Protein 6GFV (pdb70)

CATH classification: 3.20.20.300

Solvent-accessible surface area: 25430 Å² total; per-residue (Å²): 146,23,108,92,25,92,42,124,49,68,28,4,16,97,88,20,56,64,74,28,19,0,0,13,2,0,2,0,1,7,158,54,34,71,17,0,66,46,6,9,79,95,68,36,4,2,0,0,8,1,12,102,133,4,68,35,89,1,26,116,50,35,8,72,120,3,37,67,63,9,12,4,13,29,8,4,1,0,0,52,1,14,7,16,107,37,6,48,0,121,85,77,3,74,26,53,32,29,11,8,38,87,3,20,140,93,92,78,60,134,85,0,91,62,37,0,71,58,10,0,92,55,0,112,146,51,27,2,56,4,0,1,0,3,3,2,2,0,6,122,31,96,76,119,49,51,6,0,17,40,0,10,13,60,66,28,71,49,0,34,47,30,0,10,10,5,2,52,0,0,34,55,6,58,3,15,0,0,0,7,13,0,0,2,7,10,93,23,40,32,54,3,107,115,18,32,0,3,0,14,47,38,126,83,0,37,56,33,5,0,39,0,1,77,69,6,9,76,81,81,83,5,0,0,6,2,1,2,0,9,0,24,72,35,14,55,71,58,3,0,1,6,9,128,49,0,1,70,22,0,38,77,0,116,50,1,54,10,59,100,11,107,19,12,0,0,1,16,18,1,21,35,21,19,8,0,57,113,118,39,50,27,28,74,0,0,6,63,0,11,65,3,28,3,0,3,0,6,0,58,46,15,149,30,0,48,58,0,1,72,46,0,37,87,0,32,178,77,60,70,3,77,70,66,27,3,40,131,7,1,41,36,3,2,91,39,37,21,117,11,119,92,88,149,25,109,96,20,89,24,65,52,43,0,4,12,21,38,18,57,64,76,28,17,0,0,12,2,0,3,0,3,6,162,54,34,72,18,0,67,48,8,8,79,96,70,40,5,1,0,0,7,0,12,89,130,13,66,49,86,0,27,119,50,34,6,76,123,4,39,66,58,9,11,4,11,31,7,4,1,0,0,32,0,16,4,30,107,21,5,60,0,169,85,70,12,40,40,13,54,26,14,8,38,82,1,20,138,84,85,76,61,107,86,0,88,75,32,0,114,61,0,0,82,52,0,101,141,50,28,2,58,4,0,0,2,2,4,1,2,8,10,121,33,93,77,120,50,56,6,0,17,41,0,10,13,69,62,30,70,43,0,35,43,31,0,11,10,4,3,46,0,0,37,58,2,55,3,15,0,0,0,8,13,0,0,2,7,11,107,23,87,31,52,3,104,112,18,49,1,53,6,24,68,41,125,67,0,38,56,41,3,0,38,0,1,80,77,8,9,75,82,83,80,5,0,0,7,2,0,2,0,35,0,50,72,35,15,55,76,58,5,0,2,6,10,124,49,0,2,71,21,0,38,77,0,115,51,1,53,8,64,100,10,104,21,11,0,1,0,16,19,1,23,30,21,20,8,0,56,112,123,36,49,29,29,72,0,0,5,64,0,8,63,2,11,2,0,2,0,6,0,59,44,15,152,31,0,46,57,0,1,82,59,0,38,81,0,35,171,62,59,66,2,78,72,80,23,3,41,71,0,2,41,34,2,4,90,37,34,24,102,8,123,88,71

Structure (mmCIF, N/CA/C/O backbone):
data_6GFV
#
_entry.id   6GFV
#
_cell.length_a   121.821
_cell.length_b   89.579
_cell.length_c   87.107
_cell.angle_alpha   90.000
_cell.angle_beta   125.540
_cell.angle_gamma   90.000
#
_symmetry.space_group_name_H-M   'C 1 2 1'
#
loop_
_entity.id
_entity.type
_entity.pdbx_description
1 polymer 'Probable conserved lipoprotein LpqI'
2 water water
#
loop_
_atom_site.group_PDB
_atom_site.id
_atom_site.type_symbol
_atom_site.label_atom_id
_atom_site.label_alt_id
_atom_site.label_comp_id
_atom_site.label_asym_id
_atom_site.label_entity_id
_atom_site.label_seq_id
_atom_site.pdbx_PDB_ins_code
_atom_site.Cartn_x
_atom_site.Cartn_y
_atom_site.Cartn_z
_atom_site.occupancy
_atom_site.B_iso_or_equiv
_atom_site.auth_seq_id
_atom_site.auth_comp_id
_atom_site.auth_asym_id
_atom_site.auth_atom_id
_atom_site.pdbx_PDB_model_num
ATOM 1 N N . PRO A 1 1 ? -68.215 -108.244 -15.352 1.00 63.17 46 PRO A N 1
ATOM 2 C CA . PRO A 1 1 ? -69.473 -108.542 -14.661 1.00 59.65 46 PRO A CA 1
ATOM 3 C C . PRO A 1 1 ? -70.350 -107.303 -14.454 1.00 52.60 46 PRO A C 1
ATOM 4 O O . PRO A 1 1 ? -70.586 -106.902 -13.317 1.00 52.58 46 PRO A O 1
ATOM 8 N N . VAL A 1 2 ? -70.834 -106.712 -15.540 1.00 46.31 47 VAL A N 1
ATOM 9 C CA . VAL A 1 2 ? -71.670 -105.521 -15.459 1.00 44.90 47 VAL A CA 1
ATOM 10 C C . VAL A 1 2 ? -73.156 -105.850 -15.622 1.00 42.11 47 VAL A C 1
ATOM 11 O O . VAL A 1 2 ? -73.610 -106.139 -16.728 1.00 36.83 47 VAL A O 1
ATOM 15 N N . PRO A 1 3 ? -73.923 -105.783 -14.521 1.00 40.46 48 PRO A N 1
ATOM 16 C CA . PRO A 1 3 ? -75.334 -106.189 -14.484 1.00 39.64 48 PRO A CA 1
ATOM 17 C C . PRO A 1 3 ? -76.278 -105.289 -15.291 1.00 36.05 48 PRO A C 1
ATOM 18 O O . PRO A 1 3 ? -76.084 -104.076 -15.354 1.00 36.67 48 PRO A O 1
ATOM 22 N N . ARG A 1 4 ? -77.297 -105.888 -15.899 1.00 32.30 49 ARG A N 1
ATOM 23 C CA . ARG A 1 4 ? -78.287 -105.131 -16.654 1.00 33.16 49 ARG A CA 1
ATOM 24 C C . ARG A 1 4 ? -79.097 -104.219 -15.745 1.00 31.57 49 ARG A C 1
ATOM 25 O O . ARG A 1 4 ? -79.273 -104.506 -14.558 1.00 29.54 49 ARG A O 1
ATOM 33 N N . SER A 1 5 ? -79.598 -103.130 -16.324 1.00 32.70 50 SER A N 1
ATOM 34 C CA . SER A 1 5 ? -80.351 -102.121 -15.589 1.00 31.43 50 SER A CA 1
ATOM 35 C C . SER A 1 5 ? -81.539 -101.578 -16.368 1.00 25.75 50 SER A C 1
ATOM 36 O O . SER A 1 5 ? -81.548 -101.586 -17.591 1.00 26.76 50 SER A O 1
ATOM 39 N N . CYS A 1 6 ? -82.522 -101.068 -15.636 1.00 25.95 51 CYS A N 1
ATOM 40 C CA . CYS A 1 6 ? -83.720 -100.485 -16.216 1.00 25.00 51 CYS A CA 1
ATOM 41 C C . CYS A 1 6 ? -83.724 -98.947 -16.161 1.00 24.44 51 CYS A C 1
ATOM 42 O O . CYS A 1 6 ? -84.693 -98.321 -16.578 1.00 23.79 51 CYS A O 1
ATOM 45 N N . ALA A 1 7 ? -82.652 -98.351 -15.638 1.00 24.81 52 ALA A N 1
ATOM 46 C CA . ALA A 1 7 ? -82.497 -96.897 -15.597 1.00 23.35 52 ALA A CA 1
ATOM 47 C C . ALA A 1 7 ? -82.660 -96.279 -16.979 1.00 24.31 52 ALA A C 1
ATOM 48 O O . ALA A 1 7 ? -82.291 -96.890 -17.969 1.00 23.26 52 ALA A O 1
ATOM 50 N N . GLU A 1 8 ? -83.205 -95.068 -17.041 1.00 26.51 53 GLU A N 1
ATOM 51 C CA . GLU A 1 8 ? -83.335 -94.356 -18.314 1.00 27.53 53 GLU A CA 1
ATOM 52 C C . GLU A 1 8 ? -81.945 -93.919 -18.820 1.00 24.33 53 GLU A C 1
ATOM 53 O O . GLU A 1 8 ? -81.018 -93.787 -18.033 1.00 20.01 53 GLU A O 1
ATOM 59 N N . PRO A 1 9 ? -81.797 -93.715 -20.142 1.00 18.78 54 PRO A N 1
ATOM 60 C CA . PRO A 1 9 ? -80.503 -93.357 -20.734 1.00 18.04 54 PRO A CA 1
ATOM 61 C C . PRO A 1 9 ? -79.768 -92.216 -20.035 1.00 17.78 54 PRO A C 1
ATOM 62 O O . PRO A 1 9 ? -78.589 -92.346 -19.775 1.00 17.85 54 PRO A O 1
ATOM 66 N N . ALA A 1 10 ? -80.454 -91.125 -19.732 1.00 17.53 55 ALA A N 1
ATOM 67 C CA . ALA A 1 10 ? -79.818 -89.990 -19.081 1.00 17.28 55 ALA A CA 1
ATOM 68 C C . ALA A 1 10 ? -79.199 -90.362 -17.731 1.00 20.10 55 ALA A C 1
ATOM 69 O O . ALA A 1 10 ? -78.303 -89.681 -17.245 1.00 18.09 55 ALA A O 1
ATOM 71 N N . GLY A 1 11 ? -79.673 -91.445 -17.133 1.00 19.22 56 GLY A N 1
ATOM 72 C CA . GLY A 1 11 ? -79.206 -91.842 -15.825 1.00 20.20 56 GLY A CA 1
ATOM 73 C C . GLY A 1 11 ? -78.169 -92.933 -15.856 1.00 20.59 56 GLY A C 1
ATOM 74 O O . GLY A 1 11 ? -77.518 -93.206 -14.863 1.00 21.30 56 GLY A O 1
ATOM 75 N N . ILE A 1 12 ? -78.007 -93.554 -17.015 1.00 23.68 57 ILE A N 1
ATOM 76 C CA . ILE A 1 12 ? -77.070 -94.658 -17.157 1.00 20.49 57 ILE A CA 1
ATOM 77 C C . ILE A 1 12 ? -75.648 -94.354 -16.648 1.00 20.50 57 ILE A C 1
ATOM 78 O O . ILE A 1 12 ? -75.040 -95.225 -16.035 1.00 21.28 57 ILE A O 1
ATOM 83 N N . PRO A 1 13 ? -75.120 -93.127 -16.875 1.00 19.67 58 PRO A N 1
ATOM 84 C CA . PRO A 1 13 ? -73.789 -92.830 -16.326 1.00 19.73 58 PRO A CA 1
ATOM 85 C C . PRO A 1 13 ? -73.627 -93.026 -14.821 1.00 20.82 58 PRO A C 1
ATOM 86 O O . PRO A 1 13 ? -72.540 -93.424 -14.411 1.00 21.19 58 PRO A O 1
ATOM 90 N N . ALA A 1 14 ? -74.663 -92.758 -14.027 1.00 21.43 59 ALA A N 1
ATOM 91 C CA . ALA A 1 14 ? -74.572 -92.915 -12.575 1.00 23.57 59 ALA A CA 1
ATOM 92 C C . ALA A 1 14 ? -74.270 -94.354 -12.169 1.00 24.88 59 ALA A C 1
ATOM 93 O O . ALA A 1 14 ? -73.754 -94.592 -11.087 1.00 24.92 59 ALA A O 1
ATOM 95 N N . LEU A 1 15 ? -74.590 -95.305 -13.044 1.00 25.28 60 LEU A N 1
ATOM 96 C CA . LEU A 1 15 ? -74.391 -96.721 -12.764 1.00 25.75 60 LEU A CA 1
ATOM 97 C C . LEU A 1 15 ? -72.973 -97.221 -12.983 1.00 24.16 60 LEU A C 1
ATOM 98 O O . LEU A 1 15 ? -72.626 -98.291 -12.509 1.00 25.29 60 LEU A O 1
ATOM 103 N N . LEU A 1 16 ? -72.158 -96.475 -13.718 1.00 23.60 61 LEU A N 1
ATOM 104 C CA . LEU A 1 16 ? -70.901 -97.036 -14.197 1.00 26.04 61 LEU A CA 1
ATOM 105 C C . LEU A 1 16 ? -69.637 -96.396 -13.622 1.00 28.68 61 LEU A C 1
ATOM 106 O O . LEU A 1 16 ? -69.615 -95.206 -13.307 1.00 28.41 61 LEU A O 1
ATOM 111 N N . SER A 1 17 ? -68.586 -97.205 -13.498 1.00 23.47 62 SER A N 1
ATOM 112 C CA . SER A 1 17 ? -67.253 -96.723 -13.167 1.00 23.37 62 SER A CA 1
ATOM 113 C C . SER A 1 17 ? -66.722 -95.883 -14.323 1.00 22.10 62 SER A C 1
ATOM 114 O O . SER A 1 17 ? -67.261 -95.955 -15.420 1.00 21.42 62 SER A O 1
ATOM 117 N N . PRO A 1 18 ? -65.653 -95.099 -14.102 1.00 21.78 63 PRO A N 1
ATOM 118 C CA . PRO A 1 18 ? -65.162 -94.339 -15.256 1.00 23.71 63 PRO A CA 1
ATOM 119 C C . PRO A 1 18 ? -64.629 -95.228 -16.382 1.00 20.23 63 PRO A C 1
ATOM 120 O O . PRO A 1 18 ? -64.878 -94.943 -17.548 1.00 19.31 63 PRO A O 1
ATOM 124 N N . ARG A 1 19 ? -63.930 -96.300 -16.033 1.00 21.01 64 ARG A N 1
ATOM 125 C CA . ARG A 1 19 ? -63.391 -97.209 -17.033 1.00 20.81 64 ARG A CA 1
ATOM 126 C C . ARG A 1 19 ? -64.497 -97.845 -17.884 1.00 20.64 64 ARG A C 1
ATOM 127 O O . ARG A 1 19 ? -64.380 -97.919 -19.102 1.00 19.87 64 ARG A O 1
ATOM 135 N N . ASP A 1 20 ? -65.570 -98.289 -17.242 1.00 21.36 65 ASP A N 1
ATOM 136 C CA . ASP A 1 20 ? -66.679 -98.902 -17.969 1.00 21.28 65 ASP A CA 1
ATOM 137 C C . ASP A 1 20 ? -67.460 -97.880 -18.817 1.00 20.22 65 ASP A C 1
ATOM 138 O O . ASP A 1 20 ? -68.006 -98.237 -19.844 1.00 19.79 65 ASP A O 1
ATOM 143 N N . LYS A 1 21 ? -67.519 -96.622 -18.388 1.00 19.82 66 LYS A N 1
ATOM 144 C CA . LYS A 1 21 ? -68.122 -95.578 -19.225 1.00 18.76 66 LYS A CA 1
ATOM 145 C C . LYS A 1 21 ? -67.339 -95.429 -20.524 1.00 17.78 66 LYS A C 1
ATOM 146 O O . LYS A 1 21 ? -67.924 -95.438 -21.607 1.00 17.14 66 LYS A O 1
ATOM 152 N N . LEU A 1 22 ? -66.018 -95.290 -20.396 1.00 17.70 67 LEU A N 1
ATOM 153 C CA . LEU A 1 22 ? -65.114 -95.227 -21.543 1.00 16.86 67 LEU A CA 1
ATOM 154 C C . LEU A 1 22 ? -65.300 -96.457 -22.443 1.00 16.97 67 LEU A C 1
ATOM 155 O O . LEU A 1 22 ? -65.394 -96.335 -23.656 1.00 16.15 67 LEU A O 1
ATOM 160 N N . ALA A 1 23 ? -65.397 -97.638 -21.841 1.00 17.57 68 ALA A N 1
ATOM 161 C CA . ALA A 1 23 ? -65.504 -98.866 -22.624 1.00 16.98 68 ALA A CA 1
ATOM 162 C C . ALA A 1 23 ? -66.777 -98.891 -23.476 1.00 16.09 68 ALA A C 1
ATOM 163 O O . ALA A 1 23 ? -66.771 -99.435 -24.581 1.00 15.34 68 ALA A O 1
ATOM 165 N N . GLN A 1 24 ? -67.846 -98.278 -22.979 1.00 16.27 69 GLN A N 1
ATOM 166 C CA . GLN A 1 24 ? -69.089 -98.168 -23.748 1.00 15.56 69 GLN A CA 1
ATOM 167 C C . GLN A 1 24 ? -68.923 -97.454 -25.082 1.00 14.58 69 GLN A C 1
ATOM 168 O O . GLN A 1 24 ? -69.768 -97.595 -25.953 1.00 13.94 69 GLN A O 1
ATOM 174 N N . LEU A 1 25 ? -67.853 -96.683 -25.234 1.00 14.54 70 LEU A N 1
ATOM 175 C CA . LEU A 1 25 ? -67.688 -95.841 -26.413 1.00 13.74 70 LEU A CA 1
ATOM 176 C C . LEU A 1 25 ? -66.822 -96.501 -27.485 1.00 13.86 70 LEU A C 1
ATOM 177 O O . LEU A 1 25 ? -66.508 -95.882 -28.507 1.00 12.80 70 LEU A O 1
ATOM 182 N N . LEU A 1 26 ? -66.465 -97.767 -27.264 1.00 13.57 71 LEU A N 1
ATOM 183 C CA . LEU A 1 26 ? -65.583 -98.484 -28.168 1.00 13.33 71 LEU A CA 1
ATOM 184 C C . LEU A 1 26 ? -66.303 -99.608 -28.912 1.00 12.90 71 LEU A C 1
ATOM 185 O O . LEU A 1 26 ? -67.045 -100.379 -28.309 1.00 13.14 71 LEU A O 1
ATOM 190 N N . VAL A 1 27 ? -66.076 -99.695 -30.219 1.00 13.83 72 VAL A N 1
ATOM 191 C CA . VAL A 1 27 ? -66.603 -100.784 -31.048 1.00 12.05 72 VAL A CA 1
ATOM 192 C C . VAL A 1 27 ? -65.464 -101.439 -31.840 1.00 18.16 72 VAL A C 1
ATOM 193 O O . VAL A 1 27 ? -64.804 -100.777 -32.632 1.00 11.94 72 VAL A O 1
ATOM 197 N N . VAL A 1 28 ? -65.215 -102.728 -31.607 1.00 12.43 73 VAL A N 1
ATOM 198 C CA . VAL A 1 28 ? -64.047 -103.379 -32.188 1.00 12.68 73 VAL A CA 1
ATOM 199 C C . VAL A 1 28 ? -64.322 -104.624 -33.036 1.00 12.55 73 VAL A C 1
ATOM 200 O O . VAL A 1 28 ? -65.177 -105.458 -32.718 1.00 12.53 73 VAL A O 1
ATOM 204 N N . GLY A 1 29 ? -63.574 -104.735 -34.126 1.00 12.56 74 GLY A N 1
ATOM 205 C CA . GLY A 1 29 ? -63.633 -105.909 -34.986 1.00 12.60 74 GLY A CA 1
ATOM 206 C C . GLY A 1 29 ? -63.105 -107.135 -34.264 1.00 13.13 74 GLY A C 1
ATOM 207 O O . GLY A 1 29 ? -62.191 -107.025 -33.443 1.00 13.62 74 GLY A O 1
ATOM 208 N N . VAL A 1 30 ? -63.679 -108.298 -34.567 1.00 13.11 75 VAL A N 1
ATOM 209 C CA . VAL A 1 30 ? -63.320 -109.554 -33.888 1.00 13.60 75 VAL A CA 1
ATOM 210 C C . VAL A 1 30 ? -62.979 -110.689 -34.853 1.00 14.32 75 VAL A C 1
ATOM 211 O O . VAL A 1 30 ? -63.509 -110.757 -35.956 1.00 15.16 75 VAL A O 1
ATOM 215 N N . ARG A 1 31 ? -62.095 -111.582 -34.417 1.00 14.40 76 ARG A N 1
ATOM 216 C CA . ARG A 1 31 ? -61.637 -112.692 -35.253 1.00 14.86 76 ARG A CA 1
ATOM 217 C C . ARG A 1 31 ? -62.660 -113.817 -35.349 1.00 14.95 76 ARG A C 1
ATOM 218 O O . ARG A 1 31 ? -62.943 -114.317 -36.428 1.00 14.55 76 ARG A O 1
ATOM 226 N N . ASP A 1 32 ? -63.217 -114.195 -34.206 1.00 14.60 77 ASP A N 1
ATOM 227 C CA . ASP A 1 32 ? -64.127 -115.324 -34.123 1.00 14.58 77 ASP A CA 1
ATOM 228 C C . ASP A 1 32 ? -64.888 -115.285 -32.801 1.00 14.56 77 ASP A C 1
ATOM 229 O O . ASP A 1 32 ? -64.821 -114.306 -32.063 1.00 14.52 77 ASP A O 1
ATOM 234 N N . ALA A 1 33 ? -65.591 -116.366 -32.504 1.00 14.69 78 ALA A N 1
ATOM 235 C CA . ALA A 1 33 ? -66.388 -116.467 -31.294 1.00 14.81 78 ALA A CA 1
ATOM 236 C C . ALA A 1 33 ? -65.561 -116.249 -30.025 1.00 15.32 78 ALA A C 1
ATOM 237 O O . ALA A 1 33 ? -65.964 -115.497 -29.151 1.00 15.36 78 ALA A O 1
ATOM 239 N N . ALA A 1 34 ? -64.407 -116.903 -29.935 1.00 15.80 79 ALA A N 1
ATOM 240 C CA . ALA A 1 34 ? -63.556 -116.802 -28.752 1.00 16.43 79 ALA A CA 1
ATOM 241 C C . ALA A 1 34 ? -63.038 -115.376 -28.524 1.00 16.39 79 ALA A C 1
ATOM 242 O O . ALA A 1 34 ? -63.052 -114.877 -27.403 1.00 16.75 79 ALA A O 1
ATOM 244 N N . ASP A 1 35 ? -62.570 -114.746 -29.593 1.00 16.04 80 ASP A N 1
ATOM 245 C CA . ASP A 1 35 ? -62.042 -113.385 -29.531 1.00 15.98 80 ASP A CA 1
ATOM 246 C C . ASP A 1 35 ? -63.128 -112.417 -29.038 1.00 15.58 80 ASP A C 1
ATOM 247 O O . ASP A 1 35 ? -62.898 -111.591 -28.167 1.00 15.86 80 ASP A O 1
ATOM 252 N N . ALA A 1 36 ? -64.319 -112.540 -29.605 1.00 15.02 81 ALA A N 1
ATOM 253 C CA . ALA A 1 36 ? -65.428 -111.695 -29.208 1.00 14.72 81 ALA A CA 1
ATOM 254 C C . ALA A 1 36 ? -65.832 -111.936 -27.742 1.00 15.28 81 ALA A C 1
ATOM 255 O O . ALA A 1 36 ? -65.999 -110.989 -26.980 1.00 15.45 81 ALA A O 1
ATOM 257 N N . GLN A 1 37 ? -65.967 -113.199 -27.346 1.00 15.66 82 GLN A N 1
ATOM 258 C CA . GLN A 1 37 ? -66.342 -113.534 -25.974 1.00 16.32 82 GLN A CA 1
ATOM 259 C C . GLN A 1 37 ? -65.325 -113.001 -24.965 1.00 17.00 82 GLN A C 1
ATOM 260 O O . GLN A 1 37 ? -65.701 -112.516 -23.903 1.00 17.47 82 GLN A O 1
ATOM 266 N N . ALA A 1 38 ? -64.043 -113.065 -25.298 1.00 17.15 83 ALA A N 1
ATOM 267 C CA . ALA A 1 38 ? -63.020 -112.604 -24.370 1.00 17.92 83 ALA A CA 1
ATOM 268 C C . ALA A 1 38 ? -63.023 -111.077 -24.215 1.00 17.78 83 ALA A C 1
ATOM 269 O O . ALA A 1 38 ? -62.917 -110.574 -23.106 1.00 18.45 83 ALA A O 1
ATOM 271 N N . VAL A 1 39 ? -63.148 -110.345 -25.316 1.00 16.99 84 VAL A N 1
ATOM 272 C CA . VAL A 1 39 ? -63.072 -108.889 -25.218 1.00 16.86 84 VAL A CA 1
ATOM 273 C C . VAL A 1 39 ? -64.282 -108.335 -24.446 1.00 16.89 84 VAL A C 1
ATOM 274 O O . VAL A 1 39 ? -64.119 -107.433 -23.628 1.00 17.35 84 VAL A O 1
ATOM 278 N N . VAL A 1 40 ? -65.468 -108.913 -24.644 1.00 16.55 85 VAL A N 1
ATOM 279 C CA . VAL A 1 40 ? -66.661 -108.516 -23.891 1.00 16.73 85 VAL A CA 1
ATOM 280 C C . VAL A 1 40 ? -66.560 -108.859 -22.394 1.00 27.16 85 VAL A C 1
ATOM 281 O O . VAL A 1 40 ? -66.860 -108.025 -21.542 1.00 18.31 85 VAL A O 1
ATOM 285 N N . THR A 1 41 ? -66.132 -110.077 -22.073 1.00 18.28 86 THR A N 1
ATOM 286 C CA . THR A 1 41 ? -66.048 -110.509 -20.683 1.00 19.40 86 THR A CA 1
ATOM 287 C C . THR A 1 41 ? -64.994 -109.724 -19.893 1.00 20.16 86 THR A C 1
ATOM 288 O O . THR A 1 41 ? -65.224 -109.343 -18.745 1.00 21.05 86 THR A O 1
ATOM 292 N N . ASN A 1 42 ? -63.851 -109.464 -20.519 1.00 19.92 87 ASN A N 1
ATOM 293 C CA . ASN A 1 42 ? -62.726 -108.869 -19.814 1.00 20.76 87 ASN A CA 1
ATOM 294 C C . ASN A 1 42 ? -62.665 -107.331 -19.814 1.00 20.63 87 ASN A C 1
ATOM 295 O O . ASN A 1 42 ? -62.087 -106.736 -18.909 1.00 21.55 87 ASN A O 1
ATOM 300 N N . TYR A 1 43 ? -63.264 -106.700 -20.818 1.00 19.57 88 TYR A N 1
ATOM 301 C CA . TYR A 1 43 ? -63.122 -105.251 -20.978 1.00 19.35 88 TYR A CA 1
ATOM 302 C C . TYR A 1 43 ? -64.445 -104.515 -21.155 1.00 18.78 88 TYR A C 1
ATOM 303 O O . TYR A 1 43 ? -64.470 -103.283 -21.148 1.00 21.91 88 TYR A O 1
ATOM 312 N N . HIS A 1 44 ? -65.530 -105.264 -21.334 1.00 18.45 89 HIS A N 1
ATOM 313 C CA . HIS A 1 44 ? -66.889 -104.715 -21.348 1.00 18.14 89 HIS A CA 1
ATOM 314 C C . HIS A 1 44 ? -67.140 -103.676 -22.445 1.00 17.16 89 HIS A C 1
ATOM 315 O O . HIS A 1 44 ? -67.815 -102.677 -22.211 1.00 17.16 89 HIS A O 1
ATOM 322 N N . VAL A 1 45 ? -66.608 -103.920 -23.633 1.00 16.40 90 VAL A N 1
ATOM 323 C CA . VAL A 1 45 ? -66.740 -102.985 -24.744 1.00 15.54 90 VAL A CA 1
ATOM 324 C C . VAL A 1 45 ? -68.198 -102.796 -25.133 1.00 15.05 90 VAL A C 1
ATOM 325 O O . VAL A 1 45 ? -69.018 -103.703 -24.994 1.00 15.15 90 VAL A O 1
ATOM 329 N N . GLY A 1 46 ? -68.513 -101.597 -25.601 1.00 14.60 91 GLY A N 1
ATOM 330 C CA . GLY A 1 46 ? -69.864 -101.250 -25.988 1.00 14.22 91 GLY A CA 1
ATOM 331 C C . GLY A 1 46 ? -70.391 -102.020 -27.176 1.00 13.57 91 GLY A C 1
ATOM 332 O O . GLY A 1 46 ? -71.593 -102.182 -27.324 1.00 14.76 91 GLY A O 1
ATOM 333 N N . GLY A 1 47 ? -69.497 -102.495 -28.032 1.00 13.21 92 GLY A N 1
ATOM 334 C CA . GLY A 1 47 ? -69.919 -103.223 -29.211 1.00 12.70 92 GLY A CA 1
ATOM 335 C C . GLY A 1 47 ? -68.810 -103.962 -29.951 1.00 12.57 92 GLY A C 1
ATOM 336 O O . GLY A 1 47 ? -67.624 -103.795 -29.665 1.00 13.61 92 GLY A O 1
ATOM 337 N N . ILE A 1 48 ? -69.209 -104.798 -30.900 1.00 12.27 93 ILE A N 1
ATOM 338 C CA . ILE A 1 48 ? -68.255 -105.448 -31.783 1.00 12.18 93 ILE A CA 1
ATOM 339 C C . ILE A 1 48 ? -68.577 -105.194 -33.243 1.00 11.67 93 ILE A C 1
ATOM 340 O O . ILE A 1 48 ? -69.698 -104.812 -33.580 1.00 11.40 93 ILE A O 1
ATOM 345 N N . LEU A 1 49 ? -67.575 -105.395 -34.094 1.00 11.66 94 LEU A N 1
ATOM 346 C CA . LEU A 1 49 ? -67.718 -105.303 -35.525 1.00 11.35 94 LEU A CA 1
ATOM 347 C C . LEU A 1 49 ? -67.547 -106.688 -36.169 1.00 11.57 94 LEU A C 1
ATOM 348 O O . LEU A 1 49 ? -66.579 -107.379 -35.910 1.00 11.93 94 LEU A O 1
ATOM 353 N N . ILE A 1 50 ? -68.512 -107.079 -36.987 1.00 11.41 95 ILE A N 1
ATOM 354 C CA . ILE A 1 50 ? -68.359 -108.227 -37.873 1.00 11.64 95 ILE A CA 1
ATOM 355 C C . ILE A 1 50 ? -67.585 -107.738 -39.098 1.00 11.66 95 ILE A C 1
ATOM 356 O O . ILE A 1 50 ? -68.168 -107.246 -40.052 1.00 14.22 95 ILE A O 1
ATOM 361 N N . GLY A 1 51 ? -66.260 -107.837 -39.033 1.00 11.98 96 GLY A N 1
ATOM 362 C CA . GLY A 1 51 ? -65.394 -107.258 -40.045 1.00 14.79 96 GLY A CA 1
ATOM 363 C C . GLY A 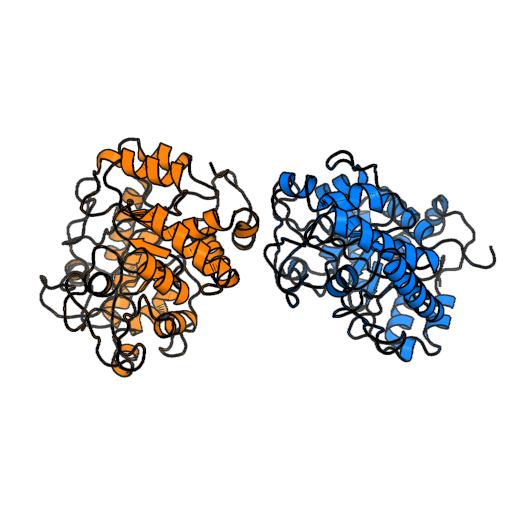1 51 ? -64.999 -108.250 -41.122 1.00 16.00 96 GLY A C 1
ATOM 364 O O . GLY A 1 51 ? -65.461 -109.380 -41.118 1.00 12.93 96 GLY A O 1
ATOM 365 N N . SER A 1 52 ? -64.126 -107.820 -42.033 1.00 18.91 97 SER A N 1
ATOM 366 C CA . SER A 1 52 ? -63.743 -108.626 -43.191 1.00 18.62 97 SER A CA 1
ATOM 367 C C . SER A 1 52 ? -63.111 -109.967 -42.842 1.00 20.11 97 SER A C 1
ATOM 368 O O . SER A 1 52 ? -63.221 -110.912 -43.608 1.00 18.40 97 SER A O 1
ATOM 371 N N . ASP A 1 53 ? -62.426 -110.045 -41.709 1.00 19.35 98 ASP A N 1
ATOM 372 C CA . ASP A 1 53 ? -61.774 -111.296 -41.327 1.00 24.60 98 ASP A CA 1
ATOM 373 C C . ASP A 1 53 ? -62.523 -112.056 -40.234 1.00 20.90 98 ASP A C 1
ATOM 374 O O . ASP A 1 53 ? -61.989 -113.008 -39.681 1.00 19.57 98 ASP A O 1
ATOM 379 N N . THR A 1 54 ? -63.752 -111.646 -39.933 1.00 13.71 99 THR A N 1
ATOM 380 C CA . THR A 1 54 ? -64.540 -112.318 -38.900 1.00 13.54 99 THR A CA 1
ATOM 381 C C . THR A 1 54 ? -65.045 -113.692 -39.389 1.00 13.78 99 THR A C 1
ATOM 382 O O . THR A 1 54 ? -65.547 -113.815 -40.500 1.00 14.00 99 THR A O 1
ATOM 386 N N . ASP A 1 55 ? -64.876 -114.711 -38.554 1.00 14.04 100 ASP A N 1
ATOM 387 C CA . ASP A 1 55 ? -65.425 -116.043 -38.809 1.00 16.47 100 ASP A CA 1
ATOM 388 C C . ASP A 1 55 ? -66.934 -116.009 -38.586 1.00 13.86 100 ASP A C 1
ATOM 389 O O . ASP A 1 55 ? -67.393 -115.854 -37.469 1.00 13.68 100 ASP A O 1
ATOM 394 N N . LEU A 1 56 ? -67.689 -116.170 -39.659 1.00 13.85 101 LEU A N 1
ATOM 395 C CA . LEU A 1 56 ? -69.132 -116.080 -39.613 1.00 13.59 101 LEU A CA 1
ATOM 396 C C . LEU A 1 56 ? -69.851 -117.207 -38.829 1.00 13.76 101 LEU A C 1
ATOM 397 O O . LEU A 1 56 ? -71.062 -117.126 -38.621 1.00 14.85 101 LEU A O 1
ATOM 402 N N . THR A 1 57 ? -69.142 -118.246 -38.398 1.00 14.11 102 THR A N 1
ATOM 403 C CA . THR A 1 57 ? -69.780 -119.263 -37.553 1.00 14.30 102 THR A CA 1
ATOM 404 C C . THR A 1 57 ? -70.105 -118.694 -36.186 1.00 14.11 102 THR A C 1
ATOM 405 O O . THR A 1 57 ? -70.774 -119.345 -35.405 1.00 14.29 102 THR A O 1
ATOM 409 N N . ILE A 1 58 ? -69.643 -117.479 -35.907 1.00 13.83 103 ILE A N 1
ATOM 410 C CA . ILE A 1 58 ? -70.030 -116.774 -34.687 1.00 13.72 103 ILE A CA 1
ATOM 411 C C . ILE A 1 58 ? -71.552 -116.657 -34.587 1.00 13.64 103 ILE A C 1
ATOM 412 O O . ILE A 1 58 ? -72.084 -116.594 -33.485 1.00 13.79 103 ILE A O 1
ATOM 417 N N . PHE A 1 59 ? -72.254 -116.668 -35.724 1.00 13.52 104 PHE A N 1
ATOM 418 C CA . PHE A 1 59 ? -73.710 -116.530 -35.710 1.00 13.54 104 PHE A CA 1
ATOM 419 C C . PHE A 1 59 ? -74.437 -117.828 -35.323 1.00 13.99 104 PHE A C 1
ATOM 420 O O . PHE A 1 59 ? -75.638 -117.820 -35.086 1.00 14.17 104 PHE A O 1
ATOM 428 N N . ASP A 1 60 ? -73.701 -118.933 -35.232 1.00 14.75 105 ASP A N 1
ATOM 429 C CA . ASP A 1 60 ? -74.329 -120.242 -35.053 1.00 14.67 105 ASP A CA 1
ATOM 430 C C . ASP A 1 60 ? -74.643 -120.632 -33.592 1.00 15.06 105 ASP A C 1
ATOM 431 O O . ASP A 1 60 ? -74.823 -121.810 -33.271 1.00 15.62 105 ASP A O 1
ATOM 436 N N . GLY A 1 61 ? -74.743 -119.653 -32.708 1.00 15.37 106 GLY A N 1
ATOM 437 C CA . GLY A 1 61 ? -75.085 -119.941 -31.332 1.00 15.36 106 GLY A CA 1
ATOM 438 C C . GLY A 1 61 ? -74.204 -119.201 -30.363 1.00 15.34 106 GLY A C 1
ATOM 439 O O . GLY A 1 61 ? -74.638 -118.875 -29.264 1.00 15.69 106 GLY A O 1
ATOM 440 N N . ALA A 1 62 ? -72.970 -118.925 -30.770 1.00 15.04 107 ALA A N 1
ATOM 441 C CA . ALA A 1 62 ? -72.033 -118.198 -29.923 1.00 16.58 107 ALA A CA 1
ATOM 442 C C . ALA A 1 62 ? -72.525 -116.794 -29.577 1.00 14.92 107 ALA A C 1
ATOM 443 O O . ALA A 1 62 ? -72.399 -116.348 -28.444 1.00 15.25 107 ALA A O 1
ATOM 445 N N . LEU A 1 63 ? -73.066 -116.105 -30.571 1.00 14.45 108 LEU A N 1
ATOM 446 C CA . LEU A 1 63 ? -73.365 -114.681 -30.429 1.00 14.21 108 LEU A CA 1
ATOM 447 C C . LEU A 1 63 ? -74.400 -114.414 -29.344 1.00 14.66 108 LEU A C 1
ATOM 448 O O . LEU A 1 63 ? -74.225 -113.519 -28.540 1.00 14.79 108 LEU A O 1
ATOM 453 N N . ALA A 1 64 ? -75.476 -115.194 -29.320 1.00 14.98 109 ALA A N 1
ATOM 454 C CA . ALA A 1 64 ? -76.559 -114.963 -28.360 1.00 15.55 109 ALA A CA 1
ATOM 455 C C . ALA A 1 64 ? -76.090 -115.044 -26.907 1.00 16.16 109 ALA A C 1
ATOM 456 O O . ALA A 1 64 ? -76.530 -114.268 -26.075 1.00 16.55 109 ALA A O 1
ATOM 458 N N . GLU A 1 65 ? -75.176 -115.952 -26.597 1.00 16.32 110 GLU A N 1
ATOM 459 C CA . GLU A 1 65 ? -74.621 -115.999 -25.245 1.00 16.98 110 GLU A CA 1
ATOM 460 C C . GLU A 1 65 ? -73.763 -114.780 -24.942 1.00 16.82 110 GLU A C 1
ATOM 461 O O . GLU A 1 65 ? -73.789 -114.243 -23.839 1.00 17.41 110 GLU A O 1
ATOM 467 N N . ILE A 1 66 ? -72.979 -114.367 -25.926 1.00 16.11 111 ILE A N 1
ATOM 468 C CA . ILE A 1 66 ? -72.060 -113.247 -25.764 1.00 16.97 111 ILE A CA 1
ATOM 469 C C . ILE A 1 66 ? -72.851 -111.978 -25.512 1.00 15.92 111 ILE A C 1
ATOM 470 O O . ILE A 1 66 ? -72.522 -111.194 -24.625 1.00 17.44 111 ILE A O 1
ATOM 475 N N . VAL A 1 67 ? -73.912 -111.800 -26.285 1.00 15.56 112 VAL A N 1
ATOM 476 C CA . VAL A 1 67 ? -74.811 -110.686 -26.070 1.00 15.62 112 VAL A CA 1
ATOM 477 C C . VAL A 1 67 ? -75.524 -110.809 -24.723 1.00 18.39 112 VAL A C 1
ATOM 478 O O . VAL A 1 67 ? -75.651 -109.832 -23.995 1.00 18.38 112 VAL A O 1
ATOM 482 N N . ALA A 1 68 ? -75.977 -112.007 -24.382 1.00 17.27 113 ALA A N 1
ATOM 483 C CA . ALA A 1 68 ? -76.716 -112.205 -23.130 1.00 18.69 113 ALA A CA 1
ATOM 484 C C . ALA A 1 68 ? -75.895 -111.826 -21.897 1.00 24.76 113 ALA A C 1
ATOM 485 O O . ALA A 1 68 ? -76.441 -111.345 -20.907 1.00 23.93 113 ALA A O 1
ATOM 487 N N . GLY A 1 69 ? -74.583 -112.017 -21.966 1.00 27.72 114 GLY A N 1
ATOM 488 C CA . GLY A 1 69 ? -73.719 -111.771 -20.829 1.00 31.26 114 GLY A CA 1
ATOM 489 C C . GLY A 1 69 ? -73.254 -110.343 -20.612 1.00 33.60 114 GLY A C 1
ATOM 490 O O . GLY A 1 69 ? -72.695 -110.045 -19.569 1.00 38.90 114 GLY A O 1
ATOM 491 N N . GLY A 1 70 ? -73.478 -109.459 -21.579 1.00 31.61 115 GLY A N 1
ATOM 492 C CA . GLY A 1 70 ? -73.004 -108.087 -21.469 1.00 33.80 115 GLY A CA 1
ATOM 493 C C . GLY A 1 70 ? -73.964 -107.134 -20.778 1.00 34.84 115 GLY A C 1
ATOM 494 O O . GLY A 1 70 ? -75.155 -107.407 -20.687 1.00 33.38 115 GLY A O 1
ATOM 495 N N . GLY A 1 71 ? -73.447 -106.007 -20.293 1.00 37.80 116 GLY A N 1
ATOM 496 C CA . GLY A 1 71 ? -74.275 -105.020 -19.617 1.00 34.81 116 GLY A CA 1
ATOM 497 C C . GLY A 1 71 ? -73.741 -103.597 -19.696 1.00 30.32 116 GLY A C 1
ATOM 498 O O . GLY A 1 71 ? -72.638 -103.376 -20.191 1.00 26.55 116 GLY A O 1
ATOM 499 N N . PRO A 1 72 ? -74.523 -102.620 -19.201 1.00 25.88 117 PRO A N 1
ATOM 500 C CA . PRO A 1 72 ? -75.832 -102.787 -18.567 1.00 26.29 117 PRO A CA 1
ATOM 501 C C . PRO A 1 72 ? -76.959 -102.699 -19.573 1.00 20.06 117 PRO A C 1
ATOM 502 O O . PRO A 1 72 ? -78.126 -102.698 -19.192 1.00 20.76 117 PRO A O 1
ATOM 506 N N . LEU A 1 73 ? -76.593 -102.583 -20.844 1.00 20.87 118 LEU A N 1
ATOM 507 C CA . LEU A 1 73 ? -77.550 -102.540 -21.936 1.00 20.22 118 LEU A CA 1
ATOM 508 C C . LEU A 1 73 ? -77.087 -103.532 -22.991 1.00 17.25 118 LEU A C 1
ATOM 509 O O . LEU A 1 73 ? -75.987 -104.062 -22.891 1.00 17.12 118 LEU A O 1
ATOM 514 N N . PRO A 1 74 ? -77.941 -103.821 -23.981 1.00 18.66 119 PRO A N 1
ATOM 515 C CA . PRO A 1 74 ? -77.556 -104.828 -24.965 1.00 17.47 119 PRO A CA 1
ATOM 516 C C . PRO A 1 74 ? -76.311 -104.458 -25.770 1.00 15.59 119 PRO A C 1
ATOM 517 O O . PRO A 1 74 ? -76.145 -103.325 -26.198 1.00 19.71 119 PRO A O 1
ATOM 521 N N . LEU A 1 75 ? -75.423 -105.422 -25.937 1.00 15.06 120 LEU A N 1
ATOM 522 C CA . LEU A 1 75 ? -74.243 -105.265 -26.777 1.00 14.36 120 LEU A CA 1
ATOM 523 C C . LEU A 1 75 ? -74.609 -104.789 -28.185 1.00 13.67 120 LEU A C 1
ATOM 524 O O . LEU A 1 75 ? -75.548 -105.313 -28.779 1.00 13.50 120 LEU A O 1
ATOM 529 N N . ALA A 1 76 ? -73.882 -103.808 -28.726 1.00 13.09 121 ALA A N 1
ATOM 530 C CA . ALA A 1 76 ? -74.078 -103.414 -30.129 1.00 12.40 121 ALA A CA 1
ATOM 531 C C . ALA A 1 76 ? -73.349 -104.380 -31.079 1.00 12.09 121 ALA A C 1
ATOM 532 O O . ALA A 1 76 ? -72.216 -104.755 -30.820 1.00 12.19 121 ALA A O 1
ATOM 534 N N . VAL A 1 77 ? -73.994 -104.764 -32.178 1.00 11.81 122 VAL A N 1
ATOM 535 C CA . VAL A 1 77 ? -73.354 -105.619 -33.183 1.00 11.60 122 VAL A CA 1
ATOM 536 C C . VAL A 1 77 ? -73.431 -104.999 -34.579 1.00 11.15 122 VAL A C 1
ATOM 537 O O . VAL A 1 77 ? -74.513 -104.882 -35.146 1.00 11.10 122 VAL A O 1
ATOM 541 N N . SER A 1 78 ? -72.280 -104.624 -35.132 1.00 10.93 123 SER A N 1
ATOM 542 C CA . SER A 1 78 ? -72.252 -103.858 -36.378 1.00 10.58 123 SER A CA 1
ATOM 543 C C . SER A 1 78 ? -71.553 -104.584 -37.534 1.00 10.60 123 SER A C 1
ATOM 544 O O . SER A 1 78 ? -70.777 -105.506 -37.311 1.00 14.99 123 SER A O 1
ATOM 547 N N . VAL A 1 79 ? -71.809 -104.129 -38.759 1.00 11.43 124 VAL A N 1
ATOM 548 C CA . VAL A 1 79 ? -71.319 -104.779 -39.979 1.00 10.60 124 VAL A CA 1
ATOM 549 C C . VAL A 1 79 ? -71.361 -103.798 -41.155 1.00 10.45 124 VAL A C 1
ATOM 550 O O . VAL A 1 79 ? -72.179 -102.879 -41.167 1.00 10.23 124 VAL A O 1
ATOM 554 N N . ASP A 1 80 ? -70.494 -104.011 -42.143 1.00 14.08 125 ASP A N 1
ATOM 555 C CA . ASP A 1 80 ? -70.544 -103.300 -43.421 1.00 14.26 125 ASP A CA 1
ATOM 556 C C . ASP A 1 80 ? -71.429 -103.994 -44.442 1.00 14.33 125 ASP A C 1
ATOM 557 O O . ASP A 1 80 ? -70.967 -104.882 -45.148 1.00 14.72 125 ASP A O 1
ATOM 562 N N . GLU A 1 81 ? -72.682 -103.585 -44.557 1.00 14.01 126 GLU A N 1
ATOM 563 C CA . GLU A 1 81 ? -73.567 -104.228 -45.522 1.00 14.10 126 GLU A CA 1
ATOM 564 C C . GLU A 1 81 ? -74.259 -103.233 -46.443 1.00 14.09 126 GLU A C 1
ATOM 565 O O . GLU A 1 81 ? -75.387 -102.810 -46.188 1.00 13.75 126 GLU A O 1
ATOM 571 N N . GLU A 1 82 ? -73.566 -102.869 -47.517 1.00 14.50 127 GLU A N 1
ATOM 572 C CA . GLU A 1 82 ? -74.074 -101.914 -48.489 1.00 14.60 127 GLU A CA 1
ATOM 573 C C . GLU A 1 82 ? -74.716 -102.632 -49.670 1.00 16.69 127 GLU A C 1
ATOM 574 O O . GLU A 1 82 ? -75.589 -102.078 -50.339 1.00 14.86 127 GLU A O 1
ATOM 580 N N . GLY A 1 83 ? -74.269 -103.858 -49.920 1.00 15.14 128 GLY A N 1
ATOM 581 C CA . GLY A 1 83 ? -74.582 -104.545 -51.161 1.00 15.52 128 GLY A CA 1
ATOM 582 C C . GLY A 1 83 ? -73.506 -104.352 -52.229 1.00 17.50 128 GLY A C 1
ATOM 583 O O . GLY A 1 83 ? -72.620 -103.500 -52.089 1.00 16.21 128 GLY A O 1
ATOM 584 N N . GLY A 1 84 ? -73.578 -105.157 -53.290 1.00 16.53 129 GLY A N 1
ATOM 585 C CA . GLY A 1 84 ? -72.608 -105.104 -54.376 1.00 17.17 129 GLY A CA 1
ATOM 586 C C . GLY A 1 84 ? -71.204 -105.455 -53.931 1.00 17.84 129 GLY A C 1
ATOM 587 O O . GLY A 1 84 ? -70.951 -106.568 -53.492 1.00 17.42 129 GLY A O 1
ATOM 588 N N . ARG A 1 85 ? -70.285 -104.498 -54.018 1.00 19.88 130 ARG A N 1
ATOM 589 C CA . ARG A 1 85 ? -68.883 -104.779 -53.700 1.00 22.76 130 ARG A CA 1
ATOM 590 C C . ARG A 1 85 ? -68.593 -104.820 -52.199 1.00 17.49 130 ARG A C 1
ATOM 591 O O . ARG A 1 85 ? -67.584 -105.360 -51.780 1.00 17.72 130 ARG A O 1
ATOM 599 N N . VAL A 1 86 ? -69.476 -104.249 -51.390 1.00 16.89 131 VAL A N 1
ATOM 600 C CA . VAL A 1 86 ? -69.283 -104.269 -49.940 1.00 16.47 131 VAL A CA 1
ATOM 601 C C . VAL A 1 86 ? -70.443 -104.989 -49.245 1.00 15.99 131 VAL A C 1
ATOM 602 O O . VAL A 1 86 ? -71.390 -104.371 -48.766 1.00 15.53 131 VAL A O 1
ATOM 606 N N . SER A 1 87 ? -70.363 -106.312 -49.191 1.00 16.14 132 SER A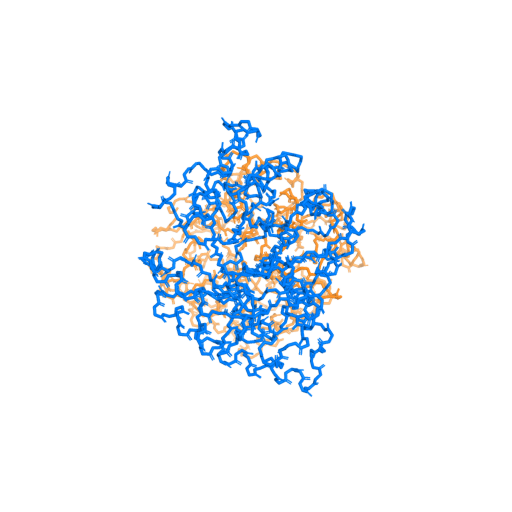 N 1
ATOM 607 C CA . SER A 1 87 ? -71.464 -107.074 -48.621 1.00 15.76 132 SER A CA 1
ATOM 608 C C . SER A 1 87 ? -70.950 -108.246 -47.796 1.00 15.82 132 SER A C 1
ATOM 609 O O . SER A 1 87 ? -70.910 -109.366 -48.268 1.00 16.11 132 SER A O 1
ATOM 612 N N . ARG A 1 88 ? -70.548 -107.965 -46.559 1.00 15.57 133 ARG A N 1
ATOM 613 C CA . ARG A 1 88 ? -69.959 -108.976 -45.671 1.00 18.29 133 ARG A CA 1
ATOM 614 C C . ARG A 1 88 ? -70.808 -110.243 -45.493 1.00 15.57 133 ARG A C 1
ATOM 615 O O . ARG A 1 88 ? -70.276 -111.348 -45.406 1.00 15.88 133 ARG A O 1
ATOM 623 N N . LEU A 1 89 ? -72.125 -110.083 -45.462 1.00 16.72 134 LEU A N 1
ATOM 624 C CA . LEU A 1 89 ? -73.024 -111.186 -45.138 1.00 15.06 134 LEU A CA 1
ATOM 625 C C . LEU A 1 89 ? -73.684 -111.795 -46.371 1.00 15.27 134 LEU A C 1
ATOM 626 O O . LEU A 1 89 ? -74.734 -112.429 -46.274 1.00 15.10 134 LEU A O 1
ATOM 631 N N . ARG A 1 90 ? -73.075 -111.590 -47.533 1.00 15.67 135 ARG A N 1
ATOM 632 C CA . ARG A 1 90 ? -73.628 -112.111 -48.785 1.00 15.93 135 ARG A CA 1
ATOM 633 C C . ARG A 1 90 ? -73.943 -113.616 -48.717 1.00 16.08 135 ARG A C 1
ATOM 634 O O . ARG A 1 90 ? -74.916 -114.080 -49.303 1.00 16.07 135 ARG A O 1
ATOM 642 N N . SER A 1 91 ? -73.132 -114.366 -47.986 1.00 16.23 136 SER A N 1
ATOM 643 C CA . SER A 1 91 ? -73.306 -115.816 -47.922 1.00 16.43 136 SER A CA 1
ATOM 644 C C . SER A 1 91 ? -74.558 -116.203 -47.140 1.00 17.52 136 SER A C 1
ATOM 645 O O . SER A 1 91 ? -75.035 -117.330 -47.243 1.00 18.34 136 SER A O 1
ATOM 648 N N . LEU A 1 92 ? -75.090 -115.262 -46.366 1.00 15.53 137 LEU A N 1
ATOM 649 C CA . LEU A 1 92 ? -76.158 -115.560 -45.419 1.00 15.15 137 LEU A CA 1
ATOM 650 C C . LEU A 1 92 ? -77.492 -114.890 -45.693 1.00 17.51 137 LEU A C 1
ATOM 651 O O . LEU A 1 92 ? -78.518 -115.400 -45.267 1.00 18.73 137 LEU A O 1
ATOM 656 N N . ILE A 1 93 ? -77.488 -113.738 -46.360 1.00 20.19 138 ILE A N 1
ATOM 657 C CA . ILE A 1 93 ? -78.736 -112.998 -46.533 1.00 17.88 138 ILE A CA 1
ATOM 658 C C . ILE A 1 93 ? -79.135 -112.825 -47.998 1.00 14.68 138 ILE A C 1
ATOM 659 O O . ILE A 1 93 ? -79.800 -111.865 -48.360 1.00 14.52 138 ILE A O 1
ATOM 664 N N . GLY A 1 94 ? -78.728 -113.775 -48.831 1.00 15.10 139 GLY A N 1
ATOM 665 C CA . GLY A 1 94 ? -79.205 -113.849 -50.197 1.00 15.39 139 GLY A CA 1
ATOM 666 C C . GLY A 1 94 ? -78.298 -113.249 -51.253 1.00 15.76 139 GLY A C 1
ATOM 667 O O . GLY A 1 94 ? -78.771 -112.848 -52.316 1.00 15.93 139 GLY A O 1
ATOM 668 N N . GLY A 1 95 ? -77.004 -113.180 -50.973 1.00 15.93 140 GLY A N 1
ATOM 669 C CA . GLY A 1 95 ? -76.045 -112.665 -51.938 1.00 16.35 140 GLY A CA 1
ATOM 670 C C . GLY A 1 95 ? -75.706 -111.183 -51.835 1.00 16.19 140 GLY A C 1
ATOM 671 O O . GLY A 1 95 ? -76.219 -110.470 -50.977 1.00 15.72 140 GLY A O 1
ATOM 672 N N . THR A 1 96 ? -74.818 -110.722 -52.717 1.00 17.93 141 THR A N 1
ATOM 673 C CA . THR A 1 96 ? -74.418 -109.317 -52.733 1.00 19.98 141 THR A CA 1
ATOM 674 C C . THR A 1 96 ? -75.566 -108.417 -53.151 1.00 21.09 141 THR A C 1
ATOM 675 O O . THR A 1 96 ? -75.693 -107.291 -52.680 1.00 21.23 141 THR A O 1
ATOM 679 N N . GLY A 1 97 ? -76.390 -108.916 -54.060 1.00 16.51 142 GLY A N 1
ATOM 680 C CA . GLY A 1 97 ? -77.321 -108.074 -54.774 1.00 16.49 142 GLY A CA 1
ATOM 681 C C . GLY A 1 97 ? -76.576 -107.059 -55.633 1.00 16.87 142 GLY A C 1
ATOM 682 O O . GLY A 1 97 ? -75.349 -107.076 -55.704 1.00 17.17 142 GLY A O 1
ATOM 683 N N . PRO A 1 98 ? -77.318 -106.168 -56.295 1.00 16.91 143 PRO A N 1
ATOM 684 C CA . PRO A 1 98 ? -76.693 -105.090 -57.073 1.00 17.28 143 PRO A CA 1
ATOM 685 C C . PRO A 1 98 ? -75.999 -104.025 -56.211 1.00 21.65 143 PRO A C 1
ATOM 686 O O . PRO A 1 98 ? -76.296 -103.868 -55.019 1.00 16.47 143 PRO A O 1
ATOM 690 N N . SER A 1 99 ? -75.070 -103.302 -56.830 1.00 17.43 144 SER A N 1
ATOM 691 C CA . SER A 1 99 ? -74.449 -102.143 -56.204 1.00 17.26 144 SER A CA 1
ATOM 692 C C . SER A 1 99 ? -75.472 -101.042 -55.976 1.00 16.90 144 SER A C 1
ATOM 693 O O . SER A 1 99 ? -76.571 -101.086 -56.523 1.00 16.90 144 SER A O 1
ATOM 696 N N . ALA A 1 100 ? -75.094 -100.049 -55.183 1.00 16.63 145 ALA A N 1
ATOM 697 C CA . ALA A 1 100 ? -75.920 -98.856 -55.005 1.00 24.87 145 ALA A CA 1
ATOM 698 C C . ALA A 1 100 ? -76.210 -98.160 -56.342 1.00 16.84 145 ALA A C 1
ATOM 699 O O . ALA A 1 100 ? -77.334 -97.770 -56.619 1.00 16.75 145 ALA A O 1
ATOM 701 N N . ARG A 1 101 ? -75.171 -98.003 -57.151 1.00 17.53 146 ARG A N 1
ATOM 702 C CA . ARG A 1 101 ? -75.279 -97.320 -58.440 1.00 17.96 146 ARG A CA 1
ATOM 703 C C . ARG A 1 101 ? -76.199 -98.093 -59.367 1.00 18.20 146 ARG A C 1
ATOM 704 O O . ARG A 1 101 ? -77.035 -97.517 -60.050 1.00 18.36 146 ARG A O 1
ATOM 712 N N . GLU A 1 102 ? -76.073 -99.411 -59.362 1.00 18.22 147 GLU A N 1
ATOM 713 C CA . GLU A 1 102 ? -76.950 -100.244 -60.174 1.00 18.43 147 GLU A CA 1
ATOM 714 C C . GLU A 1 102 ? -78.422 -100.181 -59.712 1.00 17.94 147 GLU A C 1
ATOM 715 O O . GLU A 1 102 ? -79.334 -100.109 -60.538 1.00 18.17 147 GLU A O 1
ATOM 721 N N . LEU A 1 103 ? -78.646 -100.204 -58.400 1.00 17.31 148 LEU A N 1
ATOM 722 C CA . LEU A 1 103 ? -79.990 -100.049 -57.830 1.00 16.84 148 LEU A CA 1
ATOM 723 C C . LEU A 1 103 ? -80.717 -98.801 -58.322 1.00 16.95 148 LEU A C 1
ATOM 724 O O . LEU A 1 103 ? -81.838 -98.876 -58.809 1.00 17.97 148 LEU A O 1
ATOM 729 N N . ALA A 1 104 ? -80.069 -97.648 -58.185 1.00 16.99 149 ALA A N 1
ATOM 730 C CA . ALA A 1 104 ? -80.691 -96.379 -58.537 1.00 18.04 149 ALA A CA 1
ATOM 731 C C . ALA A 1 104 ? -81.010 -96.319 -60.024 1.00 19.19 149 ALA A C 1
ATOM 732 O O . ALA A 1 104 ? -81.853 -95.543 -60.446 1.00 23.16 149 ALA A O 1
ATOM 734 N N . GLN A 1 105 ? -80.360 -97.167 -60.812 1.00 22.55 150 GLN A N 1
ATOM 735 C CA . GLN A 1 105 ? -80.572 -97.185 -62.255 1.00 18.87 150 GLN A CA 1
ATOM 736 C C . GLN A 1 105 ? -81.594 -98.195 -62.756 1.00 20.65 150 GLN A C 1
ATOM 737 O O . GLN A 1 105 ? -82.087 -98.071 -63.871 1.00 19.47 150 GLN A O 1
ATOM 743 N N . THR A 1 106 ? -81.890 -99.201 -61.945 1.00 18.48 151 THR A N 1
ATOM 744 C CA . THR A 1 106 ? -82.669 -100.335 -62.410 1.00 18.60 151 THR A CA 1
ATOM 745 C C . THR A 1 106 ? -83.924 -100.630 -61.572 1.00 18.05 151 THR A C 1
ATOM 746 O O . THR A 1 106 ? -84.752 -101.429 -61.993 1.00 18.16 151 THR A O 1
ATOM 750 N N . ARG A 1 107 ? -84.067 -99.986 -60.408 1.00 17.49 152 ARG A N 1
ATOM 751 C CA . ARG A 1 107 ? -85.245 -100.168 -59.551 1.00 16.99 152 ARG A CA 1
ATOM 752 C C . ARG A 1 107 ? -85.812 -98.827 -59.042 1.00 16.74 152 ARG A C 1
ATOM 753 O O . ARG A 1 107 ? -85.080 -97.840 -58.927 1.00 16.76 152 ARG A O 1
ATOM 761 N N . THR A 1 108 ? -87.107 -98.793 -58.730 1.00 18.93 153 THR A N 1
ATOM 762 C CA . THR A 1 108 ? -87.724 -97.590 -58.170 1.00 18.90 153 THR A CA 1
ATOM 763 C C . THR A 1 108 ? -87.241 -97.343 -56.754 1.00 20.00 153 THR A C 1
ATOM 764 O O . THR A 1 108 ? -86.577 -98.184 -56.163 1.00 16.88 153 THR A O 1
ATOM 768 N N . VAL A 1 109 ? -87.610 -96.189 -56.212 1.00 15.51 154 VAL A N 1
ATOM 769 C CA . VAL A 1 109 ? -87.252 -95.808 -54.853 1.00 17.18 154 VAL A CA 1
ATOM 770 C C . VAL A 1 109 ? -87.937 -96.735 -53.846 1.00 14.56 154 VAL A C 1
ATOM 771 O O . VAL A 1 109 ? -87.336 -97.178 -52.879 1.00 14.22 154 VAL A O 1
ATOM 775 N N . GLN A 1 110 ? -89.196 -97.042 -54.109 1.00 14.63 155 GLN A N 1
ATOM 776 C CA . GLN A 1 110 ? -89.951 -97.946 -53.266 1.00 14.31 155 GLN A CA 1
ATOM 777 C C . GLN A 1 110 ? -89.397 -99.374 -53.314 1.00 14.31 155 GLN A C 1
ATOM 778 O O . GLN A 1 110 ? -89.346 -100.036 -52.294 1.00 16.22 155 GLN A O 1
ATOM 784 N N . GLN A 1 111 ? -88.984 -99.842 -54.491 1.00 14.74 156 GLN A N 1
ATOM 785 C CA . GLN A 1 111 ? -88.353 -101.160 -54.620 1.00 14.81 156 GLN A CA 1
ATOM 786 C C . GLN A 1 111 ? -87.039 -101.216 -53.851 1.00 14.58 156 GLN A C 1
ATOM 787 O O . GLN A 1 111 ? -86.645 -102.258 -53.341 1.00 14.45 156 GLN A O 1
ATOM 793 N N . VAL A 1 112 ? -86.361 -100.081 -53.756 1.00 14.57 157 VAL A N 1
ATOM 794 C CA . VAL A 1 112 ? -85.125 -100.043 -53.007 1.00 14.38 157 VAL A CA 1
ATOM 795 C C . VAL A 1 112 ? -85.425 -100.121 -51.516 1.00 13.85 157 VAL A C 1
ATOM 796 O O . VAL A 1 112 ? -84.709 -100.785 -50.776 1.00 13.68 157 VAL A O 1
ATOM 800 N N . ARG A 1 113 ? -86.494 -99.456 -51.087 1.00 12.39 158 ARG A N 1
ATOM 801 C CA . ARG A 1 113 ? -86.963 -99.576 -49.707 1.00 12.54 158 ARG A CA 1
ATOM 802 C C . ARG A 1 113 ? -87.339 -101.033 -49.388 1.00 12.90 158 ARG A C 1
ATOM 803 O O . ARG A 1 113 ? -87.022 -101.527 -48.321 1.00 12.93 158 ARG A O 1
ATOM 811 N N . ASP A 1 114 ? -88.027 -101.694 -50.319 1.00 13.18 159 ASP A N 1
ATOM 812 C CA . ASP A 1 114 ? -88.347 -103.127 -50.212 1.00 13.55 159 ASP A CA 1
ATOM 813 C C . ASP A 1 114 ? -87.105 -103.972 -49.949 1.00 13.42 159 ASP A C 1
ATOM 814 O O . ASP A 1 114 ? -87.084 -104.782 -49.030 1.00 13.61 159 ASP A O 1
ATOM 819 N N . LEU A 1 115 ? -86.075 -103.780 -50.764 1.00 13.11 160 LEU A N 1
ATOM 820 C CA . LEU A 1 115 ? -84.888 -104.618 -50.681 1.00 13.02 160 LEU A CA 1
ATOM 821 C C . LEU A 1 115 ? -84.150 -104.373 -49.380 1.00 12.81 160 LEU A C 1
ATOM 822 O O . LEU A 1 115 ? -83.703 -105.319 -48.738 1.00 12.93 160 LEU A O 1
ATOM 827 N N . ALA A 1 116 ? -84.026 -103.111 -48.986 1.00 12.52 161 ALA A N 1
ATOM 828 C CA . ALA A 1 116 ? -83.344 -102.788 -47.736 1.00 12.32 161 ALA A CA 1
ATOM 829 C C . ALA A 1 116 ? -84.056 -103.411 -46.535 1.00 12.64 161 ALA A C 1
ATOM 830 O O . ALA A 1 116 ? -83.410 -103.884 -45.607 1.00 12.62 161 ALA A O 1
ATOM 832 N N . ARG A 1 117 ? -85.384 -103.391 -46.557 1.00 12.95 162 ARG A N 1
ATOM 833 C CA . ARG A 1 117 ? -86.166 -103.923 -45.448 1.00 13.30 162 ARG A CA 1
ATOM 834 C C . ARG A 1 117 ? -86.007 -105.443 -45.337 1.00 13.60 162 ARG A C 1
ATOM 835 O O . ARG A 1 117 ? -85.848 -105.973 -44.243 1.00 13.74 162 ARG A O 1
ATOM 843 N N . ASP A 1 118 ? -86.038 -106.135 -46.466 1.00 13.73 163 ASP A N 1
ATOM 844 C CA . ASP A 1 118 ? -85.850 -107.584 -46.452 1.00 14.04 163 ASP A CA 1
ATOM 845 C C . ASP A 1 118 ? -84.466 -108.003 -45.941 1.00 13.82 163 ASP A C 1
ATOM 846 O O . ASP A 1 118 ? -84.354 -108.833 -45.042 1.00 14.05 163 ASP A O 1
ATOM 851 N N . ARG A 1 119 ? -83.423 -107.440 -46.543 1.00 13.41 164 ARG A N 1
ATOM 852 C CA . ARG A 1 119 ? -82.047 -107.659 -46.093 1.00 13.17 164 ARG A CA 1
ATOM 853 C C . ARG A 1 119 ? -81.866 -107.283 -44.617 1.00 13.08 164 ARG A C 1
ATOM 854 O O . ARG A 1 119 ? -81.186 -107.981 -43.870 1.00 13.14 164 ARG A O 1
ATOM 862 N N . GLY A 1 120 ? -82.497 -106.192 -44.193 1.00 12.98 165 GLY A N 1
ATOM 863 C CA . GLY A 1 120 ? -82.421 -105.752 -42.805 1.00 12.92 165 GLY A CA 1
ATOM 864 C C . GLY A 1 120 ? -83.088 -106.734 -41.851 1.00 15.91 165 GLY A C 1
ATOM 865 O O . GLY A 1 120 ? -82.616 -106.964 -40.736 1.00 13.36 165 GLY A O 1
ATOM 866 N N . ARG A 1 121 ? -84.201 -107.299 -42.300 1.00 13.74 166 ARG A N 1
ATOM 867 C CA . ARG A 1 121 ? -84.936 -108.300 -41.545 1.00 14.24 166 ARG A CA 1
ATOM 868 C C . ARG A 1 121 ? -84.085 -109.549 -41.280 1.00 14.37 166 ARG A C 1
ATOM 869 O O . ARG A 1 121 ? -84.060 -110.069 -40.173 1.00 14.58 166 ARG A O 1
ATOM 877 N N . GLN A 1 122 ? -83.393 -110.019 -42.315 1.00 14.26 167 GLN A N 1
ATOM 878 C CA . GLN A 1 122 ? -82.495 -111.167 -42.212 1.00 14.38 167 GLN A CA 1
ATOM 879 C C . GLN A 1 122 ? -81.289 -110.868 -41.308 1.00 14.06 167 GLN A C 1
ATOM 880 O O . GLN A 1 122 ? -80.839 -111.727 -40.555 1.00 14.25 167 GLN A O 1
ATOM 886 N N . MET A 1 123 ? -80.774 -109.646 -41.388 1.00 13.60 168 MET A N 1
ATOM 887 C CA . MET A 1 123 ? -79.692 -109.196 -40.521 1.00 13.70 168 MET A CA 1
ATOM 888 C C . MET A 1 123 ? -80.108 -109.128 -39.049 1.00 13.44 168 MET A C 1
ATOM 889 O O . MET A 1 123 ? -79.338 -109.472 -38.168 1.00 13.42 168 MET A O 1
ATOM 894 N N . ARG A 1 124 ? -81.328 -108.692 -38.781 1.00 13.63 169 ARG A N 1
ATOM 895 C CA . ARG A 1 124 ? -81.791 -108.615 -37.398 1.00 13.82 169 ARG A CA 1
ATOM 896 C C . ARG A 1 124 ? -82.003 -110.010 -36.762 1.00 14.30 169 ARG A C 1
ATOM 897 O O . ARG A 1 124 ? -81.752 -110.203 -35.572 1.00 15.69 169 ARG A O 1
ATOM 905 N N . LYS A 1 125 ? -82.448 -110.980 -37.550 1.00 14.63 170 LYS A N 1
ATOM 906 C CA . LYS A 1 125 ? -82.562 -112.353 -37.050 1.00 20.25 170 LYS A CA 1
ATOM 907 C C . LYS A 1 125 ? -81.200 -112.954 -36.663 1.00 14.98 170 LYS A C 1
ATOM 908 O O . LYS A 1 125 ? -81.115 -113.753 -35.730 1.00 15.29 170 LYS A O 1
ATOM 914 N N . LEU A 1 126 ? -80.148 -112.579 -37.385 1.00 14.56 171 LEU A N 1
ATOM 915 C CA . LEU A 1 126 ? -78.809 -113.070 -37.074 1.00 14.42 171 LEU A CA 1
ATOM 916 C C . LEU A 1 126 ? -78.238 -112.449 -35.807 1.00 14.21 171 LEU A C 1
ATOM 917 O O . LEU A 1 126 ? -77.384 -113.043 -35.165 1.00 14.25 171 LEU A O 1
ATOM 922 N N . GLY A 1 127 ? -78.715 -111.257 -35.445 1.00 13.99 172 GLY A N 1
ATOM 923 C CA . GLY A 1 127 ? -78.200 -110.564 -34.280 1.00 13.78 172 GLY A CA 1
ATOM 924 C C . GLY A 1 127 ? -77.593 -109.183 -34.553 1.00 13.24 172 GLY A C 1
ATOM 925 O O . GLY A 1 127 ? -77.095 -108.538 -33.635 1.00 13.05 172 GLY A O 1
ATOM 926 N N . ILE A 1 128 ? -77.613 -108.750 -35.811 1.00 13.03 173 ILE A N 1
ATOM 927 C CA . ILE A 1 128 ? -77.107 -107.434 -36.210 1.00 12.56 173 ILE A CA 1
ATOM 928 C C . ILE A 1 128 ? -77.993 -106.331 -35.624 1.00 12.53 173 ILE A C 1
ATOM 929 O O . ILE A 1 128 ? -79.212 -106.400 -35.745 1.00 12.80 173 ILE A O 1
ATOM 934 N N . THR A 1 129 ? -77.381 -105.320 -35.010 1.00 12.86 174 THR A N 1
ATOM 935 C CA . THR A 1 129 ? -78.131 -104.136 -34.564 1.00 12.26 174 THR A CA 1
ATOM 936 C C . THR A 1 129 ? -77.807 -102.857 -35.352 1.00 11.68 174 THR A C 1
ATOM 937 O O . THR A 1 129 ? -78.613 -101.921 -35.363 1.00 11.48 174 THR A O 1
ATOM 941 N N . ILE A 1 130 ? -76.638 -102.825 -35.997 1.00 12.87 175 ILE A N 1
ATOM 942 C CA . ILE A 1 130 ? -76.141 -101.632 -36.707 1.00 16.47 175 ILE A CA 1
ATOM 943 C C . ILE A 1 130 ? -75.536 -102.007 -38.051 1.00 11.07 175 ILE A C 1
ATOM 944 O O . ILE A 1 130 ? -74.708 -102.919 -38.124 1.00 11.39 175 ILE A O 1
ATOM 949 N N . ASP A 1 131 ? -75.948 -101.306 -39.102 1.00 10.81 176 ASP A N 1
ATOM 950 C CA . ASP A 1 131 ? -75.380 -101.468 -40.448 1.00 10.87 176 ASP A CA 1
ATOM 951 C C . ASP A 1 131 ? -74.769 -100.140 -40.888 1.00 10.62 176 ASP A C 1
ATOM 952 O O . ASP A 1 131 ? -75.462 -99.128 -40.942 1.00 10.37 176 ASP A O 1
ATOM 957 N N . PHE A 1 132 ? -73.484 -100.161 -41.220 1.00 10.78 177 PHE A N 1
ATOM 958 C CA . PHE A 1 132 ? -72.816 -98.971 -41.725 1.00 12.53 177 PHE A CA 1
ATOM 959 C C . PHE A 1 132 ? -73.204 -98.749 -43.190 1.00 10.75 177 PHE A C 1
ATOM 960 O O . PHE A 1 132 ? -72.441 -99.045 -44.103 1.00 12.23 177 PHE A O 1
ATOM 968 N N . ALA A 1 133 ? -74.426 -98.263 -43.368 1.00 10.55 178 ALA A N 1
ATOM 969 C CA . ALA A 1 133 ? -75.025 -97.950 -44.657 1.00 10.69 178 ALA A CA 1
ATOM 970 C C . ALA A 1 133 ? -76.313 -97.156 -44.377 1.00 10.47 178 ALA A C 1
ATOM 971 O O . ALA A 1 133 ? -76.940 -97.349 -43.343 1.00 11.70 178 ALA A O 1
ATOM 973 N N . PRO A 1 134 ? -76.755 -96.296 -45.311 1.00 10.59 179 PRO A N 1
ATOM 974 C CA . PRO A 1 134 ? -76.290 -96.108 -46.685 1.00 10.95 179 PRO A CA 1
ATOM 975 C C . PRO A 1 134 ? -75.152 -95.107 -46.878 1.00 12.06 179 PRO A C 1
ATOM 976 O O . PRO A 1 134 ? -74.971 -94.160 -46.119 1.00 12.79 179 PRO A O 1
ATOM 980 N N . VAL A 1 135 ? -74.379 -95.345 -47.924 1.00 11.40 180 VAL A N 1
ATOM 981 C CA . VAL A 1 135 ? -73.494 -94.343 -48.471 1.00 11.64 180 VAL A CA 1
ATOM 982 C C . VAL A 1 135 ? -74.304 -93.184 -49.034 1.00 11.75 180 VAL A C 1
ATOM 983 O O . VAL A 1 135 ? -75.212 -93.401 -49.828 1.00 12.35 180 VAL A O 1
ATOM 987 N N . VAL A 1 136 ? -73.984 -91.960 -48.633 1.00 11.61 181 VAL A N 1
ATOM 988 C CA . VAL A 1 136 ? -74.639 -90.801 -49.223 1.00 11.85 181 VAL A CA 1
ATOM 989 C C . VAL A 1 136 ? -73.631 -89.938 -50.018 1.00 15.32 181 VAL A C 1
ATOM 990 O O . VAL A 1 136 ? -73.968 -88.847 -50.460 1.00 12.62 181 VAL A O 1
ATOM 994 N N . ASP A 1 137 ? -72.410 -90.443 -50.214 1.00 12.55 182 ASP A N 1
ATOM 995 C CA . ASP A 1 137 ? -71.441 -89.784 -51.095 1.00 14.04 182 ASP A CA 1
ATOM 996 C C . ASP A 1 137 ? -71.982 -89.565 -52.519 1.00 13.90 182 ASP A C 1
ATOM 997 O O . ASP A 1 137 ? -72.637 -90.426 -53.079 1.00 14.07 182 ASP A O 1
ATOM 1002 N N . VAL A 1 138 ? -71.684 -88.394 -53.088 1.00 14.40 183 VAL A N 1
ATOM 1003 C CA . VAL A 1 138 ? -72.088 -88.018 -54.447 1.00 15.25 183 VAL A CA 1
ATOM 1004 C C . VAL A 1 138 ? -70.890 -88.080 -55.392 1.00 16.13 183 VAL A C 1
ATOM 1005 O O . VAL A 1 138 ? -69.908 -87.409 -55.143 1.00 16.26 183 VAL A O 1
ATOM 1009 N N . THR A 1 139 ? -70.959 -88.892 -56.445 1.00 16.81 184 THR A N 1
ATOM 1010 C CA . THR A 1 139 ? -69.876 -88.973 -57.432 1.00 17.84 184 THR A CA 1
ATOM 1011 C C . THR A 1 139 ? -70.291 -89.596 -58.765 1.00 21.74 184 THR A C 1
ATOM 1012 O O . THR A 1 139 ? -71.278 -90.315 -58.844 1.00 23.92 184 THR A O 1
ATOM 1016 N N . ASP A 1 140 ? -69.519 -89.309 -59.809 1.00 22.05 185 ASP A N 1
ATOM 1017 C CA . ASP A 1 140 ? -69.663 -89.993 -61.086 1.00 25.89 185 ASP A CA 1
ATOM 1018 C C . ASP A 1 140 ? -68.366 -90.703 -61.478 1.00 21.86 185 ASP A C 1
ATOM 1019 O O . ASP A 1 140 ? -68.140 -90.990 -62.651 1.00 24.66 185 ASP A O 1
ATOM 1024 N N . ALA A 1 141 ? -67.521 -90.994 -60.495 1.00 21.22 186 ALA A N 1
ATOM 1025 C CA . ALA A 1 141 ? -66.267 -91.719 -60.733 1.00 22.51 186 ALA A CA 1
ATOM 1026 C C . ALA A 1 141 ? -66.519 -93.154 -61.222 1.00 23.77 186 ALA A C 1
ATOM 1027 O O . ALA A 1 141 ? -67.605 -93.684 -61.015 1.00 25.17 186 ALA A O 1
ATOM 1029 N N . PRO A 1 142 ? -65.519 -93.785 -61.877 1.00 23.54 187 PRO A N 1
ATOM 1030 C CA . PRO A 1 142 ? -65.680 -95.155 -62.388 1.00 24.19 187 PRO A CA 1
ATOM 1031 C C . PRO A 1 142 ? -66.122 -96.180 -61.331 1.00 22.96 187 PRO A C 1
ATOM 1032 O O . PRO A 1 142 ? -65.839 -95.993 -60.155 1.00 21.94 187 PRO A O 1
ATOM 1036 N N . ASP A 1 143 ? -66.810 -97.236 -61.772 1.00 23.22 188 ASP A N 1
ATOM 1037 C CA . ASP A 1 143 ? -67.393 -98.252 -60.892 1.00 22.27 188 ASP A CA 1
ATOM 1038 C C . ASP A 1 143 ? -66.430 -98.809 -59.843 1.00 21.85 188 ASP A C 1
ATOM 1039 O O . ASP A 1 143 ? -66.764 -98.894 -58.667 1.00 20.67 188 ASP A O 1
ATOM 1044 N N . ASP A 1 144 ? -65.231 -99.179 -60.266 1.00 22.94 189 ASP A N 1
ATOM 1045 C CA . ASP A 1 144 ? -64.295 -99.855 -59.379 1.00 26.69 189 ASP A CA 1
ATOM 1046 C C . ASP A 1 144 ? -63.419 -98.926 -58.525 1.00 26.61 189 ASP A C 1
ATOM 1047 O O . ASP A 1 144 ? -62.536 -99.400 -57.815 1.00 22.40 189 ASP A O 1
ATOM 1052 N N . THR A 1 145 ? -63.660 -97.618 -58.571 1.00 24.91 190 THR A N 1
ATOM 1053 C CA . THR A 1 145 ? -62.893 -96.696 -57.731 1.00 24.06 190 THR A CA 1
ATOM 1054 C C . THR A 1 145 ? -63.379 -96.768 -56.282 1.00 20.91 190 THR A C 1
ATOM 1055 O O . THR A 1 145 ? -64.398 -97.394 -56.003 1.00 20.88 190 THR A O 1
ATOM 1059 N N . VAL A 1 146 ? -62.638 -96.142 -55.369 1.00 19.71 191 VAL A N 1
ATOM 1060 C CA . VAL A 1 146 ? -62.865 -96.274 -53.921 1.00 18.58 191 VAL A CA 1
ATOM 1061 C C . VAL A 1 146 ? -64.313 -96.035 -53.482 1.00 17.44 191 VAL A C 1
ATOM 1062 O O . VAL A 1 146 ? -64.841 -96.745 -52.621 1.00 18.58 191 VAL A O 1
ATOM 1066 N N . ILE A 1 147 ? -64.982 -95.063 -54.081 1.00 17.35 192 ILE A N 1
ATOM 1067 C CA . ILE A 1 147 ? -66.414 -94.954 -53.866 1.00 16.53 192 ILE A CA 1
ATOM 1068 C C . ILE A 1 147 ? -67.108 -95.603 -55.042 1.00 17.11 192 ILE A C 1
ATOM 1069 O O . ILE A 1 147 ? -67.754 -96.622 -54.878 1.00 16.87 192 ILE A O 1
ATOM 1074 N N . GLY A 1 148 ? -66.954 -95.023 -56.230 1.00 19.73 193 GLY A N 1
ATOM 1075 C CA . GLY A 1 148 ? -67.443 -95.629 -57.460 1.00 20.09 193 GLY A CA 1
ATOM 1076 C C . GLY A 1 148 ? -68.907 -96.015 -57.416 1.00 21.63 193 GLY A C 1
ATOM 1077 O O . GLY A 1 148 ? -69.768 -95.185 -57.097 1.00 17.63 193 GLY A O 1
ATOM 1078 N N . ASP A 1 149 ? -69.192 -97.284 -57.703 1.00 18.56 194 ASP A N 1
ATOM 1079 C CA . ASP A 1 149 ? -70.575 -97.763 -57.710 1.00 18.19 194 ASP A CA 1
ATOM 1080 C C . ASP A 1 149 ? -71.156 -97.993 -56.312 1.00 16.98 194 ASP A C 1
ATOM 1081 O O . ASP A 1 149 ? -72.256 -98.531 -56.190 1.00 16.70 194 ASP A O 1
ATOM 1086 N N . ARG A 1 150 ? -70.432 -97.588 -55.269 1.00 16.36 195 ARG A N 1
ATOM 1087 C CA . ARG A 1 150 ? -70.998 -97.567 -53.918 1.00 15.33 195 ARG A CA 1
ATOM 1088 C C . ARG A 1 150 ? -71.899 -96.335 -53.702 1.00 14.77 195 ARG A C 1
ATOM 1089 O O . ARG A 1 150 ? -72.570 -96.219 -52.680 1.00 14.00 195 ARG A O 1
ATOM 1097 N N . SER A 1 151 ? -71.908 -95.423 -54.673 1.00 15.31 196 SER A N 1
ATOM 1098 C CA . SER A 1 151 ? -72.722 -94.207 -54.594 1.00 15.01 196 SER A CA 1
ATOM 1099 C C . SER A 1 151 ? -74.031 -94.344 -55.356 1.00 15.33 196 SER A C 1
ATOM 1100 O O . SER A 1 151 ? -74.072 -94.956 -56.414 1.00 16.12 196 SER A O 1
ATOM 1103 N N . PHE A 1 152 ? -75.102 -93.763 -54.827 1.00 14.84 197 PHE A N 1
ATOM 1104 C CA . PHE A 1 152 ? -76.390 -93.856 -55.496 1.00 15.23 197 PHE A CA 1
ATOM 1105 C C . PHE A 1 152 ? -76.528 -92.893 -56.698 1.00 16.09 197 PHE A C 1
ATOM 11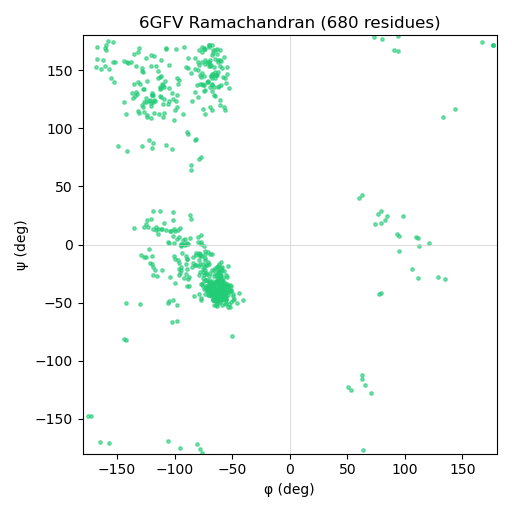06 O O . PHE A 1 152 ? -77.467 -93.012 -57.468 1.00 16.67 197 PHE A O 1
ATOM 1114 N N . GLY A 1 153 ? -75.596 -91.963 -56.876 1.00 16.29 198 GLY A N 1
ATOM 1115 C CA . GLY A 1 153 ? -75.665 -91.067 -58.021 1.00 17.23 198 GLY A CA 1
ATOM 1116 C C . GLY A 1 153 ? -74.747 -89.861 -57.990 1.00 17.36 198 GLY A C 1
ATOM 1117 O O . GLY A 1 153 ? -74.066 -89.617 -57.011 1.00 16.67 198 GLY A O 1
ATOM 1118 N N . SER A 1 154 ? -74.728 -89.103 -59.081 1.00 20.56 199 SER A N 1
ATOM 1119 C CA . SER A 1 154 ? -73.859 -87.930 -59.179 1.00 18.68 199 SER A CA 1
ATOM 1120 C C . SER A 1 154 ? -74.616 -86.624 -58.915 1.00 20.44 199 SER A C 1
ATOM 1121 O O . SER A 1 154 ? -74.046 -85.536 -58.983 1.00 18.92 199 SER A O 1
ATOM 1124 N N . ASP A 1 155 ? -75.900 -86.750 -58.619 1.00 18.27 200 ASP A N 1
ATOM 1125 C CA . ASP A 1 155 ? -76.767 -85.618 -58.331 1.00 18.27 200 ASP A CA 1
ATOM 1126 C C . ASP A 1 155 ? -77.350 -85.719 -56.912 1.00 17.15 200 ASP A C 1
ATOM 1127 O O . ASP A 1 155 ? -77.899 -86.745 -56.553 1.00 19.80 200 ASP A O 1
ATOM 1132 N N . PRO A 1 156 ? -77.227 -84.652 -56.097 1.00 16.79 201 PRO A N 1
ATOM 1133 C CA . PRO A 1 156 ? -77.693 -84.699 -54.700 1.00 22.05 201 PRO A CA 1
ATOM 1134 C C . PRO A 1 156 ? -79.152 -85.129 -54.510 1.00 15.77 201 PRO A C 1
ATOM 1135 O O . PRO A 1 156 ? -79.420 -85.904 -53.600 1.00 15.05 201 PRO A O 1
ATOM 1139 N N . ALA A 1 157 ? -80.074 -84.629 -55.329 1.00 16.60 202 ALA A N 1
ATOM 1140 C CA . ALA A 1 157 ? -81.484 -84.985 -55.183 1.00 16.70 202 ALA A CA 1
ATOM 1141 C C . ALA A 1 157 ? -81.698 -86.485 -55.378 1.00 18.82 202 ALA A C 1
ATOM 1142 O O . ALA A 1 157 ? -82.494 -87.103 -54.679 1.00 17.24 202 ALA A O 1
ATOM 1144 N N . THR A 1 158 ? -80.979 -87.059 -56.335 1.00 22.02 203 THR A N 1
ATOM 1145 C CA . THR A 1 158 ? -81.049 -88.487 -56.610 1.00 16.82 203 THR A CA 1
ATOM 1146 C C . THR A 1 158 ? -80.558 -89.281 -55.408 1.00 15.76 203 THR A C 1
ATOM 1147 O O . THR A 1 158 ? -81.176 -90.262 -54.993 1.00 15.46 203 THR A O 1
ATOM 1151 N N . VAL A 1 159 ? -79.432 -88.859 -54.857 1.00 15.29 204 VAL A N 1
ATOM 1152 C CA . VAL A 1 159 ? -78.892 -89.513 -53.685 1.00 14.39 204 VAL A CA 1
ATOM 1153 C C . VAL A 1 159 ? -79.847 -89.382 -52.493 1.00 13.83 204 VAL A C 1
ATOM 1154 O O . VAL A 1 159 ? -80.046 -90.343 -51.766 1.00 13.36 204 VAL A O 1
ATOM 1158 N N . THR A 1 160 ? -80.453 -88.214 -52.297 1.00 14.01 205 THR A N 1
ATOM 1159 C CA . THR A 1 160 ? -81.376 -88.038 -51.174 1.00 13.64 205 THR A CA 1
ATOM 1160 C C . THR A 1 160 ? -82.549 -88.999 -51.288 1.00 13.83 205 THR A C 1
ATOM 1161 O O . THR A 1 160 ? -82.928 -89.641 -50.298 1.00 13.37 205 THR A O 1
ATOM 1165 N N . ALA A 1 161 ? -83.095 -89.134 -52.491 1.00 14.58 206 ALA A N 1
ATOM 1166 C CA . ALA A 1 161 ? -84.226 -90.022 -52.713 1.00 14.90 206 ALA A CA 1
ATOM 1167 C C . ALA A 1 161 ? -83.870 -91.502 -52.460 1.00 14.47 206 ALA A C 1
ATOM 1168 O O . ALA A 1 161 ? -84.544 -92.181 -51.690 1.00 14.23 206 ALA A O 1
ATOM 1170 N N . TYR A 1 162 ? -82.801 -91.985 -53.080 1.00 14.48 207 TYR A N 1
ATOM 1171 C CA . TYR A 1 162 ? -82.436 -93.404 -52.964 1.00 14.24 207 TYR A CA 1
ATOM 1172 C C . TYR A 1 162 ? -81.729 -93.807 -51.666 1.00 13.39 207 TYR A C 1
ATOM 1173 O O . TYR A 1 162 ? -82.054 -94.852 -51.109 1.00 13.59 207 TYR A O 1
ATOM 1182 N N . ALA A 1 163 ? -80.783 -93.021 -51.169 1.00 12.99 208 ALA A N 1
ATOM 1183 C CA . ALA A 1 163 ? -80.173 -93.354 -49.883 1.00 12.29 208 ALA A CA 1
ATOM 1184 C C . ALA A 1 163 ? -81.208 -93.233 -48.758 1.00 12.01 208 ALA A C 1
ATOM 1185 O O . ALA A 1 163 ? -81.168 -93.994 -47.796 1.00 11.64 208 ALA A O 1
ATOM 1187 N N . GLY A 1 164 ? -82.118 -92.271 -48.900 1.00 12.30 209 GLY A N 1
ATOM 1188 C CA . GLY A 1 164 ? -83.216 -92.078 -47.968 1.00 12.27 209 GLY A CA 1
ATOM 1189 C C . GLY A 1 164 ? -84.105 -93.311 -47.895 1.00 12.44 209 GLY A C 1
ATOM 1190 O O . GLY A 1 164 ? -84.437 -93.774 -46.810 1.00 13.10 209 GLY A O 1
ATOM 1191 N N . ALA A 1 165 ? -84.475 -93.848 -49.057 1.00 12.95 210 ALA A N 1
ATOM 1192 C CA . ALA A 1 165 ? -85.241 -95.090 -49.125 1.00 13.21 210 ALA A CA 1
ATOM 1193 C C . ALA A 1 165 ? -84.501 -96.252 -48.466 1.00 12.74 210 ALA A C 1
ATOM 1194 O O . ALA A 1 165 ? -85.125 -97.033 -47.789 1.00 12.75 210 ALA A O 1
ATOM 1196 N N . TYR A 1 166 ? -83.188 -96.366 -48.668 1.00 12.64 211 TYR A N 1
ATOM 1197 C CA . TYR A 1 166 ? -82.427 -97.483 -48.097 1.00 12.14 211 TYR A CA 1
ATOM 1198 C C . TYR A 1 166 ? -82.408 -97.422 -46.577 1.00 11.67 211 TYR A C 1
ATOM 1199 O O . TYR A 1 166 ? -82.640 -98.429 -45.897 1.00 11.64 211 TYR A O 1
ATOM 1208 N N . ALA A 1 167 ? -82.108 -96.243 -46.045 1.00 11.38 212 ALA A N 1
ATOM 1209 C CA . ALA A 1 167 ? -82.132 -96.028 -44.604 1.00 11.05 212 ALA A CA 1
ATOM 1210 C C . ALA A 1 167 ? -83.495 -96.371 -43.986 1.00 11.31 212 ALA A C 1
ATOM 1211 O O . ALA A 1 167 ? -83.559 -96.978 -42.925 1.00 12.63 212 ALA A O 1
ATOM 1213 N N . GLN A 1 168 ? -84.576 -95.984 -44.652 1.00 12.52 213 GLN A N 1
ATOM 1214 C CA . GLN A 1 168 ? -85.919 -96.223 -44.124 1.00 12.14 213 GLN A CA 1
ATOM 1215 C C . GLN A 1 168 ? -86.206 -97.719 -44.103 1.00 15.02 213 GLN A C 1
ATOM 1216 O O . GLN A 1 168 ? -86.844 -98.214 -43.175 1.00 12.49 213 GLN A O 1
ATOM 1222 N N . GLY A 1 169 ? -85.722 -98.429 -45.127 1.00 17.77 214 GLY A N 1
ATOM 1223 C CA . GLY A 1 169 ? -85.874 -99.877 -45.205 1.00 14.78 214 GLY A CA 1
ATOM 1224 C C . GLY A 1 169 ? -85.256 -100.575 -44.001 1.00 12.30 214 GLY A C 1
ATOM 1225 O O . GLY A 1 169 ? -85.894 -101.386 -43.342 1.00 12.56 214 GLY A O 1
ATOM 1226 N N . LEU A 1 170 ? -83.998 -100.254 -43.724 1.00 11.82 215 LEU A N 1
ATOM 1227 C CA . LEU A 1 170 ? -83.299 -100.781 -42.554 1.00 11.59 215 LEU A CA 1
ATOM 1228 C C . LEU A 1 170 ? -84.051 -100.428 -41.250 1.00 11.66 215 LEU A C 1
ATOM 1229 O O . LEU A 1 170 ? -84.243 -101.280 -40.376 1.00 11.86 215 LEU A O 1
ATOM 1234 N N . ARG A 1 171 ? -84.479 -99.172 -41.152 1.00 11.60 216 ARG A N 1
ATOM 1235 C CA . ARG A 1 171 ? -85.251 -98.663 -40.030 1.00 11.80 216 ARG A CA 1
ATOM 1236 C C . ARG A 1 171 ? -86.574 -99.445 -39.866 1.00 12.81 216 ARG A C 1
ATOM 1237 O O . ARG A 1 171 ? -86.961 -99.766 -38.752 1.00 12.67 216 ARG A O 1
ATOM 1245 N N . ASP A 1 172 ? -87.240 -99.763 -40.980 1.00 12.70 217 ASP A N 1
ATOM 1246 C CA . ASP A 1 172 ? -88.425 -100.622 -40.988 1.00 13.34 217 ASP A CA 1
ATOM 1247 C C . ASP A 1 172 ? -88.181 -101.926 -40.243 1.00 20.14 217 ASP A C 1
ATOM 1248 O O . ASP A 1 172 ? -89.063 -102.415 -39.549 1.00 14.00 217 ASP A O 1
ATOM 1253 N N . ALA A 1 173 ? -86.986 -102.489 -40.415 1.00 13.05 218 ALA A N 1
ATOM 1254 C CA . ALA A 1 173 ? -86.651 -103.808 -39.886 1.00 14.33 218 ALA A CA 1
ATOM 1255 C C . ALA A 1 173 ? -86.044 -103.745 -38.481 1.00 13.10 218 ALA A C 1
ATOM 1256 O O . ALA A 1 173 ? -85.689 -104.766 -37.925 1.00 13.31 218 ALA A O 1
ATOM 1258 N N . GLY A 1 174 ? -85.905 -102.548 -37.913 1.00 12.83 219 GLY A N 1
ATOM 1259 C CA . GLY A 1 174 ? -85.325 -102.422 -36.590 1.00 12.80 219 GLY A CA 1
ATOM 1260 C C . GLY A 1 174 ? -83.800 -102.411 -36.526 1.00 16.74 219 GLY A C 1
ATOM 1261 O O . GLY A 1 174 ? -83.228 -102.684 -35.476 1.00 12.84 219 GLY A O 1
ATOM 1262 N N . VAL A 1 175 ? -83.147 -102.084 -37.642 1.00 11.91 220 VAL A N 1
ATOM 1263 C CA . VAL A 1 175 ? -81.683 -101.974 -37.721 1.00 11.54 220 VAL A CA 1
ATOM 1264 C C . VAL A 1 175 ? -81.269 -100.498 -37.868 1.00 11.13 220 VAL A C 1
ATOM 1265 O O . VAL A 1 175 ? -81.883 -99.774 -38.622 1.00 12.12 220 VAL A O 1
ATOM 1269 N N . LEU A 1 176 ? -80.253 -100.057 -37.128 1.00 10.96 221 LEU A N 1
ATOM 1270 C CA . LEU A 1 176 ? -79.812 -98.657 -37.203 1.00 10.64 221 LEU A CA 1
ATOM 1271 C C . LEU A 1 176 ? -79.028 -98.389 -38.484 1.00 10.38 221 LEU A C 1
ATOM 1272 O O . LEU A 1 176 ? -77.957 -98.958 -38.688 1.00 10.36 221 LEU A O 1
ATOM 1277 N N . PRO A 1 177 ? -79.564 -97.521 -39.345 1.00 10.29 222 PRO A N 1
ATOM 1278 C CA . PRO A 1 177 ? -78.820 -97.059 -40.518 1.00 10.14 222 PRO A CA 1
ATOM 1279 C C . PRO A 1 177 ? -77.771 -95.996 -40.161 1.00 16.31 222 PRO A C 1
ATOM 1280 O O . PRO A 1 177 ? -78.004 -95.180 -39.269 1.00 12.72 222 PRO A O 1
ATOM 1284 N N . VAL A 1 178 ? -76.637 -96.001 -40.858 1.00 9.91 223 VAL A N 1
ATOM 1285 C CA . VAL A 1 178 ? -75.587 -95.038 -40.601 1.00 9.81 223 VAL A CA 1
ATOM 1286 C C . VAL A 1 178 ? -75.125 -94.397 -41.904 1.00 9.88 223 VAL A C 1
ATOM 1287 O O . VAL A 1 178 ? -74.560 -95.066 -42.764 1.00 10.06 223 VAL A O 1
ATOM 1291 N N . LEU A 1 179 ? -75.391 -93.100 -42.049 1.00 9.84 224 LEU A N 1
ATOM 1292 C CA . LEU A 1 179 ? -74.976 -92.341 -43.236 1.00 10.01 224 LEU A CA 1
ATOM 1293 C C . LEU A 1 179 ? -73.455 -92.126 -43.254 1.00 10.10 224 LEU A C 1
ATOM 1294 O O . LEU A 1 179 ? -72.850 -91.858 -42.221 1.00 12.95 224 LEU A O 1
ATOM 1299 N N . LYS A 1 180 ? -72.844 -92.228 -44.435 1.00 15.57 225 LYS A N 1
ATOM 1300 C CA . LYS A 1 180 ? -71.393 -92.066 -44.563 1.00 10.65 225 LYS A CA 1
ATOM 1301 C C . LYS A 1 180 ? -70.994 -91.531 -45.951 1.00 11.10 225 LYS A C 1
ATOM 1302 O O . LYS A 1 180 ? -71.768 -91.666 -46.895 1.00 11.25 225 LYS A O 1
ATOM 1308 N N . HIS A 1 181 ? -69.819 -90.904 -46.098 1.00 11.40 226 HIS A N 1
ATOM 1309 C CA . HIS A 1 181 ? -68.888 -90.498 -45.046 1.00 11.34 226 HIS A CA 1
ATOM 1310 C C . HIS A 1 181 ? -68.857 -88.956 -44.894 1.00 11.37 226 HIS A C 1
ATOM 1311 O O .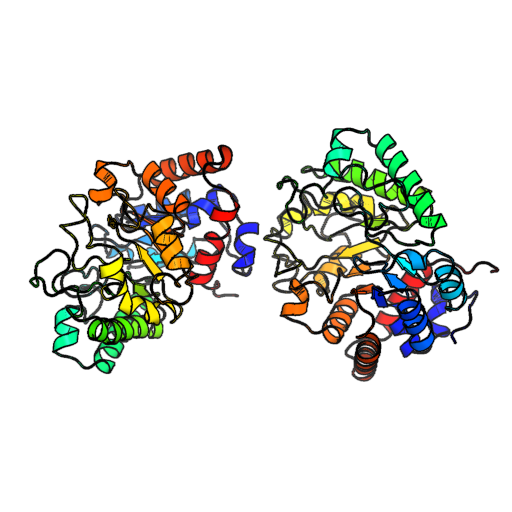 HIS A 1 181 ? -68.337 -88.260 -45.766 1.00 16.11 226 HIS A O 1
ATOM 1318 N N . PHE A 1 182 ? -69.383 -88.431 -43.801 1.00 12.98 227 PHE A N 1
ATOM 1319 C CA . PHE A 1 182 ? -69.474 -86.977 -43.592 1.00 13.18 227 PHE A CA 1
ATOM 1320 C C . PHE A 1 182 ? -68.084 -86.300 -43.572 1.00 11.52 227 PHE A C 1
ATOM 1321 O O . PHE A 1 182 ? -67.163 -86.796 -42.931 1.00 11.59 227 PHE A O 1
ATOM 1329 N N . PRO A 1 183 ? -67.938 -85.140 -44.245 1.00 11.88 228 PRO A N 1
ATOM 1330 C CA . PRO A 1 183 ? -68.955 -84.373 -44.964 1.00 11.95 228 PRO A CA 1
ATOM 1331 C C . PRO A 1 183 ? -68.913 -84.561 -46.468 1.00 12.38 228 PRO A C 1
ATOM 1332 O O . PRO A 1 183 ? -69.295 -83.648 -47.186 1.00 12.74 228 PRO A O 1
ATOM 1336 N N . GLY A 1 184 ? -68.443 -85.708 -46.943 1.00 12.47 229 GLY A N 1
ATOM 1337 C CA . GLY A 1 184 ? -68.536 -86.017 -48.357 1.00 12.96 229 GLY A CA 1
ATOM 1338 C C . GLY A 1 184 ? -67.248 -86.549 -48.944 1.00 13.52 229 GLY A C 1
ATOM 1339 O O . GLY A 1 184 ? -66.282 -85.811 -49.072 1.00 14.01 229 GLY A O 1
ATOM 1340 N N . HIS A 1 185 ? -67.251 -87.836 -49.289 1.00 13.55 230 HIS A N 1
ATOM 1341 C CA . HIS A 1 185 ? -66.088 -88.542 -49.841 1.00 14.18 230 HIS A CA 1
ATOM 1342 C C . HIS A 1 185 ? -66.100 -88.630 -51.363 1.00 14.97 230 HIS A C 1
ATOM 1343 O O . HIS A 1 185 ? -65.120 -89.024 -51.964 1.00 15.71 230 HIS A O 1
ATOM 1350 N N . GLY A 1 186 ? -67.234 -88.319 -51.972 1.00 14.92 231 GLY A N 1
ATOM 1351 C CA . GLY A 1 186 ? -67.434 -88.563 -53.389 1.00 15.70 231 GLY A CA 1
ATOM 1352 C C . GLY A 1 186 ? -66.435 -87.939 -54.347 1.00 19.43 231 GLY A C 1
ATOM 1353 O O . GLY A 1 186 ? -66.083 -88.541 -55.364 1.00 17.58 231 GLY A O 1
ATOM 1354 N N . ARG A 1 187 ? -65.976 -86.728 -54.038 1.00 17.99 232 ARG A N 1
ATOM 1355 C CA . ARG A 1 187 ? -64.971 -86.088 -54.880 1.00 17.94 232 ARG A CA 1
ATOM 1356 C C . ARG A 1 187 ? -63.625 -85.941 -54.158 1.00 18.08 232 ARG A C 1
ATOM 1357 O O . ARG A 1 187 ? -62.869 -85.039 -54.452 1.00 18.79 232 ARG A O 1
ATOM 1365 N N . GLY A 1 188 ? -63.330 -86.842 -53.224 1.00 17.49 233 GLY A N 1
ATOM 1366 C CA . GLY A 1 188 ? -62.059 -86.838 -52.519 1.00 17.71 233 GLY A CA 1
ATOM 1367 C C . GLY A 1 188 ? -60.856 -87.013 -53.435 1.00 22.73 233 GLY A C 1
ATOM 1368 O O . GLY A 1 188 ? -60.982 -87.505 -54.553 1.00 21.03 233 GLY A O 1
ATOM 1369 N N . SER A 1 189 ? -59.683 -86.601 -52.968 1.00 19.45 234 SER A N 1
ATOM 1370 C CA . SER A 1 189 ? -58.476 -86.640 -53.789 1.00 20.83 234 SER A CA 1
ATOM 1371 C C . SER A 1 189 ? -57.873 -88.040 -53.941 1.00 25.86 234 SER A C 1
ATOM 1372 O O . SER A 1 189 ? -56.968 -88.240 -54.751 1.00 26.83 234 SER A O 1
ATOM 1375 N N . GLY A 1 190 ? -58.372 -89.010 -53.177 1.00 23.78 235 GLY A N 1
ATOM 1376 C CA . GLY A 1 190 ? -57.867 -90.376 -53.270 1.00 26.47 235 GLY A CA 1
ATOM 1377 C C . GLY A 1 190 ? -58.614 -91.391 -52.416 1.00 25.46 235 GLY A C 1
ATOM 1378 O O . GLY A 1 190 ? -59.816 -91.262 -52.191 1.00 20.25 235 GLY A O 1
ATOM 1379 N N . ASP A 1 191 ? -57.886 -92.395 -51.930 1.00 30.43 236 ASP A N 1
ATOM 1380 C CA . ASP A 1 191 ? -58.457 -93.473 -51.122 1.00 32.33 236 ASP A CA 1
ATOM 1381 C C . ASP A 1 191 ? -57.994 -93.357 -49.673 1.00 29.75 236 ASP A C 1
ATOM 1382 O O . ASP A 1 191 ? -56.794 -93.379 -49.389 1.00 26.60 236 ASP A O 1
ATOM 1387 N N . SER A 1 192 ? -58.955 -93.227 -48.762 1.00 28.90 237 SER A N 1
ATOM 1388 C CA . SER A 1 192 ? -58.665 -93.030 -47.343 1.00 32.85 237 SER A CA 1
ATOM 1389 C C . SER A 1 192 ? -57.869 -94.191 -46.750 1.00 38.17 237 SER A C 1
ATOM 1390 O O . SER A 1 192 ? -57.201 -94.050 -45.741 1.00 36.90 237 SER A O 1
ATOM 1393 N N . HIS A 1 193 ? -57.944 -95.339 -47.410 1.00 47.73 238 HIS A N 1
ATOM 1394 C CA . HIS A 1 193 ? -57.516 -96.614 -46.846 1.00 59.23 238 HIS A CA 1
ATOM 1395 C C . HIS A 1 193 ? -55.996 -96.805 -46.987 1.00 57.57 238 HIS A C 1
ATOM 1396 O O . HIS A 1 193 ? -55.391 -97.622 -46.289 1.00 53.27 238 HIS A O 1
ATOM 1403 N N . ASN A 1 194 ? -55.373 -96.031 -47.871 1.00 60.11 239 ASN A N 1
ATOM 1404 C CA . ASN A 1 194 ? -53.929 -96.109 -48.025 1.00 62.23 239 ASN A CA 1
ATOM 1405 C C . ASN A 1 194 ? -53.254 -94.732 -48.098 1.00 53.50 239 ASN A C 1
ATOM 1406 O O . ASN A 1 194 ? -52.083 -94.624 -48.461 1.00 49.33 239 ASN A O 1
ATOM 1411 N N . GLY A 1 195 ? -53.981 -93.684 -47.724 1.00 46.45 240 GLY A N 1
ATOM 1412 C CA . GLY A 1 195 ? -53.386 -92.360 -47.696 1.00 42.09 240 GLY A CA 1
ATOM 1413 C C . GLY A 1 195 ? -54.311 -91.215 -47.330 1.00 38.44 240 GLY A C 1
ATOM 1414 O O . GLY A 1 195 ? -55.521 -91.400 -47.224 1.00 36.58 240 GLY A O 1
ATOM 1415 N N . GLY A 1 196 ? -53.725 -90.031 -47.142 1.00 34.82 241 GLY A N 1
ATOM 1416 C CA . GLY A 1 196 ? -54.457 -88.820 -46.808 1.00 20.06 241 GLY A CA 1
ATOM 1417 C C . GLY A 1 196 ? -55.314 -88.320 -47.956 1.00 19.82 241 GLY A C 1
ATOM 1418 O O . GLY A 1 196 ? -54.883 -88.289 -49.104 1.00 26.16 241 GLY A O 1
ATOM 1419 N N . VAL A 1 197 ? -56.541 -87.933 -47.639 1.00 18.71 242 VAL A N 1
ATOM 1420 C CA . VAL A 1 197 ? -57.507 -87.517 -48.638 1.00 18.45 242 VAL A CA 1
ATOM 1421 C C . VAL A 1 197 ? -58.094 -86.129 -48.322 1.00 17.96 242 VAL A C 1
ATOM 1422 O O . VAL A 1 197 ? -58.474 -85.848 -47.183 1.00 17.22 242 VAL A O 1
ATOM 1426 N N . THR A 1 198 ? -58.158 -85.274 -49.341 1.00 18.48 243 THR A N 1
ATOM 1427 C CA . THR A 1 198 ? -58.725 -83.935 -49.222 1.00 18.20 243 THR A CA 1
ATOM 1428 C C . THR A 1 198 ? -60.001 -83.781 -50.057 1.00 17.85 243 THR A C 1
ATOM 1429 O O . THR A 1 198 ? -60.102 -84.325 -51.154 1.00 18.32 243 THR A O 1
ATOM 1433 N N . THR A 1 199 ? -60.972 -83.036 -49.529 1.00 17.13 244 THR A N 1
ATOM 1434 C CA . THR A 1 199 ? -62.223 -82.704 -50.226 1.00 16.89 244 THR A CA 1
ATOM 1435 C C . THR A 1 199 ? -62.138 -81.379 -51.014 1.00 17.66 244 THR A C 1
ATOM 1436 O O . THR A 1 199 ? -61.179 -80.646 -50.864 1.00 18.26 244 THR A O 1
ATOM 1440 N N . PRO A 1 200 ? -63.150 -81.078 -51.849 1.00 17.73 245 PRO A N 1
ATOM 1441 C CA . PRO A 1 200 ? -63.294 -79.720 -52.399 1.00 18.38 245 PRO A CA 1
ATOM 1442 C C . PRO A 1 200 ? -63.537 -78.712 -51.282 1.00 17.91 245 PRO A C 1
ATOM 1443 O O . PRO A 1 200 ? -63.815 -79.140 -50.175 1.00 17.04 245 PRO A O 1
ATOM 1447 N N . PRO A 1 201 ? -63.459 -77.398 -51.556 1.00 18.55 246 PRO A N 1
ATOM 1448 C CA . PRO A 1 201 ? -63.597 -76.454 -50.436 1.00 18.21 246 PRO A CA 1
ATOM 1449 C C . PRO A 1 201 ? -64.960 -76.529 -49.755 1.00 17.30 246 PRO A C 1
ATOM 1450 O O . PRO A 1 201 ? -65.915 -76.984 -50.370 1.00 17.12 246 PRO A O 1
ATOM 1454 N N . LEU A 1 202 ? -65.038 -76.098 -48.500 1.00 16.83 247 LEU A N 1
ATOM 1455 C CA . LEU A 1 202 ? -66.287 -76.134 -47.738 1.00 19.17 247 LEU A CA 1
ATOM 1456 C C . LEU A 1 202 ? -67.489 -75.533 -48.484 1.00 16.35 247 LEU A C 1
ATOM 1457 O O . LEU A 1 202 ? -68.571 -76.111 -48.472 1.00 15.85 247 LEU A O 1
ATOM 1462 N N . ASP A 1 203 ? -67.290 -74.398 -49.152 1.00 17.22 248 ASP A N 1
ATOM 1463 C CA . ASP A 1 203 ? -68.372 -73.732 -49.881 1.00 21.22 248 ASP A CA 1
ATOM 1464 C C . ASP A 1 203 ? -68.943 -74.600 -50.985 1.00 24.25 248 ASP A C 1
ATOM 1465 O O . ASP A 1 203 ? -70.141 -74.558 -51.256 1.00 17.69 248 ASP A O 1
ATOM 1470 N N . ASP A 1 204 ? -68.083 -75.379 -51.630 1.00 17.89 249 ASP A N 1
ATOM 1471 C CA . ASP A 1 204 ? -68.542 -76.293 -52.650 1.00 18.00 249 ASP A CA 1
ATOM 1472 C C . ASP A 1 204 ? -69.368 -77.410 -52.017 1.00 16.99 249 ASP A C 1
ATOM 1473 O O . ASP A 1 204 ? -70.404 -77.774 -52.545 1.00 16.98 249 ASP A O 1
ATOM 1478 N N . LEU A 1 205 ? -68.913 -77.926 -50.878 1.00 16.23 250 LEU A N 1
ATOM 1479 C CA . LEU A 1 205 ? -69.602 -79.019 -50.196 1.00 15.33 250 LEU A CA 1
ATOM 1480 C C . LEU A 1 205 ? -71.005 -78.621 -49.783 1.00 15.05 250 LEU A C 1
ATOM 1481 O O . LEU A 1 205 ? -71.941 -79.365 -50.009 1.00 14.79 250 LEU A O 1
ATOM 1486 N N . VAL A 1 206 ? -71.135 -77.424 -49.206 1.00 15.23 251 VAL A N 1
ATOM 1487 C CA . VAL A 1 206 ? -72.407 -76.927 -48.681 1.00 15.31 251 VAL A CA 1
ATOM 1488 C C . VAL A 1 206 ? -73.516 -76.908 -49.741 1.00 15.56 251 VAL A C 1
ATOM 1489 O O . VAL A 1 206 ? -74.680 -77.146 -49.435 1.00 15.32 251 VAL A O 1
ATOM 1493 N N . GLY A 1 207 ? -73.147 -76.652 -50.988 1.00 16.31 252 GLY A N 1
ATOM 1494 C CA . GLY A 1 207 ? -74.112 -76.610 -52.068 1.00 16.92 252 GLY A CA 1
ATOM 1495 C C . GLY A 1 207 ? -74.276 -77.909 -52.845 1.00 16.81 252 GLY A C 1
ATOM 1496 O O . GLY A 1 207 ? -75.065 -77.980 -53.772 1.00 17.37 252 GLY A O 1
ATOM 1497 N N . ASP A 1 208 ? -73.547 -78.945 -52.457 1.00 16.17 253 ASP A N 1
ATOM 1498 C CA . ASP A 1 208 ? -73.543 -80.191 -53.216 1.00 16.17 253 ASP A CA 1
ATOM 1499 C C . ASP A 1 208 ? -73.481 -81.414 -52.291 1.00 15.20 253 ASP A C 1
ATOM 1500 O O . ASP A 1 208 ? -74.502 -81.995 -51.958 1.00 14.80 253 ASP A O 1
ATOM 1505 N N . ASP A 1 209 ? -72.284 -81.769 -51.840 1.00 14.93 254 ASP A N 1
ATOM 1506 C CA . ASP A 1 209 ? -72.092 -83.029 -51.112 1.00 14.20 254 ASP A CA 1
ATOM 1507 C C . ASP A 1 209 ? -72.897 -83.107 -49.814 1.00 13.44 254 ASP A C 1
ATOM 1508 O O . ASP A 1 209 ? -73.301 -84.176 -49.412 1.00 12.96 254 ASP A O 1
ATOM 1513 N N . LEU A 1 210 ? -73.142 -81.957 -49.185 1.00 13.46 255 LEU A N 1
ATOM 1514 C CA . LEU A 1 210 ? -73.797 -81.908 -47.882 1.00 12.90 255 LEU A CA 1
ATOM 1515 C C . LEU A 1 210 ? -75.317 -81.821 -47.965 1.00 12.97 255 LEU A C 1
ATOM 1516 O O . LEU A 1 210 ? -75.997 -81.992 -46.966 1.00 12.59 255 LEU A O 1
ATOM 1521 N N . VAL A 1 211 ? -75.847 -81.552 -49.155 1.00 13.56 256 VAL A N 1
ATOM 1522 C CA . VAL A 1 211 ? -77.292 -81.381 -49.335 1.00 13.82 256 VAL A CA 1
ATOM 1523 C C . VAL A 1 211 ? -78.171 -82.606 -48.907 1.00 13.35 256 VAL A C 1
ATOM 1524 O O . VAL A 1 211 ? -79.192 -82.412 -48.260 1.00 13.33 256 VAL A O 1
ATOM 1528 N N . PRO A 1 212 ? -77.770 -83.852 -49.249 1.00 13.08 257 PRO A N 1
ATOM 1529 C CA . PRO A 1 212 ? -78.532 -84.996 -48.724 1.00 14.77 257 PRO A CA 1
ATOM 1530 C C . PRO A 1 212 ? -78.670 -85.004 -47.200 1.00 12.13 257 PRO A C 1
ATOM 1531 O O . PRO A 1 212 ? -79.738 -85.320 -46.711 1.00 12.08 257 PRO A O 1
ATOM 1535 N N . TYR A 1 213 ? -77.630 -84.631 -46.472 1.00 11.84 258 TYR A N 1
ATOM 1536 C CA . TYR A 1 213 ? -77.708 -84.658 -45.017 1.00 12.52 258 TYR A CA 1
ATOM 1537 C C . TYR A 1 213 ? -78.794 -83.729 -44.450 1.00 11.72 258 TYR A C 1
ATOM 1538 O O . TYR A 1 213 ? -79.375 -84.055 -43.430 1.00 14.07 258 TYR A O 1
ATOM 1547 N N . ARG A 1 214 ? -79.061 -82.590 -45.092 1.00 12.25 259 ARG A N 1
ATOM 1548 C CA . ARG A 1 214 ? -80.042 -81.618 -44.555 1.00 12.66 259 ARG A CA 1
ATOM 1549 C C . ARG A 1 214 ? -81.385 -82.256 -44.204 1.00 14.71 259 ARG A C 1
ATOM 1550 O O . ARG A 1 214 ? -82.017 -81.874 -43.234 1.00 12.89 259 ARG A O 1
ATOM 1558 N N . THR A 1 215 ? -81.810 -83.241 -44.986 1.00 12.71 260 THR A N 1
ATOM 1559 C CA . THR A 1 215 ? -83.072 -83.899 -44.697 1.00 18.61 260 THR A CA 1
ATOM 1560 C C . THR A 1 215 ? -82.897 -85.288 -44.064 1.00 12.28 260 THR A C 1
ATOM 1561 O O . THR A 1 215 ? -83.743 -85.718 -43.309 1.00 12.35 260 THR A O 1
ATOM 1565 N N . LEU A 1 216 ? -81.803 -85.988 -44.335 1.00 11.82 261 LEU A N 1
ATOM 1566 C CA . LEU A 1 216 ? -81.704 -87.364 -43.823 1.00 11.41 261 LEU A CA 1
ATOM 1567 C C . LEU A 1 216 ? -81.333 -87.456 -42.333 1.00 15.79 261 LEU A C 1
ATOM 1568 O O . LEU A 1 216 ? -81.634 -88.459 -41.682 1.00 12.19 261 LEU A O 1
ATOM 1573 N N . VAL A 1 217 ? -80.694 -86.422 -41.785 1.00 11.07 262 VAL A N 1
ATOM 1574 C CA . VAL A 1 217 ? -80.289 -86.477 -40.383 1.00 16.09 262 VAL A CA 1
ATOM 1575 C C . VAL A 1 217 ? -81.471 -86.320 -39.433 1.00 16.28 262 VAL A C 1
ATOM 1576 O O . VAL A 1 217 ? -81.336 -86.574 -38.243 1.00 14.37 262 VAL A O 1
ATOM 1580 N N . THR A 1 218 ? -82.628 -85.929 -39.964 1.00 11.66 263 THR A N 1
ATOM 1581 C CA . THR A 1 218 ? -83.810 -85.696 -39.140 1.00 12.16 263 THR A CA 1
ATOM 1582 C C . THR A 1 218 ? -84.730 -86.897 -39.041 1.00 12.26 263 THR A C 1
ATOM 1583 O O . THR A 1 218 ? -85.764 -86.831 -38.374 1.00 15.70 263 THR A O 1
ATOM 1587 N N . GLN A 1 219 ? -84.380 -87.983 -39.723 1.00 11.88 264 GLN A N 1
ATOM 1588 C CA . GLN A 1 219 ? -85.269 -89.140 -39.756 1.00 16.84 264 GLN A CA 1
ATOM 1589 C C . GLN A 1 219 ? -84.783 -90.242 -38.812 1.00 11.73 264 GLN A C 1
ATOM 1590 O O . GLN A 1 219 ? -84.159 -91.204 -39.235 1.00 17.43 264 GLN A O 1
ATOM 1596 N N . ALA A 1 220 ? -85.105 -90.099 -37.529 1.00 12.08 265 ALA A N 1
ATOM 1597 C CA . ALA A 1 220 ? -84.572 -90.953 -36.468 1.00 13.17 265 ALA A CA 1
ATOM 1598 C C . ALA A 1 220 ? -85.277 -92.316 -36.379 1.00 12.77 265 ALA A C 1
ATOM 1599 O O . ALA A 1 220 ? -86.426 -92.441 -36.781 1.00 12.72 265 ALA A O 1
ATOM 1601 N N . PRO A 1 221 ? -84.576 -93.335 -35.857 1.00 11.80 266 PRO A N 1
ATOM 1602 C CA . PRO A 1 221 ? -83.150 -93.269 -35.514 1.00 11.36 266 PRO A CA 1
ATOM 1603 C C . PRO A 1 221 ? -82.209 -93.358 -36.738 1.00 11.58 266 PRO A C 1
ATOM 1604 O O . PRO A 1 221 ? -82.512 -94.041 -37.710 1.00 11.08 266 PRO A O 1
ATOM 1608 N N . VAL A 1 222 ? -81.102 -92.623 -36.671 1.00 10.59 267 VAL A N 1
ATOM 1609 C CA . VAL A 1 222 ? -80.052 -92.635 -37.690 1.00 10.24 267 VAL A CA 1
ATOM 1610 C C . VAL A 1 222 ? -78.734 -92.216 -37.042 1.00 10.10 267 VAL A C 1
ATOM 1611 O O . VAL A 1 222 ? -78.718 -91.379 -36.144 1.00 13.25 267 VAL A O 1
ATOM 1615 N N . GLY A 1 223 ? -77.641 -92.834 -37.473 1.00 9.91 268 GLY A N 1
ATOM 1616 C CA . GLY A 1 223 ? -76.307 -92.441 -37.064 1.00 11.56 268 GLY A CA 1
ATOM 1617 C C . GLY A 1 223 ? -75.569 -91.735 -38.207 1.00 9.74 268 GLY A C 1
ATOM 1618 O O . GLY A 1 223 ? -76.026 -91.748 -39.340 1.00 9.71 268 GLY A O 1
ATOM 1619 N N . VAL A 1 224 ? -74.432 -91.120 -37.908 1.00 9.78 269 VAL A N 1
ATOM 1620 C CA . VAL A 1 224 ? -73.568 -90.558 -38.956 1.00 9.79 269 VAL A CA 1
ATOM 1621 C C . VAL A 1 224 ? -72.108 -90.973 -38.741 1.00 9.91 269 VAL A C 1
ATOM 1622 O O . VAL A 1 224 ? -71.595 -90.843 -37.638 1.00 11.50 269 VAL A O 1
ATOM 1626 N N . MET A 1 225 ? -71.469 -91.504 -39.786 1.00 10.00 270 MET A N 1
ATOM 1627 C CA . MET A 1 225 ? -70.047 -91.827 -39.759 1.00 10.27 270 MET A CA 1
ATOM 1628 C C . MET A 1 225 ? -69.243 -90.708 -40.406 1.00 10.47 270 MET A C 1
ATOM 1629 O O . MET A 1 225 ? -69.548 -90.317 -41.522 1.00 10.51 270 MET A O 1
ATOM 1634 N N . VAL A 1 226 ? -68.221 -90.212 -39.714 1.00 10.71 271 VAL A N 1
ATOM 1635 C CA . VAL A 1 226 ? -67.389 -89.114 -40.221 1.00 11.01 271 VAL A CA 1
ATOM 1636 C C . VAL A 1 226 ? -66.110 -89.686 -40.826 1.00 11.47 271 VAL A C 1
ATOM 1637 O O . VAL A 1 226 ? -65.409 -90.420 -40.167 1.00 11.68 271 VAL A O 1
ATOM 1641 N N . GLY A 1 227 ? -65.844 -89.381 -42.090 1.00 11.73 272 GLY A N 1
ATOM 1642 C CA . GLY A 1 227 ? -64.662 -89.867 -42.780 1.00 12.32 272 GLY A CA 1
ATOM 1643 C C . GLY A 1 227 ? -63.343 -89.212 -42.383 1.00 12.85 272 GLY A C 1
ATOM 1644 O O . GLY A 1 227 ? -63.318 -88.199 -41.677 1.00 12.78 272 GLY A O 1
ATOM 1645 N N . HIS A 1 228 ? -62.253 -89.827 -42.829 1.00 13.48 273 HIS A N 1
ATOM 1646 C CA . HIS A 1 228 ? -60.904 -89.358 -42.591 1.00 14.18 273 HIS A CA 1
ATOM 1647 C C . HIS A 1 228 ? -60.543 -88.339 -43.667 1.00 14.91 273 HIS A C 1
ATOM 1648 O O . HIS A 1 228 ? -59.643 -88.583 -44.485 1.00 15.40 273 HIS A O 1
ATOM 1655 N N . LEU A 1 229 ? -61.260 -87.220 -43.672 1.00 14.27 274 LEU A N 1
ATOM 1656 C CA . LEU A 1 229 ? -61.253 -86.288 -44.786 1.00 14.64 274 LEU A CA 1
ATOM 1657 C C . LEU A 1 229 ? -60.785 -84.886 -44.388 1.00 14.93 274 LEU A C 1
ATOM 1658 O O . LEU A 1 229 ? -61.376 -84.265 -43.514 1.00 14.46 274 LEU A O 1
ATOM 1663 N N . GLN A 1 230 ? -59.728 -84.408 -45.036 1.00 15.80 275 GLN A N 1
ATOM 1664 C CA . GLN A 1 230 ? -59.250 -83.044 -44.862 1.00 16.24 275 GLN A CA 1
ATOM 1665 C C . GLN A 1 230 ? -60.112 -82.087 -45.689 1.00 16.17 275 GLN A C 1
ATOM 1666 O O . GLN A 1 230 ? -60.320 -82.282 -46.877 1.00 16.45 275 GLN A O 1
ATOM 1672 N N . VAL A 1 231 ? -60.639 -81.058 -45.044 1.00 15.88 276 VAL A N 1
ATOM 1673 C CA . VAL A 1 231 ? -61.595 -80.173 -45.693 1.00 15.81 276 VAL A CA 1
ATOM 1674 C C . VAL A 1 231 ? -61.137 -78.710 -45.646 1.00 16.44 276 VAL A C 1
ATOM 1675 O O . VAL A 1 231 ? -61.095 -78.103 -44.579 1.00 16.31 276 VAL A O 1
ATOM 1679 N N . PRO A 1 232 ? -60.785 -78.145 -46.810 1.00 17.23 277 PRO A N 1
ATOM 1680 C CA . PRO A 1 232 ? -60.343 -76.743 -46.889 1.00 17.96 277 PRO A CA 1
ATOM 1681 C C . PRO A 1 232 ? -61.427 -75.766 -46.421 1.00 17.59 277 PRO A C 1
ATOM 1682 O O . PRO A 1 232 ? -62.553 -75.804 -46.903 1.00 17.24 277 PRO A O 1
ATOM 1686 N N . GLY A 1 233 ? -61.086 -74.927 -45.449 1.00 17.74 278 GLY A N 1
ATOM 1687 C CA . GLY A 1 233 ? -62.042 -74.015 -44.849 1.00 17.49 278 GLY A CA 1
ATOM 1688 C C . GLY A 1 233 ? -62.706 -74.522 -43.576 1.00 16.63 278 GLY A C 1
ATOM 1689 O O . GLY A 1 233 ? -63.446 -73.784 -42.943 1.00 16.51 278 GLY A O 1
ATOM 1690 N N . LEU A 1 234 ? -62.441 -75.775 -43.204 1.00 16.14 279 LEU A N 1
ATOM 1691 C CA . LEU A 1 234 ? -63.047 -76.381 -42.017 1.00 15.41 279 LEU A CA 1
ATOM 1692 C C . LEU A 1 234 ? -62.057 -77.064 -41.062 1.00 15.43 279 LEU A C 1
ATOM 1693 O O . LEU A 1 234 ? -62.084 -76.794 -39.869 1.00 15.37 279 LEU A O 1
ATOM 1698 N N . THR A 1 235 ? -61.201 -77.947 -41.581 1.00 17.58 280 THR A N 1
ATOM 1699 C CA . THR A 1 235 ? -60.357 -78.789 -40.727 1.00 15.66 280 THR A CA 1
ATOM 1700 C C . THR A 1 235 ? -58.845 -78.614 -40.928 1.00 16.57 280 THR A C 1
ATOM 1701 O O . THR A 1 235 ? -58.061 -79.130 -40.143 1.00 16.80 280 THR A O 1
ATOM 1705 N N . GLY A 1 236 ? -58.435 -77.897 -41.967 1.00 17.20 281 GLY A N 1
ATOM 1706 C CA . GLY A 1 236 ? -57.022 -77.740 -42.257 1.00 18.19 281 GLY A CA 1
ATOM 1707 C C . GLY A 1 236 ? -56.416 -79.044 -42.753 1.00 18.35 281 GLY A C 1
ATOM 1708 O O . GLY A 1 236 ? -56.930 -79.657 -43.681 1.00 18.08 281 GLY A O 1
ATOM 1709 N N . SER A 1 237 ? -55.327 -79.465 -42.128 1.00 18.89 282 SER A N 1
ATOM 1710 C CA . SER A 1 237 ? -54.691 -80.728 -42.485 1.00 19.18 282 SER A CA 1
ATOM 1711 C C . SER A 1 237 ? -55.095 -81.894 -41.565 1.00 26.81 282 SER A C 1
ATOM 1712 O O . SER A 1 237 ? -54.471 -82.954 -41.586 1.00 24.40 282 SER A O 1
ATOM 1715 N N . GLU A 1 238 ? -56.128 -81.700 -40.757 1.00 19.64 283 GLU A N 1
ATOM 1716 C CA . GLU A 1 238 ? -56.613 -82.762 -39.881 1.00 19.03 283 GLU A CA 1
ATOM 1717 C C . GLU A 1 238 ? -57.792 -83.484 -40.526 1.00 18.08 283 GLU A C 1
ATOM 1718 O O . GLU A 1 238 ? -58.641 -82.844 -41.126 1.00 17.71 283 GLU A O 1
ATOM 1724 N N . PRO A 1 239 ? -57.832 -84.828 -40.426 1.00 17.76 284 PRO A N 1
ATOM 1725 C CA . PRO A 1 239 ? -59.008 -85.541 -40.936 1.00 16.89 284 PRO A CA 1
ATOM 1726 C C . PRO A 1 239 ? -60.255 -85.155 -40.134 1.00 16.18 284 PRO A C 1
ATOM 1727 O O . PRO A 1 239 ? -60.150 -84.878 -38.948 1.00 16.29 284 PRO A O 1
ATOM 1731 N N . ALA A 1 240 ? -61.404 -85.111 -40.795 1.00 15.57 285 ALA A N 1
ATOM 1732 C CA . ALA A 1 240 ? -62.668 -84.710 -40.169 1.00 14.98 285 ALA A CA 1
ATOM 1733 C C . ALA A 1 240 ? -63.027 -85.530 -38.915 1.00 14.59 285 ALA A C 1
ATOM 1734 O O . ALA A 1 240 ? -63.561 -84.991 -37.947 1.00 14.47 285 ALA A O 1
ATOM 1736 N N . SER A 1 241 ? -62.712 -86.826 -38.939 1.00 14.47 286 SER A N 1
ATOM 1737 C CA . SER A 1 241 ? -63.043 -87.739 -37.846 1.00 14.13 286 SER A CA 1
ATOM 1738 C C . SER A 1 241 ? -62.303 -87.376 -36.564 1.00 14.63 286 SER A C 1
ATOM 1739 O O . SER A 1 241 ? -62.696 -87.779 -35.477 1.00 14.41 286 SER A O 1
ATOM 1742 N N . LEU A 1 242 ? -61.223 -86.617 -36.710 1.00 15.36 287 LEU A N 1
ATOM 1743 C CA . LEU A 1 242 ? -60.413 -86.197 -35.578 1.00 15.99 287 LEU A CA 1
ATOM 1744 C C . LEU A 1 242 ? -60.517 -84.685 -35.336 1.00 16.31 287 LEU A C 1
ATOM 1745 O O . LEU A 1 242 ? -59.725 -84.110 -34.591 1.00 17.36 287 LEU A O 1
ATOM 1750 N N . SER A 1 243 ? -61.500 -84.062 -35.969 1.00 15.86 288 SER A N 1
ATOM 1751 C CA . SER A 1 243 ? -61.629 -82.609 -35.981 1.00 16.20 288 SER A CA 1
ATOM 1752 C C . SER A 1 243 ? -62.926 -82.147 -35.316 1.00 15.75 288 SER A C 1
ATOM 1753 O O . SER A 1 243 ? -64.012 -82.402 -35.810 1.00 15.11 288 SER A O 1
ATOM 1756 N N . LYS A 1 244 ? -62.792 -81.468 -34.187 1.00 16.18 289 LYS A N 1
ATOM 1757 C CA . LYS A 1 244 ? -63.930 -80.914 -33.465 1.00 15.96 289 LYS A CA 1
ATOM 1758 C C . LYS A 1 244 ? -64.716 -79.898 -34.292 1.00 16.84 289 LYS A C 1
ATOM 1759 O O . LYS A 1 244 ? -65.925 -79.771 -34.130 1.00 15.47 289 LYS A O 1
ATOM 1765 N N . ALA A 1 245 ? -64.031 -79.165 -35.163 1.00 16.31 290 ALA A N 1
ATOM 1766 C CA . ALA A 1 245 ? -64.702 -78.209 -36.038 1.00 16.30 290 ALA A CA 1
ATOM 1767 C C . ALA A 1 245 ? -65.677 -78.928 -36.971 1.00 15.54 290 ALA A C 1
ATOM 1768 O O . ALA A 1 245 ? -66.798 -78.473 -37.155 1.00 15.32 290 ALA A O 1
ATOM 1770 N N . ALA A 1 246 ? -65.263 -80.061 -37.539 1.00 15.24 291 ALA A N 1
ATOM 1771 C CA . ALA A 1 246 ? -66.145 -80.840 -38.411 1.00 14.59 291 ALA A CA 1
ATOM 1772 C C . ALA A 1 246 ? -67.335 -81.453 -37.653 1.00 14.00 291 ALA A C 1
ATOM 1773 O O . ALA A 1 246 ? -68.465 -81.365 -38.098 1.00 13.66 291 ALA A O 1
ATOM 1775 N N . VAL A 1 247 ? -67.091 -82.083 -36.514 1.00 13.94 292 VAL A N 1
ATOM 1776 C CA . VAL A 1 247 ? -68.201 -82.647 -35.741 1.00 13.45 292 VAL A CA 1
ATOM 1777 C C . VAL A 1 247 ? -69.133 -81.517 -35.274 1.00 13.62 292 VAL A C 1
ATOM 1778 O O . VAL A 1 247 ? -70.337 -81.639 -35.389 1.00 15.54 292 VAL A O 1
ATOM 1782 N N . ASN A 1 248 ? -68.580 -80.395 -34.813 1.00 14.26 293 ASN A N 1
ATOM 1783 C CA . ASN A 1 248 ? -69.429 -79.254 -34.402 1.00 14.54 293 ASN A CA 1
ATOM 1784 C C . ASN A 1 248 ? -70.351 -78.736 -35.522 1.00 14.40 293 ASN A C 1
ATOM 1785 O O . ASN A 1 248 ? -71.473 -78.356 -35.248 1.00 14.37 293 ASN A O 1
ATOM 1790 N N . LEU A 1 249 ? -69.894 -78.728 -36.774 1.00 14.37 294 LEU A N 1
ATOM 1791 C CA . LEU A 1 249 ? -70.769 -78.377 -37.899 1.00 14.25 294 LEU A CA 1
ATOM 1792 C C . LEU A 1 249 ? -71.972 -79.316 -38.010 1.00 13.63 294 LEU A C 1
ATOM 1793 O O . LEU A 1 249 ? -73.104 -78.882 -38.244 1.00 13.64 294 LEU A O 1
ATOM 1798 N N . LEU A 1 250 ? -71.703 -80.606 -37.856 1.00 13.18 295 LEU A N 1
ATOM 1799 C CA . LEU A 1 250 ? -72.744 -81.626 -37.856 1.00 12.62 295 LEU A CA 1
ATOM 1800 C C . LEU A 1 250 ? -73.718 -81.401 -36.705 1.00 12.64 295 LEU A C 1
ATOM 1801 O O . LEU A 1 250 ? -74.932 -81.443 -36.907 1.00 12.48 295 LEU A O 1
ATOM 1806 N N . ARG A 1 251 ? -73.182 -81.152 -35.511 1.00 12.90 296 ARG A N 1
ATOM 1807 C CA . ARG A 1 251 ? -74.011 -80.899 -34.329 1.00 13.04 296 ARG A CA 1
ATOM 1808 C C . ARG A 1 251 ? -74.927 -79.665 -34.478 1.00 14.95 296 ARG A C 1
ATOM 1809 O O . ARG A 1 251 ? -76.078 -79.709 -34.071 1.00 14.01 296 ARG A O 1
ATOM 1817 N N . THR A 1 252 ? -74.418 -78.572 -35.050 1.00 13.92 297 THR A N 1
ATOM 1818 C CA . THR A 1 252 ? -75.198 -77.324 -35.134 1.00 14.44 297 THR A CA 1
ATOM 1819 C C . THR A 1 252 ? -76.083 -77.232 -36.374 1.00 14.31 297 THR A C 1
ATOM 1820 O O . THR A 1 252 ? -77.178 -76.684 -36.316 1.00 14.59 297 THR A O 1
ATOM 1824 N N . GLY A 1 253 ? -75.604 -77.756 -37.496 1.00 13.98 298 GLY A N 1
ATOM 1825 C CA . GLY A 1 253 ? -76.375 -77.803 -38.729 1.00 13.88 298 GLY A CA 1
ATOM 1826 C C . GLY A 1 253 ? -76.483 -76.496 -39.516 1.00 14.47 298 GLY A C 1
ATOM 1827 O O . GLY A 1 253 ? -76.393 -76.501 -40.737 1.00 14.46 298 GLY A O 1
ATOM 1828 N N . THR A 1 254 ? -76.700 -75.392 -38.803 1.00 15.05 299 THR A N 1
ATOM 1829 C CA . THR A 1 254 ? -76.905 -74.070 -39.398 1.00 15.72 299 THR A CA 1
ATOM 1830 C C . THR A 1 254 ? -75.986 -73.764 -40.581 1.00 15.84 299 THR A C 1
ATOM 1831 O O . THR A 1 254 ? -76.441 -73.334 -41.626 1.00 16.08 299 THR A O 1
ATOM 1835 N N . GLY A 1 255 ? -74.697 -74.020 -40.413 1.00 15.73 300 GLY A N 1
ATOM 1836 C CA . GLY A 1 255 ? -73.714 -73.692 -41.428 1.00 15.96 300 GLY A CA 1
ATOM 1837 C C . GLY A 1 255 ? -73.850 -74.376 -42.783 1.00 15.64 300 GLY A C 1
ATOM 1838 O O . GLY A 1 255 ? -73.267 -73.914 -43.752 1.00 15.97 300 GLY A O 1
ATOM 1839 N N . TYR A 1 256 ? -74.583 -75.480 -42.871 1.00 15.07 301 TYR A N 1
ATOM 1840 C CA . TYR A 1 256 ? -74.823 -76.073 -44.190 1.00 14.88 301 TYR A CA 1
ATOM 1841 C C . TYR A 1 256 ? -76.320 -76.240 -44.490 1.00 14.81 301 TYR A C 1
ATOM 1842 O O . TYR A 1 256 ? -76.702 -77.016 -45.354 1.00 14.57 301 TYR A O 1
ATOM 1851 N N . GLY A 1 257 ? -77.152 -75.476 -43.781 1.00 15.11 302 GLY A N 1
ATOM 1852 C CA . GLY A 1 257 ? -78.589 -75.460 -44.003 1.00 15.22 302 GLY A CA 1
ATOM 1853 C C . GLY A 1 257 ? -79.405 -76.601 -43.401 1.00 17.58 302 GLY A C 1
ATOM 1854 O O . GLY A 1 257 ? -80.462 -76.938 -43.915 1.00 18.59 302 GLY A O 1
ATOM 1855 N N . ALA A 1 258 ? -78.929 -77.166 -42.297 1.00 14.31 303 ALA A N 1
ATOM 1856 C CA . ALA A 1 258 ? -79.566 -78.303 -41.650 1.00 14.79 303 ALA A CA 1
ATOM 1857 C C . ALA A 1 258 ? -79.975 -77.997 -40.215 1.00 14.96 303 ALA A C 1
ATOM 1858 O O . ALA A 1 258 ? -79.379 -77.154 -39.568 1.00 14.43 303 ALA A O 1
ATOM 1860 N N . PRO A 1 259 ? -80.994 -78.698 -39.708 1.00 13.75 304 PRO A N 1
ATOM 1861 C CA . PRO A 1 259 ? -81.282 -78.644 -38.274 1.00 13.84 304 PRO A CA 1
ATOM 1862 C C . PRO A 1 259 ? -80.140 -79.293 -37.486 1.00 13.43 304 PRO A C 1
ATOM 1863 O O . PRO A 1 259 ? -79.295 -79.919 -38.092 1.00 13.04 304 PRO A O 1
ATOM 1867 N N . PRO A 1 260 ? -80.093 -79.116 -36.162 1.00 15.26 305 PRO A N 1
ATOM 1868 C CA . PRO A 1 260 ? -78.984 -79.713 -35.401 1.00 13.31 305 PRO A CA 1
ATOM 1869 C C . PRO A 1 260 ? -79.085 -81.242 -35.339 1.00 12.64 305 PRO A C 1
ATOM 1870 O O . PRO A 1 260 ? -80.188 -81.744 -35.508 1.00 12.50 305 PRO A O 1
ATOM 1874 N N . PHE A 1 261 ? -77.974 -81.947 -35.106 1.00 12.33 306 PHE A N 1
ATOM 1875 C CA . PHE A 1 261 ? -77.987 -83.414 -34.990 1.00 11.77 306 PHE A CA 1
ATOM 1876 C C . PHE A 1 261 ? -77.474 -83.882 -33.638 1.00 11.75 306 PHE A C 1
ATOM 1877 O O . PHE A 1 261 ? -76.330 -83.622 -33.290 1.00 14.00 306 PHE A O 1
ATOM 1885 N N . ASP A 1 262 ? -78.323 -84.582 -32.892 1.00 11.59 307 ASP A N 1
ATOM 1886 C CA . ASP A 1 262 ? -77.976 -85.060 -31.558 1.00 13.93 307 ASP A CA 1
ATOM 1887 C C . ASP A 1 262 ? -77.943 -86.600 -31.466 1.00 11.11 307 ASP A C 1
ATOM 1888 O O . ASP A 1 262 ? -77.919 -87.156 -30.379 1.00 13.43 307 ASP A O 1
ATOM 1893 N N . GLY A 1 263 ? -77.971 -87.274 -32.614 1.00 10.72 308 GLY A N 1
ATOM 1894 C CA . GLY A 1 263 ? -77.836 -88.718 -32.672 1.00 10.29 308 GLY A CA 1
ATOM 1895 C C . GLY A 1 263 ? -76.401 -89.197 -32.517 1.00 10.25 308 GLY A C 1
ATOM 1896 O O . GLY A 1 263 ? -75.510 -88.384 -32.285 1.00 10.59 308 GLY A O 1
ATOM 1897 N N . PRO A 1 264 ? -76.168 -90.528 -32.635 1.00 9.93 309 PRO A N 1
ATOM 1898 C CA . PRO A 1 264 ? -74.830 -91.112 -32.464 1.00 10.95 309 PRO A CA 1
ATOM 1899 C C . PRO A 1 264 ? -73.893 -90.842 -33.656 1.00 10.05 309 PRO A C 1
ATOM 1900 O O . PRO A 1 264 ? -74.274 -91.040 -34.807 1.00 9.86 309 PRO A O 1
ATOM 1904 N N . VAL A 1 265 ? -72.676 -90.406 -33.352 1.00 10.41 310 VAL A N 1
ATOM 1905 C CA . VAL A 1 265 ? -71.643 -90.123 -34.341 1.00 10.61 310 VAL A CA 1
ATOM 1906 C C . VAL A 1 265 ? -70.474 -91.122 -34.250 1.00 10.73 310 VAL A C 1
ATOM 1907 O O . VAL A 1 265 ? -69.892 -91.305 -33.182 1.00 10.97 310 VAL A O 1
ATOM 1911 N N . PHE A 1 266 ? -70.135 -91.742 -35.379 1.00 10.65 311 PHE A N 1
ATOM 1912 C CA . PHE A 1 266 ? -69.086 -92.765 -35.449 1.00 12.63 311 PHE A CA 1
ATOM 1913 C C . PHE A 1 266 ? -67.851 -92.281 -36.203 1.00 11.32 311 PHE A C 1
ATOM 1914 O O . PHE A 1 266 ? -67.988 -91.710 -37.271 1.00 11.73 311 PHE A O 1
ATOM 1922 N N . SER A 1 267 ? -66.655 -92.570 -35.702 1.00 11.77 312 SER A N 1
ATOM 1923 C CA . SER A 1 267 ? -65.467 -92.461 -36.543 1.00 12.28 312 SER A CA 1
ATOM 1924 C C . SER A 1 267 ? -65.472 -93.568 -37.591 1.00 12.17 312 SER A C 1
ATOM 1925 O O . SER A 1 267 ? -66.072 -94.628 -37.386 1.00 11.82 312 SER A O 1
ATOM 1928 N N . ASP A 1 268 ? -64.811 -93.317 -38.722 1.00 12.54 313 ASP A N 1
ATOM 1929 C CA . ASP A 1 268 ? -64.431 -94.399 -39.637 1.00 12.71 313 ASP A CA 1
ATOM 1930 C C . ASP A 1 268 ? -63.318 -95.218 -38.967 1.00 13.22 313 ASP A C 1
ATOM 1931 O O . ASP A 1 268 ? -62.793 -94.819 -37.930 1.00 13.47 313 ASP A O 1
ATOM 1936 N N . ASP A 1 269 ? -62.974 -96.363 -39.553 1.00 13.43 314 ASP A N 1
ATOM 1937 C CA . ASP A 1 269 ? -61.995 -97.309 -38.989 1.00 13.96 314 ASP A CA 1
ATOM 1938 C C . ASP A 1 269 ? -60.626 -96.690 -38.712 1.00 14.78 314 ASP A C 1
ATOM 1939 O O . ASP A 1 269 ? -59.923 -96.295 -39.631 1.00 15.29 314 ASP A O 1
ATOM 1944 N N . LEU A 1 270 ? -60.248 -96.650 -37.437 1.00 14.96 315 LEU A N 1
ATOM 1945 C CA . LEU A 1 270 ? -59.047 -95.949 -36.963 1.00 17.30 315 LEU A CA 1
ATOM 1946 C C . LEU A 1 270 ? -57.746 -96.743 -37.061 1.00 23.70 315 LEU A C 1
ATOM 1947 O O . LEU A 1 270 ? -56.650 -96.181 -36.941 1.00 17.50 315 LEU A O 1
ATOM 1952 N N . SER A 1 271 ? -57.848 -98.053 -37.244 1.00 16.67 316 SER A N 1
ATOM 1953 C CA . SER A 1 271 ? -56.654 -98.861 -37.152 1.00 19.05 316 SER A CA 1
ATOM 1954 C C . SER A 1 271 ? -56.217 -99.295 -38.534 1.00 23.23 316 SER A C 1
ATOM 1955 O O . SER A 1 271 ? -55.068 -99.113 -38.915 1.00 25.55 316 SER A O 1
ATOM 1958 N N . GLY A 1 272 ? -57.158 -99.836 -39.293 1.00 26.31 317 GLY A N 1
ATOM 1959 C CA . GLY A 1 272 ? -56.855 -100.407 -40.588 1.00 31.20 317 GLY A CA 1
ATOM 1960 C C . GLY A 1 272 ? -56.706 -99.414 -41.721 1.00 29.28 317 GLY A C 1
ATOM 1961 O O . GLY A 1 272 ? -56.485 -99.820 -42.848 1.00 24.31 317 GLY A O 1
ATOM 1962 N N . MET A 1 273 ? -56.809 -98.119 -41.447 1.00 24.88 318 MET A N 1
ATOM 1963 C CA . MET A 1 273 ? -56.754 -97.162 -42.548 1.00 27.11 318 MET A CA 1
ATOM 1964 C C . MET A 1 273 ? -55.570 -96.227 -42.426 1.00 27.55 318 MET A C 1
ATOM 1965 O O . MET A 1 273 ? -55.409 -95.541 -41.415 1.00 27.54 318 MET A O 1
ATOM 1970 N N . ALA A 1 274 ? -54.754 -96.204 -43.479 1.00 26.58 319 ALA A N 1
ATOM 1971 C CA . ALA A 1 274 ? -53.495 -95.466 -43.485 1.00 24.86 319 ALA A CA 1
ATOM 1972 C C . ALA A 1 274 ? -53.664 -93.962 -43.304 1.00 25.91 319 ALA A C 1
ATOM 1973 O O . ALA A 1 274 ? -52.741 -93.294 -42.852 1.00 23.56 319 ALA A O 1
ATOM 1975 N N . ALA A 1 275 ? -54.829 -93.422 -43.651 1.00 30.45 320 ALA A N 1
ATOM 1976 C CA . ALA A 1 275 ? -55.050 -91.982 -43.494 1.00 27.57 320 ALA A CA 1
ATOM 1977 C C . ALA A 1 275 ? -54.920 -91.575 -42.026 1.00 25.68 320 ALA A C 1
ATOM 1978 O O . ALA A 1 275 ? -54.593 -90.434 -41.713 1.00 24.25 320 ALA A O 1
ATOM 1980 N N . ILE A 1 276 ? -55.172 -92.528 -41.136 1.00 26.38 321 ILE A N 1
ATOM 1981 C CA . ILE A 1 276 ? -55.002 -92.328 -39.711 1.00 26.27 321 ILE A CA 1
ATOM 1982 C C . ILE A 1 276 ? -53.707 -92.961 -39.218 1.00 26.54 321 ILE A C 1
ATOM 1983 O O . ILE A 1 276 ? -52.933 -92.320 -38.507 1.00 26.04 321 ILE A O 1
ATOM 1988 N N . SER A 1 277 ? -53.463 -94.211 -39.609 1.00 24.50 322 SER A N 1
ATOM 1989 C CA . SER A 1 277 ? -52.360 -94.973 -39.028 1.00 26.96 322 SER A CA 1
ATOM 1990 C C . SER A 1 277 ? -50.979 -94.518 -39.531 1.00 31.62 322 SER A C 1
ATOM 1991 O O . SER A 1 277 ? -49.962 -94.880 -38.949 1.00 29.60 322 SER A O 1
ATOM 1994 N N . ASP A 1 278 ? -50.937 -93.717 -40.592 1.00 37.50 323 ASP A N 1
ATOM 1995 C CA . ASP A 1 278 ? -49.677 -93.108 -41.011 1.00 43.56 323 ASP A CA 1
ATOM 1996 C C . ASP A 1 278 ? -49.211 -92.056 -40.017 1.00 47.11 323 ASP A C 1
ATOM 1997 O O . ASP A 1 278 ? -48.021 -91.760 -39.934 1.00 49.96 323 ASP A O 1
ATOM 2002 N N . ARG A 1 279 ? -50.147 -91.483 -39.269 1.00 46.31 324 ARG A N 1
ATOM 2003 C CA . ARG A 1 279 ? -49.820 -90.357 -38.402 1.00 47.94 324 ARG A CA 1
ATOM 2004 C C . ARG A 1 279 ? -50.088 -90.649 -36.918 1.00 43.58 324 ARG A C 1
ATOM 2005 O O . ARG A 1 279 ? -49.444 -90.059 -36.055 1.00 45.52 324 ARG A O 1
ATOM 2013 N N . PHE A 1 280 ? -51.012 -91.564 -36.619 1.00 37.32 325 PHE A N 1
ATOM 2014 C CA . PHE A 1 280 ? -51.374 -91.858 -35.226 1.00 34.15 325 PHE A CA 1
ATOM 2015 C C . PHE A 1 280 ? -51.410 -93.353 -34.894 1.00 34.49 325 PHE A C 1
ATOM 2016 O O . PHE A 1 280 ? -51.879 -94.155 -35.695 1.00 37.46 325 PHE A O 1
ATOM 2024 N N . GLY A 1 281 ? -50.921 -93.719 -33.709 1.00 30.62 326 GLY A N 1
ATOM 2025 C CA . GLY A 1 281 ? -51.141 -95.049 -33.165 1.00 27.54 326 GLY A CA 1
ATOM 2026 C C . GLY A 1 281 ? -52.563 -95.157 -32.638 1.00 21.35 326 GLY A C 1
ATOM 2027 O O . GLY A 1 281 ? -53.223 -94.141 -32.455 1.00 20.59 326 GLY A O 1
ATOM 2028 N N . VAL A 1 282 ? -53.042 -96.370 -32.366 1.00 21.87 327 VAL A N 1
ATOM 2029 C CA . VAL A 1 282 ? -54.472 -96.551 -32.109 1.00 19.53 327 VAL A CA 1
ATOM 2030 C C . VAL A 1 282 ? -54.981 -95.813 -30.871 1.00 21.78 327 VAL A C 1
ATOM 2031 O O . VAL A 1 282 ? -55.989 -95.114 -30.951 1.00 18.47 327 VAL A O 1
ATOM 2035 N N . SER A 1 283 ? -54.303 -95.933 -29.737 1.00 20.04 328 SER A N 1
ATOM 2036 C CA . SER A 1 283 ? -54.824 -95.269 -28.540 1.00 23.86 328 SER A CA 1
ATOM 2037 C C . SER A 1 283 ? -54.825 -93.725 -28.633 1.00 21.61 328 SER A C 1
ATOM 2038 O O . SER A 1 283 ? -55.646 -93.060 -27.992 1.00 19.47 328 SER A O 1
ATOM 2041 N N . GLU A 1 284 ? -53.926 -93.157 -29.433 1.00 20.54 329 GLU A N 1
ATOM 2042 C CA . GLU A 1 284 ? -53.922 -91.712 -29.647 1.00 20.63 329 GLU A CA 1
ATOM 2043 C C . GLU A 1 284 ? -55.046 -91.299 -30.594 1.00 22.61 329 GLU A C 1
ATOM 2044 O O . GLU A 1 284 ? -55.626 -90.214 -30.460 1.00 23.28 329 GLU A O 1
ATOM 2050 N N . ALA A 1 285 ? -55.350 -92.156 -31.557 1.00 19.06 330 ALA A N 1
ATOM 2051 C CA . ALA A 1 285 ? -56.422 -91.867 -32.495 1.00 18.12 330 ALA A CA 1
ATOM 2052 C C . ALA A 1 285 ? -57.777 -91.894 -31.786 1.00 17.23 330 ALA A C 1
ATOM 2053 O O . ALA A 1 285 ? -58.625 -91.040 -32.029 1.00 16.70 330 ALA A O 1
ATOM 2055 N N . VAL A 1 286 ? -57.962 -92.871 -30.900 1.00 17.14 331 VAL A N 1
ATOM 2056 C CA . VAL A 1 286 ? -59.198 -92.996 -30.150 1.00 16.41 331 VAL A CA 1
ATOM 2057 C C . VAL A 1 286 ? -59.416 -91.757 -29.285 1.00 16.58 331 VAL A C 1
ATOM 2058 O O . VAL A 1 286 ? -60.512 -91.198 -29.270 1.00 15.97 331 VAL A O 1
ATOM 2062 N N . LEU A 1 287 ? -58.373 -91.325 -28.579 1.00 17.51 332 LEU A N 1
ATOM 2063 C CA . LEU A 1 287 ? -58.444 -90.114 -27.763 1.00 17.85 332 LEU A CA 1
ATOM 2064 C C . LEU A 1 287 ? -58.865 -88.893 -28.600 1.00 17.58 332 LEU A C 1
ATOM 2065 O O . LEU A 1 287 ? -59.718 -88.136 -28.195 1.00 17.29 332 LEU A O 1
ATOM 2070 N N . ARG A 1 288 ? -58.256 -88.723 -29.766 1.00 17.74 333 ARG A N 1
ATOM 2071 C CA . ARG A 1 288 ? -58.560 -87.600 -30.644 1.00 17.57 333 ARG A CA 1
ATOM 2072 C C . ARG A 1 288 ? -60.009 -87.578 -31.097 1.00 18.81 333 ARG A C 1
ATOM 2073 O O . ARG A 1 288 ? -60.638 -86.526 -31.090 1.00 16.42 333 ARG A O 1
ATOM 2081 N N . THR A 1 289 ? -60.550 -88.737 -31.486 1.00 15.93 334 THR A N 1
ATOM 2082 C CA . THR A 1 289 ? -61.888 -88.750 -32.057 1.00 15.05 334 THR A CA 1
ATOM 2083 C C . THR A 1 289 ? -62.927 -88.489 -30.963 1.00 14.73 334 THR A C 1
ATOM 2084 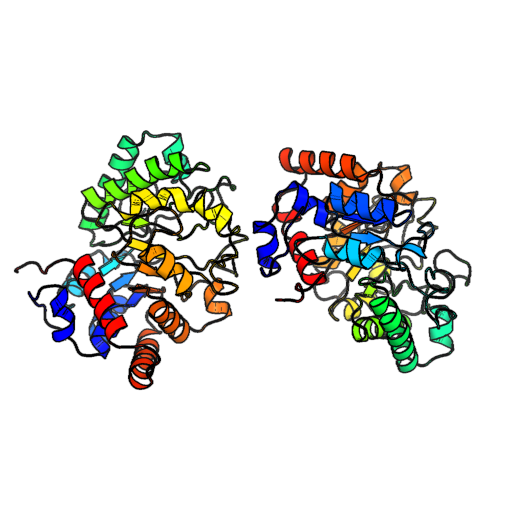O O . THR A 1 289 ? -63.897 -87.800 -31.202 1.00 14.35 334 THR A O 1
ATOM 2088 N N . LEU A 1 290 ? -62.696 -88.981 -29.750 1.00 15.00 335 LEU A N 1
ATOM 2089 C CA . LEU A 1 290 ? -63.568 -88.643 -28.626 1.00 14.88 335 LEU A CA 1
ATOM 2090 C C . LEU A 1 290 ? -63.406 -87.175 -28.211 1.00 15.42 335 LEU A C 1
ATOM 2091 O O . LEU A 1 290 ? -64.366 -86.533 -27.790 1.00 15.25 335 LEU A O 1
ATOM 2096 N N . GLN A 1 291 ? -62.196 -86.641 -28.342 1.00 16.16 336 GLN A N 1
ATOM 2097 C CA . GLN A 1 291 ? -61.983 -85.220 -28.098 1.00 16.73 336 GLN A CA 1
ATOM 2098 C C . GLN A 1 291 ? -62.769 -84.370 -29.107 1.00 20.08 336 GLN A C 1
ATOM 2099 O O . GLN A 1 291 ? -63.246 -83.279 -28.775 1.00 16.50 336 GLN A O 1
ATOM 2105 N N . ALA A 1 292 ? -62.934 -84.887 -30.321 1.00 15.76 337 ALA A N 1
ATOM 2106 C CA . ALA A 1 292 ? -63.666 -84.173 -31.372 1.00 15.39 337 ALA A CA 1
ATOM 2107 C C . ALA A 1 292 ? -65.178 -84.151 -31.150 1.00 14.77 337 ALA A C 1
ATOM 2108 O O . ALA A 1 292 ? -65.870 -83.276 -31.668 1.00 14.66 337 ALA A O 1
ATOM 2110 N N . GLY A 1 293 ? -65.688 -85.099 -30.369 1.00 14.43 338 GLY A N 1
ATOM 2111 C CA . GLY A 1 293 ? -67.111 -85.179 -30.119 1.00 13.91 338 GLY A CA 1
ATOM 2112 C C . GLY A 1 293 ? -67.804 -86.393 -30.730 1.00 13.17 338 GLY A C 1
ATOM 2113 O O . GLY A 1 293 ? -69.012 -86.487 -30.674 1.00 17.33 338 GLY A O 1
ATOM 2114 N N . ALA A 1 294 ? -67.045 -87.311 -31.324 1.00 13.08 339 ALA A N 1
ATOM 2115 C CA . ALA A 1 294 ? -67.598 -88.594 -31.744 1.00 12.49 339 ALA A CA 1
ATOM 2116 C C . ALA A 1 294 ? -68.060 -89.373 -30.516 1.00 12.36 339 ALA A C 1
ATOM 2117 O O . ALA A 1 294 ? -67.451 -89.267 -29.457 1.00 12.87 339 ALA A O 1
ATOM 2119 N N . ASP A 1 295 ? -69.133 -90.138 -30.648 1.00 11.80 340 ASP A N 1
ATOM 2120 C CA . ASP A 1 295 ? -69.621 -90.974 -29.546 1.00 11.68 340 ASP A CA 1
ATOM 2121 C C . ASP A 1 295 ? -69.048 -92.411 -29.569 1.00 11.59 340 ASP A C 1
ATOM 2122 O O . ASP A 1 295 ? -68.939 -93.060 -28.535 1.00 12.83 340 ASP A O 1
ATOM 2127 N N . ILE A 1 296 ? -68.730 -92.897 -30.760 1.00 11.41 341 ILE A N 1
ATOM 2128 C CA . ILE A 1 296 ? -68.212 -94.252 -30.954 1.00 11.38 341 ILE A CA 1
ATOM 2129 C C . ILE A 1 296 ? -66.891 -94.196 -31.687 1.00 13.56 341 ILE A C 1
ATOM 2130 O O . ILE A 1 296 ? -66.800 -93.617 -32.771 1.00 12.35 341 ILE A O 1
ATOM 2135 N N . ALA A 1 297 ? -65.865 -94.758 -31.058 1.00 12.30 342 ALA A N 1
ATOM 2136 C CA . ALA A 1 297 ? -64.561 -94.938 -31.676 1.00 12.83 342 ALA A CA 1
ATOM 2137 C C . ALA A 1 297 ? -64.446 -96.373 -32.215 1.00 21.20 342 ALA A C 1
ATOM 2138 O O . ALA A 1 297 ? -64.484 -97.334 -31.460 1.00 12.75 342 ALA A O 1
ATOM 2140 N N . LEU A 1 298 ? -64.279 -96.481 -33.525 1.00 12.69 343 LEU A N 1
ATOM 2141 C CA . LEU A 1 298 ? -64.355 -97.740 -34.242 1.00 14.34 343 LEU A CA 1
ATOM 2142 C C . LEU A 1 298 ? -63.007 -98.165 -34.824 1.00 13.29 343 LEU A C 1
ATOM 2143 O O . LEU A 1 298 ? -62.313 -97.352 -35.432 1.00 13.68 343 LEU A O 1
ATOM 2148 N N . TRP A 1 299 ? -62.646 -99.434 -34.632 1.00 13.54 344 TRP A N 1
ATOM 2149 C CA . TRP A 1 299 ? -61.511 -100.038 -35.336 1.00 14.25 344 TRP A CA 1
ATOM 2150 C C . TRP A 1 299 ? -61.654 -101.571 -35.367 1.00 14.27 344 TRP A C 1
ATOM 2151 O O . TRP A 1 299 ? -62.584 -102.122 -34.783 1.00 14.37 344 TRP A O 1
ATOM 2162 N N . VAL A 1 300 ? -60.752 -102.251 -36.067 1.00 14.94 345 VAL A N 1
ATOM 2163 C CA . VAL A 1 300 ? -61.054 -103.609 -36.534 1.00 18.21 345 VAL A CA 1
ATOM 2164 C C . VAL A 1 300 ? -60.341 -104.764 -35.837 1.00 15.57 345 VAL A C 1
ATOM 2165 O O . VAL A 1 300 ? -60.404 -105.885 -36.315 1.00 15.74 345 VAL A O 1
ATOM 2169 N N . THR A 1 301 ? -59.694 -104.507 -34.709 1.00 15.96 346 THR A N 1
ATOM 2170 C CA . THR A 1 301 ? -59.006 -105.558 -33.957 1.00 16.65 346 THR A CA 1
ATOM 2171 C C . THR A 1 301 ? -59.202 -105.337 -32.470 1.00 16.51 346 THR A C 1
ATOM 2172 O O . THR A 1 301 ? -59.439 -104.208 -32.042 1.00 16.19 346 THR A O 1
ATOM 2176 N N . THR A 1 302 ? -59.058 -106.398 -31.679 1.00 16.85 347 THR A N 1
ATOM 2177 C CA . THR A 1 302 ? -59.292 -106.310 -30.239 1.00 16.78 347 THR A CA 1
ATOM 2178 C C . THR A 1 302 ? -58.040 -106.052 -29.401 1.00 17.80 347 THR A C 1
ATOM 2179 O O . THR A 1 302 ? -58.139 -105.606 -28.273 1.00 17.81 347 THR A O 1
ATOM 2183 N N . LYS A 1 303 ? -56.866 -106.366 -29.936 1.00 18.73 348 LYS A N 1
ATOM 2184 C CA . LYS A 1 303 ? -55.665 -106.420 -29.099 1.00 22.31 348 LYS A CA 1
ATOM 2185 C C . LYS A 1 303 ? -55.290 -105.085 -28.455 1.00 20.06 348 LYS A C 1
ATOM 2186 O O . LYS A 1 303 ? -54.636 -105.065 -27.425 1.00 20.81 348 LYS A O 1
ATOM 2192 N N . GLU A 1 304 ? -55.735 -103.979 -29.043 1.00 19.42 349 GLU A N 1
ATOM 2193 C CA . GLU A 1 304 ? -55.348 -102.658 -28.560 1.00 22.38 349 GLU A CA 1
ATOM 2194 C C . GLU A 1 304 ? -56.168 -102.173 -27.367 1.00 20.42 349 GLU A C 1
ATOM 2195 O O . GLU A 1 304 ? -55.817 -101.174 -26.752 1.00 20.52 349 GLU A O 1
ATOM 2201 N N . VAL A 1 305 ? -57.229 -102.898 -27.022 1.00 18.43 350 VAL A N 1
ATOM 2202 C CA . VAL A 1 305 ? -58.206 -102.418 -26.046 1.00 17.85 350 VAL A CA 1
ATOM 2203 C C . VAL A 1 305 ? -57.656 -102.122 -24.647 1.00 18.62 350 VAL A C 1
ATOM 2204 O O . VAL A 1 305 ? -57.954 -101.059 -24.110 1.00 19.77 350 VAL A O 1
ATOM 2208 N N . PRO A 1 306 ? -56.861 -103.033 -24.047 1.00 19.49 351 PRO A N 1
ATOM 2209 C CA . PRO A 1 306 ? -56.300 -102.680 -22.730 1.00 23.06 351 PRO A CA 1
ATOM 2210 C C . PRO A 1 306 ? -55.441 -101.407 -22.731 1.00 20.98 351 PRO A C 1
ATOM 2211 O O . PRO A 1 306 ? -55.544 -100.624 -21.807 1.00 21.18 351 PRO A O 1
ATOM 2215 N N . ALA A 1 307 ? -54.626 -101.205 -23.759 1.00 21.34 352 ALA A N 1
ATOM 2216 C CA . ALA A 1 307 ? -53.800 -100.004 -23.856 1.00 21.99 352 ALA A CA 1
ATOM 2217 C C . ALA A 1 307 ? -54.645 -98.742 -24.054 1.00 21.16 352 ALA A C 1
ATOM 2218 O O . ALA A 1 307 ? -54.361 -97.702 -23.466 1.00 21.60 352 ALA A O 1
ATOM 2220 N N . VAL A 1 308 ? -55.672 -98.851 -24.887 1.00 20.04 353 VAL A N 1
ATOM 2221 C CA . VAL A 1 308 ? -56.538 -97.731 -25.227 1.00 19.24 353 VAL A CA 1
ATOM 2222 C C . VAL A 1 308 ? -57.258 -97.217 -23.986 1.00 19.08 353 VAL A C 1
ATOM 2223 O O . VAL A 1 308 ? -57.305 -96.012 -23.753 1.00 19.19 353 VAL A O 1
ATOM 2227 N N . LEU A 1 309 ? -57.799 -98.137 -23.189 1.00 18.90 354 LEU A N 1
ATOM 2228 C CA . LEU A 1 309 ? -58.508 -97.790 -21.964 1.00 18.82 354 LEU A CA 1
ATOM 2229 C C . LEU A 1 309 ? -57.579 -97.207 -20.917 1.00 19.96 354 LEU A C 1
ATOM 2230 O O . LEU A 1 309 ? -57.986 -96.378 -20.121 1.00 23.70 354 LEU A O 1
ATOM 2235 N N . ASP A 1 310 ? -56.339 -97.670 -20.889 1.00 20.91 355 ASP A N 1
ATOM 2236 C CA . ASP A 1 310 ? -55.365 -97.086 -19.982 1.00 22.12 355 ASP A CA 1
ATOM 2237 C C . ASP A 1 310 ? -55.111 -95.634 -20.357 1.00 22.27 355 ASP A C 1
ATOM 2238 O O . ASP A 1 310 ? -55.147 -94.762 -19.492 1.00 26.21 355 ASP A O 1
ATOM 2243 N N . ARG A 1 311 ? -54.868 -95.380 -21.643 1.00 22.10 356 ARG A N 1
ATOM 2244 C CA . ARG A 1 311 ? -54.602 -94.027 -22.144 1.00 22.04 356 ARG A CA 1
ATOM 2245 C C . ARG A 1 311 ? -55.788 -93.086 -21.933 1.00 21.60 356 ARG A C 1
ATOM 2246 O O . ARG A 1 311 ? -55.612 -91.915 -21.582 1.00 23.96 356 ARG A O 1
ATOM 2254 N N . LEU A 1 312 ? -56.997 -93.589 -22.137 1.00 20.79 357 LEU A N 1
ATOM 2255 C CA . LEU A 1 312 ? -58.192 -92.783 -21.908 1.00 20.85 357 LEU A CA 1
ATOM 2256 C C . LEU A 1 312 ? -58.402 -92.453 -20.430 1.00 21.25 357 LEU A C 1
ATOM 2257 O O . LEU A 1 312 ? -58.870 -91.369 -20.101 1.00 21.36 357 LEU A O 1
ATOM 2262 N N . GLU A 1 313 ? -58.080 -93.382 -19.539 1.00 21.88 358 GLU A N 1
ATOM 2263 C CA . GLU A 1 313 ? -58.164 -93.081 -18.120 1.00 22.80 358 GLU A CA 1
ATOM 2264 C C . GLU A 1 313 ? -57.125 -92.023 -17.750 1.00 25.58 358 GLU A C 1
ATOM 2265 O O . GLU A 1 313 ? -57.397 -91.145 -16.938 1.00 25.39 358 GLU A O 1
ATOM 2271 N N . GLN A 1 314 ? -55.943 -92.096 -18.357 1.00 27.14 359 GLN A N 1
ATOM 2272 C CA . GLN A 1 314 ? -54.930 -91.053 -18.175 1.00 29.87 359 GLN A CA 1
ATOM 2273 C C . GLN A 1 314 ? -55.462 -89.684 -18.577 1.00 30.46 359 GLN A C 1
ATOM 2274 O O . GLN A 1 314 ? -55.284 -88.710 -17.855 1.00 31.01 359 GLN A O 1
ATOM 2280 N N . ALA A 1 315 ? -56.117 -89.623 -19.735 1.00 23.30 360 ALA A N 1
ATOM 2281 C CA . ALA A 1 315 ? -56.647 -88.373 -20.252 1.00 22.91 360 ALA A CA 1
ATOM 2282 C C . ALA A 1 315 ? -57.680 -87.777 -19.300 1.00 23.11 360 ALA A C 1
ATOM 2283 O O . ALA A 1 315 ? -57.792 -86.569 -19.171 1.00 23.41 360 ALA A O 1
ATOM 2285 N N . LEU A 1 316 ? -58.424 -88.637 -18.622 1.00 26.65 361 LEU A N 1
ATOM 2286 C CA . LEU A 1 316 ? -59.430 -88.181 -17.676 1.00 27.81 361 LEU A CA 1
ATOM 2287 C C . LEU A 1 316 ? -58.782 -87.526 -16.467 1.00 24.57 361 LEU A C 1
ATOM 2288 O O . LEU A 1 316 ? -59.253 -86.501 -16.000 1.00 24.92 361 LEU A O 1
ATOM 2293 N N . ARG A 1 317 ? -57.689 -88.103 -15.979 1.00 25.36 362 ARG A N 1
ATOM 2294 C CA . ARG A 1 317 ? -57.038 -87.587 -14.779 1.00 29.65 362 ARG A CA 1
ATOM 2295 C C . ARG A 1 317 ? -56.180 -86.355 -15.062 1.00 27.31 362 ARG A C 1
ATOM 2296 O O . ARG A 1 317 ? -55.966 -85.530 -14.178 1.00 30.47 362 ARG A O 1
ATOM 2304 N N . ALA A 1 318 ? -55.697 -86.230 -16.292 1.00 26.72 363 ALA A N 1
ATOM 2305 C CA . ALA A 1 318 ? -54.859 -85.103 -16.670 1.00 27.89 363 ALA A CA 1
ATOM 2306 C C . ALA A 1 318 ? -55.679 -83.967 -17.276 1.00 30.66 363 ALA A C 1
ATOM 2307 O O . ALA A 1 318 ? -55.137 -82.937 -17.666 1.00 32.61 363 ALA A O 1
ATOM 2309 N N . GLY A 1 319 ? -56.988 -84.158 -17.356 1.00 25.81 364 GLY A N 1
ATOM 2310 C CA . GLY A 1 319 ? -57.863 -83.145 -17.912 1.00 31.39 364 GLY A CA 1
ATOM 2311 C C . GLY A 1 319 ? -57.810 -82.981 -19.422 1.00 30.74 364 GLY A C 1
ATOM 2312 O O . GLY A 1 319 ? -58.255 -81.967 -19.944 1.00 31.95 364 GLY A O 1
ATOM 2313 N N . GLU A 1 320 ? -57.270 -83.964 -20.133 1.00 23.75 365 GLU A N 1
ATOM 2314 C CA . GLU A 1 320 ? -57.254 -83.898 -21.594 1.00 25.81 365 GLU A CA 1
ATOM 2315 C C . GLU A 1 320 ? -58.634 -84.175 -22.159 1.00 21.58 365 GLU A C 1
ATOM 2316 O O . GLU A 1 320 ? -58.911 -83.889 -23.317 1.00 20.76 365 GLU A O 1
ATOM 2322 N N . LEU A 1 321 ? -59.475 -84.798 -21.343 1.00 25.74 366 LEU A N 1
ATOM 2323 C CA . LEU A 1 321 ? -60.832 -85.130 -21.733 1.00 22.09 366 LEU A CA 1
ATOM 2324 C C . LEU A 1 321 ? -61.711 -84.965 -20.504 1.00 21.16 366 LEU A C 1
ATOM 2325 O O . LEU A 1 321 ? -61.443 -85.563 -19.472 1.00 24.25 366 LEU A O 1
ATOM 2330 N N . PRO A 1 322 ? -62.741 -84.116 -20.595 1.00 20.64 367 PRO A N 1
ATOM 2331 C CA . PRO A 1 322 ? -63.607 -83.873 -19.436 1.00 26.41 367 PRO A CA 1
ATOM 2332 C C . PRO A 1 322 ? -64.732 -84.908 -19.310 1.00 23.36 367 PRO A C 1
ATOM 2333 O O . PRO A 1 322 ? -65.219 -85.409 -20.320 1.00 19.52 367 PRO A O 1
ATOM 2337 N N . MET A 1 323 ? -65.135 -85.216 -18.084 1.00 21.16 368 MET A N 1
ATOM 2338 C CA . MET A 1 323 ? -66.115 -86.266 -17.852 1.00 20.74 368 MET A CA 1
ATOM 2339 C C . MET A 1 323 ? -67.468 -85.908 -18.456 1.00 19.95 368 MET A C 1
ATOM 2340 O O . MET A 1 323 ? -68.198 -86.789 -18.899 1.00 19.25 368 MET A O 1
ATOM 2345 N N . SER A 1 324 ? -67.795 -84.619 -18.482 1.00 20.10 369 SER A N 1
ATOM 2346 C CA . SER A 1 324 ? -69.026 -84.160 -19.132 1.00 19.37 369 SER A CA 1
ATOM 2347 C C . SER A 1 324 ? -69.104 -84.636 -20.589 1.00 18.24 369 SER A C 1
ATOM 2348 O O . SER A 1 324 ? -70.171 -84.964 -21.088 1.00 17.55 369 SER A O 1
ATOM 2351 N N . ALA A 1 325 ? -67.960 -84.713 -21.254 1.00 18.11 370 ALA A N 1
ATOM 2352 C CA . ALA A 1 325 ? -67.935 -85.153 -22.638 1.00 17.12 370 ALA A CA 1
ATOM 2353 C C . ALA A 1 325 ? -68.175 -86.670 -22.756 1.00 16.71 370 ALA A C 1
ATOM 2354 O O . ALA A 1 325 ? -68.903 -87.124 -23.634 1.00 15.89 370 ALA A O 1
ATOM 2356 N N . VAL A 1 326 ? -67.546 -87.438 -21.877 1.00 17.35 371 VAL A N 1
ATOM 2357 C CA . VAL A 1 326 ? -67.784 -88.875 -21.778 1.00 17.15 371 VAL A CA 1
ATOM 2358 C C . VAL A 1 326 ? -69.236 -89.204 -21.396 1.00 16.98 371 VAL A C 1
ATOM 2359 O O . VAL A 1 326 ? -69.869 -90.052 -22.016 1.00 16.36 371 VAL A O 1
ATOM 2363 N N . ASP A 1 327 ? -69.766 -88.523 -20.389 1.00 17.58 372 ASP A N 1
ATOM 2364 C CA . ASP A 1 327 ? -71.138 -88.771 -19.961 1.00 17.53 372 ASP A CA 1
ATOM 2365 C C . ASP A 1 327 ? -72.152 -88.496 -21.074 1.00 16.62 372 ASP A C 1
ATOM 2366 O O . ASP A 1 327 ? -73.100 -89.256 -21.243 1.00 16.29 372 ASP A O 1
ATOM 2371 N N . ARG A 1 328 ? -71.954 -87.408 -21.816 1.00 16.29 373 ARG A N 1
ATOM 2372 C CA . ARG A 1 328 ? -72.865 -87.026 -22.887 1.00 15.48 373 ARG A CA 1
ATOM 2373 C C . ARG A 1 328 ? -72.924 -88.092 -23.986 1.00 14.67 373 ARG A C 1
ATOM 2374 O O . ARG A 1 328 ? -73.980 -88.388 -24.514 1.00 14.16 373 ARG A O 1
ATOM 2382 N N . SER A 1 329 ? -71.771 -88.644 -24.327 1.00 14.63 374 SER A N 1
ATOM 2383 C CA . SER A 1 329 ? -71.702 -89.711 -25.310 1.00 13.99 374 SER A CA 1
ATOM 2384 C C . SER A 1 329 ? -72.280 -91.024 -24.777 1.00 14.16 374 SER A C 1
ATOM 2385 O O . SER A 1 329 ? -72.909 -91.758 -25.525 1.00 13.62 374 SER A O 1
ATOM 2388 N N . VAL A 1 330 ? -72.072 -91.321 -23.497 1.00 14.95 375 VAL A N 1
ATOM 2389 C CA . VAL A 1 330 ? -72.667 -92.523 -22.916 1.00 15.20 375 VAL A CA 1
ATOM 2390 C C . VAL A 1 330 ? -74.195 -92.478 -22.978 1.00 14.96 375 VAL A C 1
ATOM 2391 O O . VAL A 1 330 ? -74.843 -93.499 -23.204 1.00 14.79 375 VAL A O 1
ATOM 2395 N N . VAL A 1 331 ? -74.766 -91.290 -22.819 1.00 14.99 376 VAL A N 1
ATOM 2396 C CA . VAL A 1 331 ? -76.218 -91.130 -22.892 1.00 17.89 376 VAL A CA 1
ATOM 2397 C C . VAL A 1 331 ? -76.714 -91.353 -24.314 1.00 13.93 376 VAL A C 1
ATOM 2398 O O . VAL A 1 331 ? -77.751 -91.967 -24.528 1.00 13.77 376 VAL A O 1
ATOM 2402 N N . ARG A 1 332 ? -75.951 -90.874 -25.285 1.00 13.41 377 ARG A N 1
ATOM 2403 C CA . ARG A 1 332 ? -76.303 -91.063 -26.683 1.00 12.59 377 ARG A CA 1
ATOM 2404 C C . ARG A 1 332 ? -76.269 -92.537 -27.070 1.00 12.43 377 ARG A C 1
ATOM 2405 O O . ARG A 1 332 ? -77.107 -93.006 -27.831 1.00 12.24 377 ARG A O 1
ATOM 2413 N N . VAL A 1 333 ? -75.312 -93.280 -26.530 1.00 12.84 378 VAL A N 1
ATOM 2414 C CA . VAL A 1 333 ? -75.210 -94.667 -26.935 1.00 12.73 378 VAL A CA 1
ATOM 2415 C C . VAL A 1 333 ? -76.297 -95.494 -26.229 1.00 13.13 378 VAL A C 1
ATOM 2416 O O . VAL A 1 333 ? -76.868 -96.395 -26.833 1.00 12.91 378 VAL A O 1
ATOM 2420 N N . ALA A 1 334 ? -76.648 -95.142 -24.993 1.00 13.76 379 ALA A N 1
ATOM 2421 C CA . ALA A 1 334 ? -77.765 -95.816 -24.335 1.00 14.19 379 ALA A CA 1
ATOM 2422 C C . ALA A 1 334 ? -79.057 -95.646 -25.140 1.00 13.73 379 ALA A C 1
ATOM 2423 O O . ALA A 1 334 ? -79.815 -96.599 -25.319 1.00 13.79 379 ALA A O 1
ATOM 2425 N N . THR A 1 335 ? -79.290 -94.431 -25.621 1.00 13.32 380 THR A N 1
ATOM 2426 C CA . THR A 1 335 ? -80.474 -94.086 -26.394 1.00 12.90 380 THR A CA 1
ATOM 2427 C C . THR A 1 335 ? -80.489 -94.887 -27.686 1.00 12.30 380 THR A C 1
ATOM 2428 O O . THR A 1 335 ? -81.517 -95.405 -28.094 1.00 12.23 380 THR A O 1
ATOM 2432 N N . MET A 1 336 ? -79.327 -94.987 -28.318 1.00 11.94 381 MET A N 1
ATOM 2433 C CA . MET A 1 336 ? -79.156 -95.789 -29.525 1.00 11.45 381 MET A CA 1
ATOM 2434 C C . MET A 1 336 ? -79.483 -97.263 -29.267 1.00 13.75 381 MET A C 1
ATOM 2435 O O . MET A 1 336 ? -80.184 -97.889 -30.048 1.00 11.63 381 MET A O 1
ATOM 2440 N N . LYS A 1 337 ? -78.985 -97.800 -28.160 1.00 12.47 382 LYS A N 1
ATOM 2441 C CA . LYS A 1 337 ? -79.143 -99.226 -27.864 1.00 12.93 382 LYS A CA 1
ATOM 2442 C C . LYS A 1 337 ? -80.564 -99.581 -27.455 1.00 13.31 382 LYS A C 1
ATOM 2443 O O . LYS A 1 337 ? -81.017 -100.679 -27.717 1.00 13.50 382 LYS A O 1
ATOM 2449 N N . GLY A 1 338 ? -81.272 -98.651 -26.831 1.00 13.48 383 GLY A N 1
ATOM 2450 C CA . GLY A 1 338 ? -82.632 -98.904 -26.415 1.00 14.45 383 GLY A CA 1
ATOM 2451 C C . GLY A 1 338 ? -82.726 -99.697 -25.124 1.00 15.61 383 GLY A C 1
ATOM 2452 O O . GLY A 1 338 ? -81.721 -100.115 -24.565 1.00 16.28 383 GLY A O 1
ATOM 2453 N N . PRO A 1 339 ? -83.947 -99.922 -24.641 1.00 20.92 384 PRO A N 1
ATOM 2454 C CA . PRO A 1 339 ? -84.058 -100.499 -23.300 1.00 23.06 384 PRO A CA 1
ATOM 2455 C C . PRO A 1 339 ? -83.835 -101.997 -23.284 1.00 27.17 384 PRO A C 1
ATOM 2456 O O . PRO A 1 339 ? -83.977 -102.660 -24.313 1.00 23.85 384 PRO A O 1
ATOM 2460 N N . ASN A 1 340 ? -83.457 -102.516 -22.121 1.00 31.50 385 ASN A N 1
ATOM 2461 C CA . ASN A 1 340 ? -83.373 -103.957 -21.924 1.00 40.93 385 ASN A CA 1
ATOM 2462 C C . ASN A 1 340 ? -84.716 -104.649 -22.008 1.00 48.84 385 ASN A C 1
ATOM 2463 O O . ASN A 1 340 ? -85.728 -104.107 -21.571 1.00 48.46 385 ASN A O 1
ATOM 2468 N N . PRO A 1 341 ? -84.732 -105.855 -22.582 1.00 58.09 386 PRO A N 1
ATOM 2469 C CA . PRO A 1 341 ? -85.982 -106.612 -22.534 1.00 63.69 386 PRO A CA 1
ATOM 2470 C C . PRO A 1 341 ? -86.215 -107.101 -21.105 1.00 64.65 386 PRO A C 1
ATOM 2471 O O . PRO A 1 341 ? -85.272 -107.486 -20.415 1.00 65.27 386 PRO A O 1
ATOM 2475 N N . GLY A 1 342 ? -87.458 -107.042 -20.653 1.00 64.63 387 GLY A N 1
ATOM 2476 C CA . GLY A 1 342 ? -87.762 -107.367 -19.276 1.00 64.45 387 GLY A CA 1
ATOM 2477 C C . GLY A 1 342 ? -88.072 -106.125 -18.470 1.00 63.91 387 GLY A C 1
ATOM 2478 O O . GLY A 1 342 ? -88.710 -106.197 -17.424 1.00 74.98 387 GLY A O 1
ATOM 2479 N N . CYS A 1 343 ? -87.619 -104.975 -18.948 1.00 55.40 388 CYS A N 1
ATOM 2480 C CA . CYS A 1 343 ? -87.959 -103.728 -18.288 1.00 53.28 388 CYS A CA 1
ATOM 2481 C C . CYS A 1 343 ? -89.312 -103.231 -18.780 1.00 56.97 388 CYS A C 1
ATOM 2482 O O . CYS A 1 343 ? -89.631 -102.048 -18.658 1.00 60.06 388 CYS A O 1
ATOM 2485 N N . PRO B 1 1 ? -59.449 -66.324 -62.469 1.00 49.90 46 PRO B N 1
ATOM 2486 C CA . PRO B 1 1 ? -59.118 -65.952 -61.096 1.00 47.44 46 PRO B CA 1
ATOM 2487 C C . PRO B 1 1 ? -59.146 -67.134 -60.120 1.00 41.95 46 PRO B C 1
ATOM 2488 O O . PRO B 1 1 ? -60.192 -67.390 -59.537 1.00 37.97 46 PRO B O 1
ATOM 2492 N N . VAL B 1 2 ? -58.014 -67.808 -59.915 1.00 39.41 47 VAL B N 1
ATOM 2493 C CA . VAL B 1 2 ? -57.960 -68.967 -59.020 1.00 37.12 47 VAL B CA 1
ATOM 2494 C C . VAL B 1 2 ? -57.395 -68.621 -57.630 1.00 37.66 47 VAL B C 1
ATOM 2495 O O . VAL B 1 2 ? -56.228 -68.259 -57.493 1.00 38.73 47 VAL B O 1
ATOM 2499 N N . PRO B 1 3 ? -58.225 -68.749 -56.583 1.00 38.17 48 PRO B N 1
ATOM 2500 C CA . PRO B 1 3 ? -57.771 -68.321 -55.253 1.00 35.28 48 PRO B CA 1
ATOM 2501 C C . PRO B 1 3 ? -56.673 -69.209 -54.656 1.00 30.92 48 PRO B C 1
ATOM 2502 O O . PRO B 1 3 ? -56.581 -70.382 -54.995 1.00 27.73 48 PRO B O 1
ATOM 2506 N N . ARG B 1 4 ? -55.850 -68.648 -53.776 1.00 28.89 49 ARG B N 1
ATOM 2507 C CA . ARG B 1 4 ? -54.774 -69.410 -53.136 1.00 28.04 49 ARG B CA 1
ATOM 2508 C C . ARG B 1 4 ? -55.306 -70.373 -52.080 1.00 22.40 49 ARG B C 1
ATOM 2509 O O . ARG B 1 4 ? -56.399 -70.178 -51.552 1.00 22.58 49 ARG B O 1
ATOM 2517 N N . SER B 1 5 ? -54.510 -71.394 -51.762 1.00 31.04 50 SER B N 1
ATOM 2518 C CA . SER B 1 5 ? -54.924 -72.422 -50.825 1.00 26.97 50 SER B CA 1
ATOM 2519 C C . SER B 1 5 ? -53.783 -72.945 -49.946 1.00 24.64 50 SER B C 1
ATOM 2520 O O . SER B 1 5 ? -52.609 -72.838 -50.296 1.00 21.98 50 SER B O 1
ATOM 2523 N N . CYS B 1 6 ? -54.162 -73.520 -48.808 1.00 20.97 51 CYS B N 1
ATOM 2524 C CA . CYS B 1 6 ? -53.243 -74.135 -47.867 1.00 20.61 51 CYS B CA 1
ATOM 2525 C C . CYS B 1 6 ? -53.291 -75.671 -47.897 1.00 20.30 51 CYS B C 1
ATOM 2526 O O . CYS B 1 6 ? -52.607 -76.312 -47.130 1.00 20.03 51 CYS B O 1
ATOM 2529 N N . ALA B 1 7 ? -54.106 -76.246 -48.776 1.00 20.38 52 ALA B N 1
ATOM 2530 C CA . ALA B 1 7 ? -54.233 -77.702 -48.869 1.00 22.72 52 ALA B CA 1
ATOM 2531 C C . ALA B 1 7 ? -52.895 -78.371 -49.190 1.00 20.40 52 ALA B C 1
ATOM 2532 O O . ALA B 1 7 ? -52.041 -77.767 -49.829 1.00 18.78 52 ALA B O 1
ATOM 2534 N N . GLU B 1 8 ? -52.718 -79.616 -48.762 1.00 19.05 53 GLU B N 1
ATOM 2535 C CA . GLU B 1 8 ? -51.469 -80.322 -49.023 1.00 18.19 53 GLU B CA 1
ATOM 2536 C C . GLU B 1 8 ? -51.401 -80.735 -50.507 1.00 17.72 53 GLU B C 1
ATOM 2537 O O . GLU B 1 8 ? -52.433 -80.850 -51.154 1.00 18.11 53 GLU B O 1
ATOM 2543 N N . PRO B 1 9 ? -50.184 -80.932 -51.047 1.00 16.93 54 PRO B N 1
ATOM 2544 C CA . PRO B 1 9 ? -50.006 -81.289 -52.452 1.00 19.93 54 PRO B CA 1
ATOM 2545 C C . PRO B 1 9 ? -50.897 -82.442 -52.904 1.00 16.74 54 PRO B C 1
ATOM 2546 O O . PRO B 1 9 ? -51.494 -82.316 -53.950 1.00 16.86 54 PRO B O 1
ATOM 2550 N N . ALA B 1 10 ? -51.011 -83.509 -52.117 1.00 16.87 55 ALA B N 1
ATOM 2551 C CA . ALA B 1 10 ? -51.844 -84.642 -52.509 1.00 17.16 55 ALA B CA 1
ATOM 2552 C C . ALA B 1 10 ? -53.300 -84.224 -52.686 1.00 20.92 55 ALA B C 1
ATOM 2553 O O . ALA B 1 10 ? -54.045 -84.847 -53.431 1.00 18.22 55 ALA B O 1
ATOM 2555 N N . GLY B 1 11 ? -53.695 -83.164 -51.987 1.00 18.41 56 GLY B N 1
ATOM 2556 C CA . GLY B 1 11 ? -55.069 -82.716 -52.013 1.00 19.25 56 GLY B CA 1
ATOM 2557 C C . GLY B 1 11 ? -55.427 -81.708 -53.075 1.00 19.33 56 GLY B C 1
ATOM 2558 O O . GLY B 1 11 ? -56.597 -81.515 -53.375 1.00 20.00 56 GLY B O 1
ATOM 2559 N N . ILE B 1 12 ? -54.416 -81.070 -53.650 1.00 18.67 57 ILE B N 1
ATOM 2560 C CA . ILE B 1 12 ? -54.615 -79.942 -54.563 1.00 18.72 57 ILE B CA 1
ATOM 2561 C C . ILE B 1 12 ? -55.566 -80.190 -55.753 1.00 19.04 57 ILE B C 1
ATOM 2562 O O . ILE B 1 12 ? -56.297 -79.283 -56.139 1.00 23.54 57 ILE B O 1
ATOM 2567 N N . PRO B 1 13 ? -55.574 -81.401 -56.334 1.00 18.84 58 PRO B N 1
ATOM 2568 C CA . PRO B 1 13 ? -56.506 -81.576 -57.458 1.00 19.23 58 PRO B CA 1
ATOM 2569 C C . PRO B 1 13 ? -57.994 -81.502 -57.100 1.00 20.23 58 PRO B C 1
ATOM 2570 O O . PRO B 1 13 ? -58.797 -81.214 -57.982 1.00 20.64 58 PRO B O 1
ATOM 2574 N N . ALA B 1 14 ? -58.351 -81.739 -55.840 1.00 20.64 59 ALA B N 1
ATOM 2575 C CA . ALA B 1 14 ? -59.731 -81.581 -55.390 1.00 23.21 59 ALA B CA 1
ATOM 2576 C C . ALA B 1 14 ? -60.234 -80.147 -55.547 1.00 25.41 59 ALA B C 1
ATOM 2577 O O . ALA B 1 14 ? -61.431 -79.903 -55.515 1.00 29.94 59 ALA B O 1
ATOM 2579 N N . LEU B 1 15 ? -59.309 -79.209 -55.728 1.00 21.51 60 LEU B N 1
ATOM 2580 C CA . LEU B 1 15 ? -59.615 -77.790 -55.736 1.00 25.22 60 LEU B CA 1
ATOM 2581 C C . LEU B 1 15 ? -59.812 -77.203 -57.132 1.00 21.83 60 LEU B C 1
ATOM 2582 O O . LEU B 1 15 ? -60.346 -76.117 -57.280 1.00 22.30 60 LEU B O 1
ATOM 2587 N N . LEU B 1 16 ? -59.370 -77.921 -58.149 1.00 21.29 61 LEU B N 1
ATOM 2588 C CA . LEU B 1 16 ? -59.273 -77.370 -59.492 1.00 21.09 61 LEU B CA 1
ATOM 2589 C C . LEU B 1 16 ? -60.260 -78.000 -60.476 1.00 21.56 61 LEU B C 1
ATOM 2590 O O . LEU B 1 16 ? -60.552 -79.183 -60.379 1.00 22.32 61 LEU B O 1
ATOM 2595 N N . SER B 1 17 ? -60.770 -77.207 -61.415 1.00 21.88 62 SER B N 1
ATOM 2596 C CA . SER B 1 17 ? -61.532 -77.731 -62.539 1.00 22.24 62 SER B CA 1
ATOM 2597 C C . SER B 1 17 ? -60.585 -78.525 -63.431 1.00 24.61 62 SER B C 1
ATOM 2598 O O . SER B 1 17 ? -59.373 -78.369 -63.326 1.00 23.64 62 SER B O 1
ATOM 2601 N N . PRO B 1 18 ? -61.122 -79.374 -64.317 1.00 21.71 63 PRO B N 1
ATOM 2602 C CA . PRO B 1 18 ? -60.228 -80.094 -65.237 1.00 21.48 63 PRO B CA 1
ATOM 2603 C C . PRO B 1 18 ? -59.363 -79.165 -66.091 1.00 20.47 63 PRO B C 1
ATOM 2604 O O . PRO B 1 18 ? -58.183 -79.436 -66.281 1.00 19.69 63 PRO B O 1
ATOM 2608 N N . ARG B 1 19 ? -59.932 -78.067 -66.569 1.00 20.90 64 ARG B N 1
ATOM 2609 C CA . ARG B 1 19 ? -59.200 -77.179 -67.456 1.00 20.48 64 ARG B CA 1
ATOM 2610 C C . ARG B 1 19 ? -58.067 -76.477 -66.722 1.00 19.84 64 ARG B C 1
ATOM 2611 O O . ARG B 1 19 ? -57.005 -76.248 -67.291 1.00 19.21 64 ARG B O 1
ATOM 2619 N N . ASP B 1 20 ? -58.293 -76.136 -65.459 1.00 20.07 65 ASP B N 1
ATOM 2620 C CA . ASP B 1 20 ? -57.245 -75.517 -64.647 1.00 19.54 65 ASP B CA 1
ATOM 2621 C C . ASP B 1 20 ? -56.168 -76.525 -64.213 1.00 18.80 65 ASP B C 1
ATOM 2622 O O . ASP B 1 20 ? -55.012 -76.160 -64.037 1.00 18.18 65 ASP B O 1
ATOM 2627 N N . LYS B 1 21 ? -56.547 -77.783 -64.018 1.00 18.90 66 LYS B N 1
ATOM 2628 C CA . LYS B 1 21 ? -55.556 -78.827 -63.717 1.00 18.24 66 LYS B CA 1
ATOM 2629 C C . LYS B 1 21 ? -54.591 -79.016 -64.878 1.00 17.61 66 LYS B C 1
ATOM 2630 O O . LYS B 1 21 ? -53.384 -79.094 -64.670 1.00 16.95 66 LYS B O 1
ATOM 2636 N N . LEU B 1 22 ? -55.135 -79.089 -66.094 1.00 17.88 67 LEU B N 1
ATOM 2637 C CA . LEU B 1 22 ? -54.336 -79.217 -67.307 1.00 17.41 67 LEU B CA 1
ATOM 2638 C C . LEU B 1 22 ? -53.362 -78.054 -67.433 1.00 16.97 67 LEU B C 1
ATOM 2639 O O . LEU B 1 22 ? -52.219 -78.240 -67.829 1.00 16.35 67 LEU B O 1
ATOM 2644 N N . ALA B 1 23 ? -53.821 -76.861 -67.062 1.00 17.33 68 ALA B N 1
ATOM 2645 C CA . ALA B 1 23 ? -53.041 -75.647 -67.256 1.00 17.05 68 ALA B CA 1
ATOM 2646 C C . ALA B 1 23 ? -51.824 -75.608 -66.349 1.00 16.44 68 ALA B C 1
ATOM 2647 O O . ALA B 1 23 ? -50.783 -75.081 -66.730 1.00 15.99 68 ALA B O 1
ATOM 2649 N N . GLN B 1 24 ? -51.949 -76.201 -65.168 1.00 16.47 69 GLN B N 1
ATOM 2650 C CA . GLN B 1 24 ? -50.844 -76.320 -64.232 1.00 15.95 69 GLN B CA 1
ATOM 2651 C C . GLN B 1 24 ? -49.664 -77.095 -64.811 1.00 19.22 69 GLN B C 1
ATOM 2652 O O . GLN B 1 24 ? -48.572 -77.065 -64.248 1.00 14.78 69 GLN B O 1
ATOM 2658 N N . LEU B 1 25 ? -49.882 -77.802 -65.917 1.00 15.25 70 LEU B N 1
ATOM 2659 C CA . LEU B 1 25 ? -48.852 -78.663 -66.466 1.00 14.67 70 LEU B CA 1
ATOM 2660 C C . LEU B 1 25 ? -48.115 -78.005 -67.636 1.00 14.40 70 LEU B C 1
ATOM 2661 O O . LEU B 1 25 ? -47.360 -78.663 -68.359 1.00 14.03 70 LEU B O 1
ATOM 2666 N N . LEU B 1 26 ? -48.336 -76.706 -67.812 1.00 14.64 71 LEU B N 1
ATOM 2667 C CA . LEU B 1 26 ? -47.795 -75.969 -68.949 1.00 14.51 71 LEU B CA 1
ATOM 2668 C C . LEU B 1 26 ? -46.875 -74.841 -68.500 1.00 14.27 71 LEU B C 1
ATOM 2669 O O . LEU B 1 26 ? -47.250 -74.038 -67.656 1.00 14.54 71 LEU B O 1
ATOM 2674 N N . VAL B 1 27 ? -45.684 -74.773 -69.084 1.00 13.82 72 VAL B N 1
ATOM 2675 C CA . VAL B 1 27 ? -44.790 -73.630 -68.902 1.00 13.65 72 VAL B CA 1
ATOM 2676 C C . VAL B 1 27 ? -44.391 -73.020 -70.254 1.00 17.12 72 VAL B C 1
ATOM 2677 O O . VAL B 1 27 ? -43.914 -73.726 -71.138 1.00 13.40 72 VAL B O 1
ATOM 2681 N N . VAL B 1 28 ? -44.600 -71.711 -70.408 1.00 13.95 73 VAL B N 1
ATOM 2682 C CA . VAL B 1 28 ? -44.460 -71.051 -71.696 1.00 14.08 73 VAL B CA 1
ATOM 2683 C C . VAL B 1 28 ? -43.583 -69.787 -71.677 1.00 14.03 73 VAL B C 1
ATOM 2684 O O . VAL B 1 28 ? -43.654 -68.975 -70.758 1.00 14.20 73 VAL B O 1
ATOM 2688 N N . GLY B 1 29 ? -42.748 -69.645 -72.701 1.00 13.84 74 GLY B N 1
ATOM 2689 C CA . GLY B 1 29 ? -41.944 -68.451 -72.878 1.00 13.87 74 GLY B CA 1
ATOM 2690 C C . GLY B 1 29 ? -42.815 -67.235 -73.144 1.00 14.43 74 GLY B C 1
ATOM 2691 O O . GLY B 1 29 ? -43.882 -67.357 -73.723 1.00 14.77 74 GLY B O 1
ATOM 2692 N N . VAL B 1 30 ? -42.357 -66.067 -72.697 1.00 14.56 75 VAL B N 1
ATOM 2693 C CA . VAL B 1 30 ? -43.105 -64.812 -72.837 1.00 15.13 75 VAL B CA 1
ATOM 2694 C C . VAL B 1 30 ? -42.268 -63.711 -73.492 1.00 15.22 75 VAL B C 1
ATOM 2695 O O . VAL B 1 30 ? -41.056 -63.671 -73.326 1.00 22.69 75 VAL B O 1
ATOM 2699 N N . ARG B 1 31 ? -42.919 -62.822 -74.237 1.00 15.71 76 ARG B N 1
ATOM 2700 C CA . ARG B 1 31 ? -42.220 -61.730 -74.937 1.00 15.88 76 ARG B CA 1
ATOM 2701 C C . ARG B 1 31 ? -41.827 -60.601 -73.985 1.00 16.09 76 ARG B C 1
ATOM 2702 O O . ARG B 1 31 ? -40.696 -60.145 -73.988 1.00 15.94 76 ARG B O 1
ATOM 2710 N N . ASP B 1 32 ? -42.773 -60.168 -73.163 1.00 21.95 77 ASP B N 1
ATOM 2711 C CA . ASP B 1 32 ? -42.559 -59.056 -72.245 1.00 17.35 77 ASP B CA 1
ATOM 2712 C C . ASP B 1 32 ? -43.550 -59.137 -71.086 1.00 17.04 77 ASP B C 1
ATOM 2713 O O . ASP B 1 32 ? -44.267 -60.119 -70.960 1.00 17.40 77 ASP B O 1
ATOM 2718 N N . ALA B 1 33 ? -43.600 -58.089 -70.268 1.00 17.46 78 ALA B N 1
ATOM 2719 C CA . ALA B 1 33 ? -44.549 -57.991 -69.167 1.00 17.83 78 ALA B CA 1
ATOM 2720 C C . ALA B 1 33 ? -45.986 -58.242 -69.600 1.00 18.20 78 ALA B C 1
ATOM 2721 O O . ALA B 1 33 ? -46.644 -59.091 -69.023 1.00 18.15 78 ALA B O 1
ATOM 2723 N N . ALA B 1 34 ? -46.470 -57.520 -70.615 1.00 18.61 79 ALA B N 1
ATOM 2724 C CA . ALA B 1 34 ? -47.863 -57.643 -71.045 1.00 19.06 79 ALA B CA 1
ATOM 2725 C C . ALA B 1 34 ? -48.265 -59.085 -71.443 1.00 18.69 79 ALA B C 1
ATOM 2726 O O . ALA B 1 34 ? -49.320 -59.557 -71.056 1.00 18.95 79 ALA B O 1
ATOM 2728 N N . ASP B 1 35 ? -47.424 -59.746 -72.230 1.00 18.14 80 ASP B N 1
ATOM 2729 C CA . ASP B 1 35 ? -47.637 -61.131 -72.684 1.00 17.77 80 ASP B CA 1
ATOM 2730 C C . ASP B 1 35 ? -47.792 -62.113 -71.488 1.00 17.51 80 ASP B C 1
ATOM 2731 O O . ASP B 1 35 ? -48.710 -62.923 -71.451 1.00 17.64 80 ASP B O 1
ATOM 2736 N N . ALA B 1 36 ? -46.912 -61.997 -70.500 1.00 17.22 81 ALA B N 1
ATOM 2737 C CA . ALA B 1 36 ? -46.961 -62.824 -69.287 1.00 17.01 81 ALA B CA 1
ATOM 2738 C C . ALA B 1 36 ? -48.200 -62.573 -68.439 1.00 17.60 81 ALA B C 1
ATOM 2739 O O . ALA B 1 36 ? -48.839 -63.504 -67.961 1.00 17.60 81 ALA B O 1
ATOM 2741 N N . GLN B 1 37 ? -48.530 -61.303 -68.247 1.00 18.15 82 GLN B N 1
ATOM 2742 C CA . GLN B 1 37 ? -49.689 -60.946 -67.461 1.00 18.79 82 GLN B CA 1
ATOM 2743 C C . GLN B 1 37 ? -50.961 -61.463 -68.111 1.00 19.14 82 GLN B C 1
ATOM 2744 O O . GLN B 1 37 ? -51.865 -61.930 -67.430 1.00 19.45 82 GLN B O 1
ATOM 2750 N N . ALA B 1 38 ? -51.023 -61.398 -69.433 1.00 19.12 83 ALA B N 1
ATOM 2751 C CA . ALA B 1 38 ? -52.208 -61.849 -70.142 1.00 19.50 83 ALA B CA 1
ATOM 2752 C C . ALA B 1 38 ? -52.389 -63.375 -70.110 1.00 19.14 83 ALA B C 1
ATOM 2753 O O . ALA B 1 38 ? -53.494 -63.851 -69.899 1.00 19.56 83 ALA B O 1
ATOM 2755 N N . VAL B 1 39 ? -51.322 -64.142 -70.320 1.00 18.43 84 VAL B N 1
ATOM 2756 C CA . VAL B 1 39 ? -51.471 -65.603 -70.363 1.00 18.11 84 VAL B CA 1
ATOM 2757 C C . VAL B 1 39 ? -51.804 -66.174 -68.979 1.00 20.86 84 VAL B C 1
ATOM 2758 O O . VAL B 1 39 ? -52.629 -67.077 -68.864 1.00 18.33 84 VAL B O 1
ATOM 2762 N N . VAL B 1 40 ? -51.208 -65.598 -67.937 1.00 18.05 85 VAL B N 1
ATOM 2763 C CA . VAL B 1 40 ? -51.497 -65.971 -66.558 1.00 18.16 85 VAL B CA 1
ATOM 2764 C C . VAL B 1 40 ? -52.940 -65.626 -66.170 1.00 22.07 85 VAL B C 1
ATOM 2765 O O . VAL B 1 40 ? -53.675 -66.491 -65.704 1.00 19.16 85 VAL B O 1
ATOM 2769 N N . THR B 1 41 ? -53.352 -64.380 -66.389 1.00 23.20 86 THR B N 1
ATOM 2770 C CA . THR B 1 41 ? -54.698 -63.936 -66.028 1.00 20.36 86 THR B CA 1
ATOM 2771 C C . THR B 1 41 ? -55.776 -64.708 -66.776 1.00 20.66 86 THR B C 1
ATOM 2772 O O . THR B 1 41 ? -56.782 -65.112 -66.197 1.00 21.16 86 THR B O 1
ATOM 2776 N N . ASN B 1 42 ? -55.559 -64.919 -68.066 1.00 20.41 87 ASN B N 1
ATOM 2777 C CA . ASN B 1 42 ? -56.598 -65.485 -68.918 1.00 20.80 87 ASN B CA 1
ATOM 2778 C C . ASN B 1 42 ? -56.642 -67.022 -68.971 1.00 20.57 87 ASN B C 1
ATOM 2779 O O . ASN B 1 42 ? -57.708 -67.587 -69.175 1.00 20.95 87 ASN B O 1
ATOM 2784 N N . TYR B 1 43 ? -55.503 -67.687 -68.767 1.00 19.69 88 TYR B N 1
ATOM 2785 C CA . TYR B 1 43 ? -55.438 -69.145 -68.930 1.00 19.35 88 TYR B CA 1
ATOM 2786 C C . TYR B 1 43 ? -54.872 -69.906 -67.730 1.00 18.92 88 TYR B C 1
ATOM 2787 O O . TYR B 1 43 ? -54.948 -71.139 -67.691 1.00 18.73 88 TYR B O 1
ATOM 2796 N N . HIS B 1 44 ? -54.304 -69.186 -66.768 1.00 18.80 89 HIS B N 1
ATOM 2797 C CA . HIS B 1 44 ? -53.882 -69.771 -65.498 1.00 18.53 89 HIS B CA 1
ATOM 2798 C C . HIS B 1 44 ? -52.783 -70.832 -65.636 1.00 17.95 89 HIS B C 1
ATOM 2799 O O . HIS B 1 44 ? -52.826 -71.861 -64.972 1.00 17.60 89 HIS B O 1
ATOM 2806 N N . VAL B 1 45 ? -51.793 -70.572 -66.475 1.00 17.25 90 VAL B N 1
ATOM 2807 C CA . VAL B 1 45 ? -50.703 -71.516 -66.687 1.00 16.53 90 VAL B CA 1
ATOM 2808 C C . VAL B 1 45 ? -49.896 -71.731 -65.411 1.00 16.17 90 VAL B C 1
ATOM 2809 O O . VAL B 1 45 ? -49.738 -70.827 -64.601 1.00 16.33 90 VAL B O 1
ATOM 2813 N N . GLY B 1 46 ? -49.399 -72.953 -65.237 1.00 15.73 91 GLY B N 1
ATOM 2814 C CA . GLY B 1 46 ? -48.541 -73.292 -64.116 1.00 15.35 91 GLY B CA 1
ATOM 2815 C C . GLY B 1 46 ? -47.256 -72.482 -63.987 1.00 17.27 91 GLY B C 1
ATOM 2816 O O . GLY B 1 46 ? -46.827 -72.196 -62.865 1.00 14.93 91 GLY B O 1
ATOM 2817 N N . GLY B 1 47 ? -46.638 -72.105 -65.109 1.00 14.71 92 GLY B N 1
ATOM 2818 C CA . GLY B 1 47 ? -45.419 -71.305 -65.056 1.00 14.40 92 GLY B CA 1
ATOM 2819 C C . GLY B 1 47 ? -45.057 -70.545 -66.329 1.00 14.37 92 GLY B C 1
ATOM 2820 O O . GLY B 1 47 ? -45.645 -70.785 -67.379 1.00 14.51 92 GLY B O 1
ATOM 2821 N N . ILE B 1 48 ? -44.085 -69.637 -66.242 1.00 14.23 93 ILE B N 1
ATOM 2822 C CA . ILE B 1 48 ? -43.546 -68.981 -67.429 1.00 14.16 93 ILE B CA 1
ATOM 2823 C C . ILE B 1 48 ? -42.058 -69.233 -67.601 1.00 13.62 93 ILE B C 1
ATOM 2824 O O . ILE B 1 48 ? -41.375 -69.664 -66.666 1.00 13.54 93 ILE B O 1
ATOM 2829 N N . LEU B 1 49 ? -41.571 -68.969 -68.809 1.00 13.52 94 LEU B N 1
ATOM 2830 C CA . LEU B 1 49 ? -40.161 -69.117 -69.139 1.00 13.09 94 LEU B CA 1
ATOM 2831 C C . LEU B 1 49 ? -39.557 -67.782 -69.585 1.00 13.26 94 LEU B C 1
ATOM 2832 O O . LEU B 1 49 ? -40.099 -67.114 -70.452 1.00 13.59 94 LEU B O 1
ATOM 2837 N N . ILE B 1 50 ? -38.438 -67.416 -68.971 1.00 13.08 95 ILE B N 1
ATOM 2838 C CA . ILE B 1 50 ? -37.631 -66.275 -69.395 1.00 14.26 95 ILE B CA 1
ATOM 2839 C C . ILE B 1 50 ? -36.627 -66.793 -70.431 1.00 12.88 95 ILE B C 1
ATOM 2840 O O . ILE B 1 50 ? -35.600 -67.353 -70.077 1.00 19.00 95 ILE B O 1
ATOM 2845 N N . GLY B 1 51 ? -36.951 -66.634 -71.704 1.00 13.02 96 GLY B N 1
ATOM 2846 C CA . GLY B 1 51 ? -36.139 -67.165 -72.785 1.00 13.66 96 GLY B CA 1
ATOM 2847 C C . GLY B 1 51 ? -35.329 -66.114 -73.532 1.00 12.96 96 GLY B C 1
ATOM 2848 O O . GLY B 1 51 ? -35.234 -64.961 -73.111 1.00 17.47 96 GLY B O 1
ATOM 2849 N N . SER B 1 52 ? -34.757 -66.510 -74.659 1.00 21.91 97 SER B N 1
ATOM 2850 C CA . SER B 1 52 ? -33.846 -65.642 -75.398 1.00 22.67 97 SER B CA 1
ATOM 2851 C C . SER B 1 52 ? -34.492 -64.364 -75.926 1.00 23.04 97 SER B C 1
ATOM 2852 O O . SER B 1 52 ? -33.822 -63.351 -76.020 1.00 23.40 97 SER B O 1
ATOM 2855 N N . ASP B 1 53 ? -35.778 -64.413 -76.258 1.00 23.00 98 ASP B N 1
ATOM 2856 C CA . ASP B 1 53 ? -36.489 -63.235 -76.752 1.00 28.54 98 ASP B CA 1
ATOM 2857 C C . ASP B 1 53 ? -37.363 -62.510 -75.712 1.00 22.72 98 ASP B C 1
ATOM 2858 O O . ASP B 1 53 ? -38.183 -61.676 -76.070 1.00 23.01 98 ASP B O 1
ATOM 2863 N N . THR B 1 54 ? -37.190 -62.826 -74.438 1.00 21.90 99 THR B N 1
ATOM 2864 C CA . THR B 1 54 ? -37.954 -62.169 -73.386 1.00 21.33 99 THR B CA 1
ATOM 2865 C C . THR B 1 54 ? -37.331 -60.815 -73.002 1.00 21.45 99 THR B C 1
ATOM 2866 O O . THR B 1 54 ? -36.131 -60.716 -72.783 1.00 21.49 99 THR B O 1
ATOM 2870 N N . ASP B 1 55 ? -38.161 -59.782 -72.945 1.00 22.46 100 ASP B N 1
ATOM 2871 C CA . ASP B 1 55 ? -37.740 -58.448 -72.512 1.00 21.73 100 ASP B CA 1
ATOM 2872 C C . ASP B 1 55 ? -37.434 -58.469 -71.009 1.00 20.95 100 ASP B C 1
ATOM 2873 O O . ASP B 1 55 ? -38.301 -58.732 -70.199 1.00 20.42 100 ASP B O 1
ATOM 2878 N N . LEU B 1 56 ? -36.197 -58.188 -70.646 1.00 20.95 101 LEU B N 1
ATOM 2879 C CA . LEU B 1 56 ? -35.782 -58.317 -69.259 1.00 20.26 101 LEU B CA 1
ATOM 2880 C C . LEU B 1 56 ? -36.322 -57.231 -68.337 1.00 20.08 101 LEU B C 1
ATOM 2881 O O . LEU B 1 56 ? -36.125 -57.312 -67.123 1.00 19.52 101 LEU B O 1
ATOM 2886 N N . THR B 1 57 ? -37.011 -56.230 -68.884 1.00 20.60 102 THR B N 1
ATOM 2887 C CA . THR B 1 57 ? -37.625 -55.220 -68.024 1.00 20.51 102 THR B CA 1
ATOM 2888 C C . THR B 1 57 ? -38.812 -55.812 -67.277 1.00 19.97 102 THR B C 1
ATOM 2889 O O . THR B 1 57 ? -39.363 -55.169 -66.399 1.00 19.85 102 THR B O 1
ATOM 2893 N N . ILE B 1 58 ? -39.185 -57.052 -67.587 1.00 19.70 103 ILE B N 1
ATOM 2894 C CA . ILE B 1 58 ? -40.251 -57.705 -66.835 1.00 19.22 103 ILE B CA 1
ATOM 2895 C C . ILE B 1 58 ? -39.861 -57.818 -65.352 1.00 18.61 103 ILE B C 1
ATOM 2896 O O . ILE B 1 58 ? -40.720 -57.883 -64.488 1.00 18.34 103 ILE B O 1
ATOM 2901 N N . PHE B 1 59 ? -38.563 -57.803 -65.068 1.00 18.47 104 PHE B N 1
ATOM 2902 C CA . PHE B 1 59 ? -38.068 -57.917 -63.706 1.00 17.95 104 PHE B CA 1
ATOM 2903 C C . PHE B 1 59 ? -38.171 -56.609 -62.887 1.00 27.45 104 PHE B C 1
ATOM 2904 O O . PHE B 1 59 ? -37.945 -56.614 -61.675 1.00 17.70 104 PHE B O 1
ATOM 2912 N N . ASP B 1 60 ? -38.529 -55.507 -63.541 1.00 18.68 105 ASP B N 1
ATOM 2913 C CA . ASP B 1 60 ? -38.515 -54.182 -62.900 1.00 18.95 105 ASP B CA 1
ATOM 2914 C C . ASP B 1 60 ? -39.785 -53.801 -62.127 1.00 18.94 105 ASP B C 1
ATOM 2915 O O . ASP B 1 60 ? -40.082 -52.623 -61.968 1.00 22.29 105 ASP B O 1
ATOM 2920 N N . GLY B 1 61 ? -40.535 -54.788 -61.651 1.00 18.50 106 GLY B N 1
ATOM 2921 C CA . GLY B 1 61 ? -41.736 -54.528 -60.891 1.00 18.55 106 GLY B CA 1
ATOM 2922 C C . GLY B 1 61 ? -42.957 -55.262 -61.401 1.00 18.60 106 GLY B C 1
ATOM 2923 O O . GLY B 1 61 ? -43.879 -55.549 -60.644 1.00 18.49 106 GLY B O 1
ATOM 2924 N N . ALA B 1 62 ? -42.972 -55.559 -62.693 1.00 18.83 107 ALA B N 1
ATOM 2925 C CA . ALA B 1 62 ? -44.086 -56.275 -63.297 1.00 18.93 107 ALA B CA 1
ATOM 2926 C C . ALA B 1 62 ? -44.260 -57.699 -62.742 1.00 18.35 107 ALA B C 1
ATOM 2927 O O . ALA B 1 62 ? -45.372 -58.150 -62.493 1.00 18.38 107 ALA B O 1
ATOM 2929 N N . LEU B 1 63 ? -43.157 -58.400 -62.551 1.00 17.89 108 LEU B N 1
ATOM 2930 C CA . LEU B 1 63 ? -43.219 -59.818 -62.203 1.00 17.41 108 LEU B CA 1
ATOM 2931 C C . LEU B 1 63 ? -43.867 -60.068 -60.832 1.00 17.12 108 LEU B C 1
ATOM 2932 O O . LEU B 1 63 ? -44.675 -60.971 -60.701 1.00 17.02 108 LEU B O 1
ATOM 2937 N N . ALA B 1 64 ? -43.545 -59.258 -59.827 1.00 17.08 109 ALA B N 1
ATOM 2938 C CA . ALA B 1 64 ? -44.116 -59.444 -58.488 1.00 16.87 109 ALA B CA 1
ATOM 2939 C C . ALA B 1 64 ? -45.642 -59.382 -58.491 1.00 24.17 109 ALA B C 1
ATOM 2940 O O . ALA B 1 64 ? -46.309 -60.135 -57.777 1.00 20.79 109 ALA B O 1
ATOM 2942 N N . GLU B 1 65 ? -46.205 -58.488 -59.292 1.00 17.81 110 GLU B N 1
ATOM 2943 C CA . GLU B 1 65 ? -47.649 -58.410 -59.397 1.00 18.28 110 GLU B CA 1
ATOM 2944 C C . GLU B 1 65 ? -48.213 -59.606 -60.171 1.00 18.54 110 GLU B C 1
ATOM 2945 O O . GLU B 1 65 ? -49.261 -60.139 -59.822 1.00 19.21 110 GLU B O 1
ATOM 2951 N N . ILE B 1 66 ? -47.524 -60.013 -61.231 1.00 18.11 111 ILE B N 1
ATOM 2952 C CA . ILE B 1 66 ? -47.987 -61.126 -62.050 1.00 18.12 111 ILE B CA 1
ATOM 2953 C C . ILE B 1 66 ? -48.006 -62.405 -61.213 1.00 17.65 111 ILE B C 1
ATOM 2954 O O . ILE B 1 66 ? -48.970 -63.161 -61.243 1.00 17.79 111 ILE B O 1
ATOM 2959 N N . VAL B 1 67 ? -46.951 -62.597 -60.437 1.00 17.15 112 VAL B N 1
ATOM 2960 C CA . VAL B 1 67 ? -46.845 -63.730 -59.532 1.00 18.83 112 VAL B CA 1
ATOM 2961 C C . VAL B 1 67 ? -47.930 -63.693 -58.463 1.00 18.95 112 VAL B C 1
ATOM 2962 O O . VAL B 1 67 ? -48.603 -64.686 -58.227 1.00 16.87 112 VAL B O 1
ATOM 2966 N N . ALA B 1 68 ? -48.112 -62.537 -57.837 1.00 22.83 113 ALA B N 1
ATOM 2967 C CA . ALA B 1 68 ? -49.093 -62.381 -56.761 1.00 22.34 113 ALA B CA 1
ATOM 2968 C C . ALA B 1 68 ? -50.520 -62.749 -57.176 1.00 30.36 113 ALA B C 1
ATOM 2969 O O . ALA B 1 68 ? -51.348 -63.088 -56.334 1.00 29.32 113 ALA B O 1
ATOM 2971 N N . GLY B 1 69 ? -50.798 -62.695 -58.473 1.00 34.98 114 GLY B N 1
ATOM 2972 C CA . GLY B 1 69 ? -52.132 -62.954 -58.980 1.00 38.88 114 GLY B CA 1
ATOM 2973 C C . GLY B 1 69 ? -52.426 -64.401 -59.332 1.00 39.92 114 GLY B C 1
ATOM 2974 O O . GLY B 1 69 ? -53.575 -64.746 -59.593 1.00 43.23 114 GLY B O 1
ATOM 2975 N N . GLY B 1 70 ? -51.400 -65.249 -59.348 1.00 36.29 115 GLY B N 1
ATOM 2976 C CA . GLY B 1 70 ? -51.572 -66.649 -59.711 1.00 34.16 115 GLY B CA 1
ATOM 2977 C C . GLY B 1 70 ? -52.073 -67.521 -58.570 1.00 34.90 115 GLY B C 1
ATOM 2978 O O . GLY B 1 70 ? -51.954 -67.150 -57.409 1.00 35.16 115 GLY B O 1
ATOM 2979 N N . GLY B 1 71 ? -52.634 -68.686 -58.896 1.00 34.08 116 GLY B N 1
ATOM 2980 C CA . GLY B 1 71 ? -53.144 -69.594 -57.878 1.00 30.74 116 GLY B CA 1
ATOM 2981 C C . GLY B 1 71 ? -53.268 -71.020 -58.385 1.00 28.32 116 GLY B C 1
ATOM 2982 O O . GLY B 1 71 ? -53.201 -71.247 -59.588 1.00 28.57 116 GLY B O 1
ATOM 2983 N N . PRO B 1 72 ? -53.472 -71.987 -57.475 1.00 22.71 117 PRO B N 1
ATOM 2984 C CA . PRO B 1 72 ? -53.684 -71.840 -56.033 1.00 19.83 117 PRO B CA 1
ATOM 2985 C C . PRO B 1 72 ? -52.381 -71.866 -55.272 1.00 19.85 117 PRO B C 1
ATOM 2986 O O . PRO B 1 72 ? -52.369 -71.808 -54.043 1.00 21.67 117 PRO B O 1
ATOM 2990 N N . LEU B 1 73 ? -51.294 -71.979 -56.026 1.00 27.81 118 LEU B N 1
ATOM 2991 C CA . LEU B 1 73 ? -49.943 -72.010 -55.498 1.00 26.94 118 LEU B CA 1
ATOM 2992 C C . LEU B 1 73 ? -49.130 -71.013 -56.317 1.00 23.29 118 LEU B C 1
ATOM 2993 O O . LEU B 1 73 ? -49.597 -70.570 -57.369 1.00 21.59 118 LEU B O 1
ATOM 2998 N N . PRO B 1 74 ? -47.927 -70.649 -55.836 1.00 19.89 119 PRO B N 1
ATOM 2999 C CA . PRO B 1 74 ? -47.116 -69.663 -56.536 1.00 21.64 119 PRO B CA 1
ATOM 3000 C C . PRO B 1 74 ? -46.804 -70.074 -57.957 1.00 16.85 119 PRO B C 1
ATOM 3001 O O . PRO B 1 74 ? -46.648 -71.252 -58.232 1.00 15.50 119 PRO B O 1
ATOM 3005 N N . LEU B 1 75 ? -46.765 -69.091 -58.844 1.00 15.79 120 LEU B N 1
ATOM 3006 C CA . LEU B 1 75 ? -46.419 -69.273 -60.242 1.00 15.94 120 LEU B CA 1
ATOM 3007 C C . LEU B 1 75 ? -44.960 -69.696 -60.361 1.00 15.59 120 LEU B C 1
ATOM 3008 O O . LEU B 1 75 ? -44.100 -69.132 -59.693 1.00 17.09 120 LEU B O 1
ATOM 3013 N N . ALA B 1 76 ? -44.669 -70.690 -61.196 1.00 15.66 121 ALA B N 1
ATOM 3014 C CA . ALA B 1 76 ? -43.277 -71.034 -61.470 1.00 15.47 121 ALA B CA 1
ATOM 3015 C C . ALA B 1 76 ? -42.631 -70.006 -62.419 1.00 15.70 121 ALA B C 1
ATOM 3016 O O . ALA B 1 76 ? -43.248 -69.586 -63.391 1.00 16.10 121 ALA B O 1
ATOM 3018 N N . VAL B 1 77 ? -41.402 -69.598 -62.130 1.00 15.50 122 VAL B N 1
ATOM 3019 C CA . VAL B 1 77 ? -40.630 -68.750 -63.040 1.00 15.77 122 VAL B CA 1
ATOM 3020 C C . VAL B 1 77 ? -39.295 -69.420 -63.372 1.00 17.09 122 VAL B C 1
ATOM 3021 O O . VAL B 1 77 ? -38.418 -69.522 -62.504 1.00 15.44 122 VAL B O 1
ATOM 3025 N N . SER B 1 78 ? -39.155 -69.871 -64.623 1.00 16.18 123 SER B N 1
ATOM 3026 C CA . SER B 1 78 ? -38.004 -70.652 -65.076 1.00 16.33 123 SER B CA 1
ATOM 3027 C C . SER B 1 78 ? -37.099 -69.918 -66.066 1.00 16.80 123 SER B C 1
ATOM 3028 O O . SER B 1 78 ? -37.525 -68.989 -66.739 1.00 17.12 123 SER B O 1
ATOM 3031 N N . VAL B 1 79 ? -35.863 -70.380 -66.172 1.00 16.91 124 VAL B N 1
ATOM 3032 C CA . VAL B 1 79 ? -34.878 -69.780 -67.064 1.00 17.45 124 VAL B CA 1
ATOM 3033 C C . VAL B 1 79 ? -33.783 -70.788 -67.428 1.00 17.74 124 VAL B C 1
ATOM 3034 O O . VAL B 1 79 ? -33.504 -71.704 -66.655 1.00 17.40 124 VAL B O 1
ATOM 3038 N N . ASP B 1 80 ? -33.195 -70.623 -68.619 1.00 18.45 125 ASP B N 1
ATOM 3039 C CA . ASP B 1 80 ? -31.927 -71.253 -69.005 1.00 24.02 125 ASP B CA 1
ATOM 3040 C C . ASP B 1 80 ? -30.721 -70.486 -68.502 1.00 24.34 125 ASP B C 1
ATOM 3041 O O . ASP B 1 80 ? -30.218 -69.630 -69.214 1.00 28.30 125 ASP B O 1
ATOM 3046 N N . GLU B 1 81 ? -30.213 -70.773 -67.323 1.00 23.89 126 GLU B N 1
ATOM 3047 C CA . GLU B 1 81 ? -29.031 -70.053 -66.900 1.00 24.02 126 GLU B CA 1
ATOM 3048 C C . GLU B 1 81 ? -27.924 -71.047 -66.600 1.00 23.67 126 GLU B C 1
ATOM 3049 O O . GLU B 1 81 ? -27.791 -71.518 -65.473 1.00 24.36 126 GLU B O 1
ATOM 3055 N N . GLU B 1 82 ? -27.132 -71.364 -67.627 1.00 19.51 127 GLU B N 1
ATOM 3056 C CA . GLU B 1 82 ? -26.043 -72.318 -67.487 1.00 19.83 127 GLU B CA 1
ATOM 3057 C C . GLU B 1 82 ? -24.718 -71.631 -67.214 1.00 20.18 127 GLU B C 1
ATOM 3058 O O . GLU B 1 82 ? -23.817 -72.218 -66.618 1.00 20.54 127 GLU B O 1
ATOM 3064 N N . GLY B 1 83 ? -24.609 -70.377 -67.631 1.00 26.42 128 GLY B N 1
ATOM 3065 C CA . GLY B 1 83 ? -23.332 -69.693 -67.655 1.00 25.07 128 GLY B CA 1
ATOM 3066 C C . GLY B 1 83 ? -22.681 -69.915 -69.012 1.00 25.83 128 GLY B C 1
ATOM 3067 O O . GLY B 1 83 ? -23.134 -70.758 -69.787 1.00 22.44 128 GLY B O 1
ATOM 3068 N N . GLY B 1 84 ? -21.631 -69.153 -69.304 1.00 26.07 129 GLY B N 1
ATOM 3069 C CA . GLY B 1 84 ? -20.935 -69.250 -70.576 1.00 24.10 129 GLY B CA 1
ATOM 3070 C C . GLY B 1 84 ? -21.779 -68.843 -71.771 1.00 24.49 129 GLY B C 1
ATOM 3071 O O . GLY B 1 84 ? -22.259 -67.716 -71.851 1.00 24.35 129 GLY B O 1
ATOM 3072 N N . ARG B 1 85 ? -21.958 -69.765 -72.711 1.00 25.03 130 ARG B N 1
ATOM 3073 C CA . ARG B 1 85 ? -22.681 -69.467 -73.941 1.00 25.56 130 ARG B CA 1
ATOM 3074 C C . ARG B 1 85 ? -24.200 -69.458 -73.757 1.00 24.66 130 ARG B C 1
ATOM 3075 O O . ARG B 1 85 ? -24.920 -68.946 -74.602 1.00 26.84 130 ARG B O 1
ATOM 3083 N N . VAL B 1 86 ? -24.691 -70.037 -72.667 1.00 25.43 131 VAL B N 1
ATOM 3084 C CA . VAL B 1 86 ? -26.129 -70.049 -72.405 1.00 28.42 131 VAL B CA 1
ATOM 3085 C C . VAL B 1 86 ? -26.426 -69.309 -71.094 1.00 29.18 131 VAL B C 1
ATOM 3086 O O . VAL B 1 86 ? -26.478 -69.903 -70.017 1.00 21.17 131 VAL B O 1
ATOM 3090 N N . SER B 1 87 ? -26.609 -67.997 -71.198 1.00 30.17 132 SER B N 1
ATOM 3091 C CA . SER B 1 87 ? -26.685 -67.156 -70.012 1.00 32.35 132 SER B CA 1
ATOM 3092 C C . SER B 1 87 ? -27.573 -65.947 -70.207 1.00 28.42 132 SER B C 1
ATOM 3093 O O . SER B 1 87 ? -27.088 -64.871 -70.522 1.00 31.74 132 SER B O 1
ATOM 3096 N N . ARG B 1 88 ? -28.871 -66.132 -69.993 1.00 21.48 133 ARG B N 1
ATOM 3097 C CA . ARG B 1 88 ? -29.865 -65.071 -70.169 1.00 21.65 133 ARG B CA 1
ATOM 3098 C C . ARG B 1 88 ? -29.715 -63.864 -69.260 1.00 21.60 133 ARG B C 1
ATOM 3099 O O . ARG B 1 88 ? -30.129 -62.785 -69.640 1.00 22.25 133 ARG B O 1
ATOM 3107 N N . LEU B 1 89 ? -29.160 -64.044 -68.061 1.00 20.91 134 LEU B N 1
ATOM 3108 C CA . LEU B 1 89 ? -29.220 -63.005 -67.021 1.00 20.72 134 LEU B CA 1
ATOM 3109 C C . LEU B 1 89 ? -27.884 -62.330 -66.749 1.00 21.57 134 LEU B C 1
ATOM 3110 O O . LEU B 1 89 ? -27.694 -61.678 -65.720 1.00 21.41 134 LEU B O 1
ATOM 3115 N N . ARG B 1 90 ? -26.966 -62.466 -67.692 1.00 30.11 135 ARG B N 1
ATOM 3116 C CA . ARG B 1 90 ? -25.638 -61.908 -67.539 1.00 27.33 135 ARG B CA 1
ATOM 3117 C C . ARG B 1 90 ? -25.676 -60.410 -67.216 1.00 26.78 135 ARG B C 1
ATOM 3118 O O . ARG B 1 90 ? -24.802 -59.908 -66.521 1.00 24.71 135 ARG B O 1
ATOM 3126 N N . SER B 1 91 ? -26.720 -59.718 -67.658 1.00 24.35 136 SER B N 1
ATOM 3127 C CA . SER B 1 91 ? -26.831 -58.286 -67.429 1.00 29.98 136 SER B CA 1
ATOM 3128 C C . SER B 1 91 ? -27.577 -57.908 -66.142 1.00 28.42 136 SER B C 1
ATOM 3129 O O . SER B 1 91 ? -27.739 -56.726 -65.850 1.00 26.28 136 SER B O 1
ATOM 3132 N N . LEU B 1 92 ? -28.037 -58.899 -65.384 1.00 25.76 137 LEU B N 1
ATOM 3133 C CA . LEU B 1 92 ? -28.792 -58.640 -64.154 1.00 23.01 137 LEU B CA 1
ATOM 3134 C C . LEU B 1 92 ? -28.148 -59.245 -62.916 1.00 21.63 137 LEU B C 1
ATOM 3135 O O . LEU B 1 92 ? -28.517 -58.915 -61.797 1.00 21.25 137 LEU B O 1
ATOM 3140 N N . ILE B 1 93 ? -27.223 -60.172 -63.121 1.00 21.17 138 ILE B N 1
ATOM 3141 C CA . ILE B 1 93 ? -26.503 -60.783 -62.023 1.00 20.67 138 ILE B CA 1
ATOM 3142 C C . ILE B 1 93 ? -25.035 -60.848 -62.383 1.00 21.71 138 ILE B C 1
ATOM 3143 O O . ILE B 1 93 ? -24.668 -60.690 -63.539 1.00 22.62 138 ILE B O 1
ATOM 3148 N N . GLY B 1 94 ? -24.193 -61.072 -61.389 1.00 24.59 139 GLY B N 1
ATOM 3149 C CA . GLY B 1 94 ? -22.772 -61.190 -61.629 1.00 28.24 139 GLY B CA 1
ATOM 3150 C C . GLY B 1 94 ? -22.315 -62.628 -61.558 1.00 28.77 139 GLY B C 1
ATOM 3151 O O . GLY B 1 94 ? -22.952 -63.458 -60.918 1.00 27.68 139 GLY B O 1
ATOM 3152 N N . GLY B 1 95 ? -21.217 -62.927 -62.243 1.00 33.23 140 GLY B N 1
ATOM 3153 C CA . GLY B 1 95 ? -20.593 -64.230 -62.152 1.00 32.39 140 GLY B CA 1
ATOM 3154 C C . GLY B 1 95 ? -21.016 -65.249 -63.192 1.00 31.45 140 GLY B C 1
ATOM 3155 O O . GLY B 1 95 ? -20.653 -66.410 -63.080 1.00 29.58 140 GLY B O 1
ATOM 3156 N N . THR B 1 96 ? -21.772 -64.820 -64.198 1.00 32.13 141 THR B N 1
ATOM 3157 C CA . THR B 1 96 ? -22.210 -65.699 -65.283 1.00 31.54 141 THR B CA 1
ATOM 3158 C C . THR B 1 96 ? -21.138 -66.008 -66.344 1.00 32.08 141 THR B C 1
ATOM 3159 O O . THR B 1 96 ? -21.409 -66.711 -67.311 1.00 23.82 141 THR B O 1
ATOM 3163 N N . GLY B 1 97 ? -19.935 -65.488 -66.150 1.00 24.84 142 GLY B N 1
ATOM 3164 C CA . GLY B 1 97 ? -18.848 -65.682 -67.080 1.00 28.54 142 GLY B CA 1
ATOM 3165 C C . GLY B 1 97 ? -18.523 -67.097 -67.536 1.00 26.33 142 GLY B C 1
ATOM 3166 O O . GLY B 1 97 ? -18.872 -67.480 -68.652 1.00 26.42 142 GLY B O 1
ATOM 3167 N N . PRO B 1 98 ? -17.828 -67.867 -66.687 1.00 25.81 143 PRO B N 1
ATOM 3168 C CA . PRO B 1 98 ? -17.225 -69.142 -67.093 1.00 29.06 143 PRO B CA 1
ATOM 3169 C C . PRO B 1 98 ? -18.214 -70.257 -67.433 1.00 26.14 143 PRO B C 1
ATOM 3170 O O . PRO B 1 98 ? -19.267 -70.392 -66.801 1.00 23.59 143 PRO B O 1
ATOM 3174 N N . SER B 1 99 ? -17.854 -71.049 -68.439 1.00 25.67 144 SER B N 1
ATOM 3175 C CA . SER B 1 99 ? -18.665 -72.182 -68.876 1.00 24.91 144 SER B CA 1
ATOM 3176 C C . SER B 1 99 ? -18.583 -73.360 -67.912 1.00 23.90 144 SER B C 1
ATOM 3177 O O . SER B 1 99 ? -17.735 -73.395 -67.035 1.00 23.99 144 SER B O 1
ATOM 3180 N N . ALA B 1 100 ? -19.464 -74.337 -68.098 1.00 24.30 145 ALA B N 1
ATOM 3181 C CA . ALA B 1 100 ? -19.426 -75.546 -67.292 1.00 22.19 145 ALA B CA 1
ATOM 3182 C C . ALA B 1 100 ? -18.068 -76.221 -67.417 1.00 23.21 145 ALA B C 1
ATOM 3183 O O . ALA B 1 100 ? -17.480 -76.623 -66.429 1.00 22.93 145 ALA B O 1
ATOM 3185 N N . ARG B 1 101 ? -17.560 -76.299 -68.642 1.00 24.52 146 ARG B N 1
ATOM 3186 C CA . ARG B 1 101 ? -16.255 -76.890 -68.902 1.00 25.73 146 ARG B CA 1
ATOM 3187 C C . ARG B 1 101 ? -15.106 -76.154 -68.208 1.00 26.43 146 ARG B C 1
ATOM 3188 O O . ARG B 1 101 ? -14.210 -76.777 -67.645 1.00 26.74 146 ARG B O 1
ATOM 3196 N N . GLU B 1 102 ? -15.113 -74.829 -68.247 1.00 26.80 147 GLU B N 1
ATOM 3197 C CA . GLU B 1 102 ? -13.987 -74.108 -67.679 1.00 27.71 147 GLU B CA 1
ATOM 3198 C C . GLU B 1 102 ? -14.011 -74.223 -66.151 1.00 26.61 147 GLU B C 1
ATOM 3199 O O . GLU B 1 102 ? -12.961 -74.379 -65.531 1.00 27.23 147 GLU B O 1
ATOM 3205 N N . LEU B 1 103 ? -15.205 -74.186 -65.555 1.00 25.07 148 LEU B N 1
ATOM 3206 C CA . LEU B 1 103 ? -15.357 -74.430 -64.116 1.00 23.97 148 LEU B CA 1
ATOM 3207 C C . LEU B 1 103 ? -14.671 -75.716 -63.681 1.00 24.00 148 LEU B C 1
ATOM 3208 O O . LEU B 1 103 ? -13.908 -75.726 -62.720 1.00 24.21 148 LEU B O 1
ATOM 3213 N N . ALA B 1 104 ? -14.940 -76.794 -64.404 1.00 23.88 149 ALA B N 1
ATOM 3214 C CA . ALA B 1 104 ? -14.400 -78.103 -64.063 1.00 23.90 149 ALA B CA 1
ATOM 3215 C C . ALA B 1 104 ? -12.873 -78.152 -64.144 1.00 28.06 149 ALA B C 1
ATOM 3216 O O . ALA B 1 104 ? -12.236 -78.913 -63.420 1.00 25.53 149 ALA B O 1
ATOM 3218 N N . GLN B 1 105 ? -12.291 -77.322 -65.006 1.00 29.85 150 GLN B N 1
ATOM 3219 C CA . GLN B 1 105 ? -10.834 -77.281 -65.196 1.00 35.01 150 GLN B CA 1
ATOM 3220 C C . GLN B 1 105 ? -10.067 -76.330 -64.284 1.00 36.70 150 GLN B C 1
ATOM 3221 O O . GLN B 1 105 ? -8.853 -76.474 -64.103 1.00 30.33 150 GLN B O 1
ATOM 3227 N N . THR B 1 106 ? -10.768 -75.347 -63.730 1.00 28.23 151 THR B N 1
ATOM 3228 C CA . THR B 1 106 ? -10.112 -74.241 -63.046 1.00 28.97 151 THR B CA 1
ATOM 3229 C C . THR B 1 106 ? -10.493 -74.105 -61.579 1.00 29.62 151 THR B C 1
ATOM 3230 O O . THR B 1 106 ? -9.812 -73.417 -60.817 1.00 29.14 151 THR B O 1
ATOM 3234 N N . ARG B 1 107 ? -11.583 -74.746 -61.180 1.00 26.18 152 ARG B N 1
ATOM 3235 C CA . ARG B 1 107 ? -12.037 -74.628 -59.809 1.00 25.10 152 ARG B CA 1
ATOM 3236 C C . ARG B 1 107 ? -12.272 -75.988 -59.165 1.00 24.13 152 ARG B C 1
ATOM 3237 O O . ARG B 1 107 ? -12.558 -76.963 -59.850 1.00 23.84 152 ARG B O 1
ATOM 3245 N N . THR B 1 108 ? -12.112 -76.035 -57.846 1.00 23.77 153 THR B N 1
ATOM 3246 C CA . THR B 1 108 ? -12.412 -77.214 -57.038 1.00 22.81 153 THR B CA 1
ATOM 3247 C C . THR B 1 108 ? -13.908 -77.487 -57.024 1.00 21.19 153 THR B C 1
ATOM 3248 O O . THR B 1 108 ? -14.694 -76.671 -57.494 1.00 22.95 153 THR B O 1
ATOM 3252 N N . VAL B 1 109 ? -14.306 -78.623 -56.465 1.00 20.31 154 VAL B N 1
ATOM 3253 C CA . VAL B 1 109 ? -15.711 -78.964 -56.428 1.00 18.89 154 VAL B CA 1
ATOM 3254 C C . VAL B 1 109 ? -16.445 -78.024 -55.462 1.00 18.13 154 VAL B C 1
ATOM 3255 O O . VAL B 1 109 ? -17.531 -77.550 -55.771 1.00 17.39 154 VAL B O 1
ATOM 3259 N N . GLN B 1 110 ? -15.841 -77.755 -54.307 1.00 18.43 155 GLN B N 1
ATOM 3260 C CA . GLN B 1 110 ? -16.377 -76.785 -53.340 1.00 17.97 155 GLN B CA 1
ATOM 3261 C C . GLN B 1 110 ? -16.596 -75.401 -53.952 1.00 18.34 155 GLN B C 1
ATOM 3262 O O . GLN B 1 110 ? -17.599 -74.749 -53.695 1.00 17.60 155 GLN B O 1
ATOM 3268 N N . GLN B 1 111 ? -15.662 -74.961 -54.779 1.00 19.56 156 GLN B N 1
ATOM 3269 C CA . GLN B 1 111 ? -15.762 -73.642 -55.386 1.00 20.09 156 GLN B CA 1
ATOM 3270 C C . GLN B 1 111 ? -16.866 -73.557 -56.424 1.00 19.40 156 GLN B C 1
ATOM 3271 O O . GLN B 1 111 ? -17.422 -72.488 -56.660 1.00 19.38 156 GLN B O 1
ATOM 3277 N N . VAL B 1 112 ? -17.196 -74.685 -57.047 1.00 18.92 157 VAL B N 1
ATOM 3278 C CA . VAL B 1 112 ? -18.274 -74.684 -58.022 1.00 18.34 157 VAL B CA 1
ATOM 3279 C C . VAL B 1 112 ? -19.612 -74.609 -57.293 1.00 17.00 157 VAL B C 1
ATOM 3280 O O . VAL B 1 112 ? -20.548 -73.966 -57.759 1.00 16.65 157 VAL B O 1
ATOM 3284 N N . ARG B 1 113 ? -19.704 -75.247 -56.137 1.00 16.35 158 ARG B N 1
ATOM 3285 C CA . ARG B 1 113 ? -20.906 -75.123 -55.319 1.00 15.89 158 ARG B CA 1
ATOM 3286 C C . ARG B 1 113 ? -21.100 -73.669 -54.824 1.00 15.41 158 ARG B C 1
ATOM 3287 O O . ARG B 1 113 ? -22.206 -73.141 -54.861 1.00 14.80 158 ARG B O 1
ATOM 3295 N N . ASP B 1 114 ? -20.018 -73.034 -54.380 1.00 16.35 159 ASP B N 1
ATOM 3296 C CA . ASP B 1 114 ? -20.055 -71.630 -53.964 1.00 17.96 159 ASP B CA 1
ATOM 3297 C C . ASP B 1 114 ? -20.595 -70.733 -55.079 1.00 16.98 159 ASP B C 1
ATOM 3298 O O . ASP B 1 114 ? -21.441 -69.878 -54.828 1.00 16.64 159 ASP B O 1
ATOM 3303 N N . LEU B 1 115 ? -20.103 -70.917 -56.305 1.00 17.64 160 LEU B N 1
ATOM 3304 C CA . LEU B 1 115 ? -20.526 -70.076 -57.414 1.00 18.01 160 LEU B CA 1
ATOM 3305 C C . LEU B 1 115 ? -21.985 -70.295 -57.766 1.00 16.94 160 LEU B C 1
ATOM 3306 O O . LEU B 1 115 ? -22.709 -69.339 -58.020 1.00 16.93 160 LEU B O 1
ATOM 3311 N N . ALA B 1 116 ? -22.408 -71.554 -57.796 1.00 16.15 161 ALA B N 1
ATOM 3312 C CA . ALA B 1 116 ? -23.797 -71.881 -58.065 1.00 15.20 161 ALA B CA 1
ATOM 3313 C C . ALA B 1 116 ? -24.706 -71.272 -57.007 1.00 14.48 161 ALA B C 1
ATOM 3314 O O . ALA B 1 116 ? -25.772 -70.764 -57.331 1.00 14.15 161 ALA B O 1
ATOM 3316 N N . ARG B 1 117 ? -24.277 -71.309 -55.749 1.00 14.34 162 ARG B N 1
ATOM 3317 C CA . ARG B 1 117 ? -25.071 -70.726 -54.674 1.00 13.79 162 ARG B CA 1
ATOM 3318 C C . ARG B 1 117 ? -25.216 -69.208 -54.862 1.00 14.39 162 ARG B C 1
ATOM 3319 O O . ARG B 1 117 ? -26.307 -68.676 -54.726 1.00 13.95 162 ARG B O 1
ATOM 3327 N N . ASP B 1 118 ? -24.129 -68.521 -55.202 1.00 15.54 163 ASP B N 1
ATOM 3328 C CA . ASP B 1 118 ? -24.177 -67.059 -55.382 1.00 16.19 163 ASP B CA 1
ATOM 3329 C C . ASP B 1 118 ? -25.045 -66.673 -56.585 1.00 16.16 163 ASP B C 1
ATOM 3330 O O . ASP B 1 118 ? -25.892 -65.806 -56.485 1.00 16.06 163 ASP B O 1
ATOM 3335 N N . ARG B 1 119 ? -24.846 -67.331 -57.723 1.00 16.32 164 ARG B N 1
ATOM 3336 C CA . ARG B 1 119 ? -25.686 -67.068 -58.891 1.00 16.36 164 ARG B CA 1
ATOM 3337 C C . ARG B 1 119 ? -27.142 -67.355 -58.558 1.00 15.28 164 ARG B C 1
ATOM 3338 O O . ARG B 1 119 ? -28.035 -66.590 -58.913 1.00 15.30 164 ARG B O 1
ATOM 3346 N N . GLY B 1 120 ? -27.372 -68.449 -57.847 1.00 14.41 165 GLY B N 1
ATOM 3347 C CA . GLY B 1 120 ? -28.709 -68.833 -57.437 1.00 13.44 165 GLY B CA 1
ATOM 3348 C C . GLY B 1 120 ? -29.371 -67.819 -56.510 1.00 13.27 165 GLY B C 1
ATOM 3349 O O . GLY B 1 120 ? -30.533 -67.485 -56.695 1.00 12.98 165 GLY B O 1
ATOM 3350 N N . ARG B 1 121 ? -28.632 -67.317 -55.527 1.00 13.56 166 ARG B N 1
ATOM 3351 C CA . ARG B 1 121 ? -29.210 -66.359 -54.586 1.00 13.52 166 ARG B CA 1
ATOM 3352 C C . ARG B 1 121 ? -29.674 -65.078 -55.284 1.00 14.13 166 ARG B C 1
ATOM 3353 O O . ARG B 1 121 ? -30.737 -64.555 -54.982 1.00 13.87 166 ARG B O 1
ATOM 3361 N N . GLN B 1 122 ? -28.865 -64.581 -56.210 1.00 15.02 167 GLN B N 1
ATOM 3362 C CA . GLN B 1 122 ? -29.214 -63.419 -57.024 1.00 15.73 167 GLN B CA 1
ATOM 3363 C C . GLN B 1 122 ? -30.466 -63.649 -57.866 1.00 15.30 167 GLN B C 1
ATOM 3364 O O . GLN B 1 122 ? -31.310 -62.770 -57.996 1.00 15.49 167 GLN B O 1
ATOM 3370 N N . MET B 1 123 ? -30.568 -64.836 -58.448 1.00 14.83 168 MET B N 1
ATOM 3371 C CA . MET B 1 123 ? -31.724 -65.203 -59.251 1.00 14.50 168 MET B CA 1
ATOM 3372 C C . MET B 1 123 ? -33.009 -65.261 -58.441 1.00 13.72 168 MET B C 1
ATOM 3373 O O . MET B 1 123 ? -34.060 -64.818 -58.895 1.00 13.80 168 MET B O 1
ATOM 3378 N N . ARG B 1 124 ? -32.922 -65.842 -57.252 1.00 13.06 169 ARG B N 1
ATOM 3379 C CA . ARG B 1 124 ? -34.083 -65.977 -56.394 1.00 12.38 169 ARG B CA 1
ATOM 3380 C C . ARG B 1 124 ? -34.634 -64.593 -56.041 1.00 15.28 169 ARG B C 1
ATOM 3381 O O . ARG B 1 124 ? -35.840 -64.366 -56.081 1.00 15.68 169 ARG B O 1
ATOM 3389 N N . LYS B 1 125 ? -33.734 -63.669 -55.716 1.00 13.46 170 LYS B N 1
ATOM 3390 C CA . LYS B 1 125 ? -34.122 -62.293 -55.394 1.00 14.03 170 LYS B CA 1
ATOM 3391 C C . LYS B 1 125 ? -34.871 -61.636 -56.542 1.00 18.47 170 LYS B C 1
ATOM 3392 O O . LYS B 1 125 ? -35.768 -60.842 -56.313 1.00 17.51 170 LYS B O 1
ATOM 3398 N N . LEU B 1 126 ? -34.499 -61.975 -57.776 1.00 14.53 171 LEU B N 1
ATOM 3399 C CA . LEU B 1 126 ? -35.175 -61.468 -58.956 1.00 14.82 171 LEU B CA 1
ATOM 3400 C C . LEU B 1 126 ? -36.555 -62.078 -59.150 1.00 14.37 171 LEU B C 1
ATOM 3401 O O . LEU B 1 126 ? -37.363 -61.547 -59.890 1.00 14.65 171 LEU B O 1
ATOM 3406 N N . GLY B 1 127 ? -36.816 -63.198 -58.489 1.00 13.76 172 GLY B N 1
ATOM 3407 C CA . GLY B 1 127 ? -38.068 -63.904 -58.672 1.00 13.38 172 GLY B CA 1
ATOM 3408 C C . GLY B 1 127 ? -37.989 -65.237 -59.419 1.00 12.92 172 GLY B C 1
ATOM 3409 O O . GLY B 1 127 ? -39.015 -65.824 -59.724 1.00 13.60 172 GLY B O 1
ATOM 3410 N N . ILE B 1 128 ? -36.783 -65.715 -59.722 1.00 12.87 173 ILE B N 1
ATOM 3411 C CA . ILE B 1 128 ? -36.606 -67.029 -60.369 1.00 12.50 173 ILE B CA 1
ATOM 3412 C C . ILE B 1 128 ? -36.839 -68.175 -59.376 1.00 11.93 173 ILE B C 1
ATOM 3413 O O . ILE B 1 128 ? -36.366 -68.115 -58.238 1.00 12.55 173 ILE B O 1
ATOM 3418 N N . THR B 1 129 ? -37.548 -69.221 -59.803 1.00 12.23 174 THR B N 1
ATOM 3419 C CA . THR B 1 129 ? -37.756 -70.406 -58.945 1.00 11.59 174 THR B CA 1
ATOM 3420 C C . THR B 1 129 ? -37.152 -71.708 -59.514 1.00 10.88 174 THR B C 1
ATOM 3421 O O . THR B 1 129 ? -36.892 -72.647 -58.763 1.00 11.68 174 THR B O 1
ATOM 3425 N N . ILE B 1 130 ? -36.943 -71.740 -60.827 1.00 11.09 175 ILE B N 1
ATOM 3426 C CA . ILE B 1 130 ? -36.419 -72.905 -61.559 1.00 18.44 175 ILE B CA 1
ATOM 3427 C C . ILE B 1 130 ? -35.323 -72.504 -62.537 1.00 11.49 175 ILE B C 1
ATOM 3428 O O . ILE B 1 130 ? -35.526 -71.614 -63.353 1.00 11.90 175 ILE B O 1
ATOM 3433 N N . ASP B 1 131 ? -34.178 -73.175 -62.460 1.00 11.54 176 ASP B N 1
ATOM 3434 C CA . ASP B 1 131 ? -33.084 -72.981 -63.405 1.00 12.13 176 ASP B CA 1
ATOM 3435 C C . ASP B 1 131 ? -32.853 -74.293 -64.154 1.00 12.14 176 ASP B C 1
ATOM 3436 O O . ASP B 1 131 ? -32.617 -75.329 -63.528 1.00 15.89 176 ASP B O 1
ATOM 3441 N N . PHE B 1 132 ? -32.928 -74.265 -65.483 1.00 14.23 177 PHE B N 1
ATOM 3442 C CA . PHE B 1 132 ? -32.653 -75.474 -66.278 1.00 15.16 177 PHE B CA 1
ATOM 3443 C C . PHE B 1 132 ? -31.150 -75.703 -66.408 1.00 13.29 177 PHE B C 1
ATOM 3444 O O . PHE B 1 132 ? -30.547 -75.506 -67.463 1.00 14.05 177 PHE B O 1
ATOM 3452 N N . ALA B 1 133 ? -30.582 -76.136 -65.294 1.00 12.96 178 ALA B N 1
ATOM 3453 C CA . ALA B 1 133 ? -29.183 -76.447 -65.117 1.00 13.39 178 ALA B CA 1
ATOM 3454 C C . ALA B 1 133 ? -29.089 -77.270 -63.825 1.00 12.80 178 ALA B C 1
ATOM 3455 O O . ALA B 1 133 ? -29.899 -77.084 -62.917 1.00 12.19 178 ALA B O 1
ATOM 3457 N N . PRO B 1 134 ? -28.088 -78.155 -63.722 1.00 13.07 179 PRO B N 1
ATOM 3458 C CA . PRO B 1 134 ? -26.944 -78.332 -64.622 1.00 13.94 179 PRO B CA 1
ATOM 3459 C C . PRO B 1 134 ? -27.148 -79.312 -65.773 1.00 14.22 179 PRO B C 1
ATOM 3460 O O . PRO B 1 134 ? -27.957 -80.223 -65.681 1.00 13.70 179 PRO B O 1
ATOM 3464 N N . VAL B 1 135 ? -26.416 -79.089 -66.861 1.00 15.32 180 VAL B N 1
ATOM 3465 C CA . VAL B 1 135 ? -26.210 -80.106 -67.887 1.00 15.70 180 VAL B CA 1
ATOM 3466 C C . VAL B 1 135 ? -25.411 -81.270 -67.314 1.00 15.75 180 VAL B C 1
ATOM 3467 O O . VAL B 1 135 ? -24.357 -81.066 -66.737 1.00 16.09 180 VAL B O 1
ATOM 3471 N N . VAL B 1 136 ? -25.886 -82.496 -67.479 1.00 15.49 181 VAL B N 1
ATOM 3472 C CA . VAL B 1 136 ? -25.074 -83.635 -67.050 1.00 15.70 181 VAL B CA 1
ATOM 3473 C C . VAL B 1 136 ? -24.678 -84.520 -68.243 1.00 19.57 181 VAL B C 1
ATOM 3474 O O . VAL B 1 136 ? -24.207 -85.643 -68.067 1.00 16.78 181 VAL B O 1
ATOM 3478 N N . ASP B 1 137 ? -24.849 -83.981 -69.448 1.00 17.18 182 ASP B N 1
ATOM 3479 C CA . ASP B 1 137 ? -24.338 -84.592 -70.662 1.00 18.27 182 ASP B CA 1
ATOM 3480 C C . ASP B 1 137 ? -22.827 -84.830 -70.597 1.00 19.26 182 ASP B C 1
ATOM 3481 O O . ASP B 1 137 ? -22.084 -84.024 -70.047 1.00 19.43 182 ASP B O 1
ATOM 3486 N N . VAL B 1 138 ? -22.383 -85.946 -71.169 1.00 19.98 183 VAL B N 1
ATOM 3487 C CA . VAL B 1 138 ? -20.969 -86.330 -71.179 1.00 21.06 183 VAL B CA 1
ATOM 3488 C C . VAL B 1 138 ? -20.374 -86.205 -72.588 1.00 22.57 183 VAL B C 1
ATOM 3489 O O . VAL B 1 138 ? -20.911 -86.775 -73.528 1.00 22.89 183 VAL B O 1
ATOM 3493 N N . THR B 1 139 ? -19.285 -85.454 -72.745 1.00 23.59 184 THR B N 1
ATOM 3494 C CA . THR B 1 139 ? -18.658 -85.309 -74.063 1.00 32.61 184 THR B CA 1
ATOM 3495 C C . THR B 1 139 ? -17.274 -84.669 -74.041 1.00 35.79 184 THR B C 1
ATOM 3496 O O . THR B 1 139 ? -16.914 -83.982 -73.090 1.00 36.94 184 THR B O 1
ATOM 3500 N N . ASP B 1 140 ? -16.512 -84.888 -75.110 1.00 38.86 185 ASP B N 1
ATOM 3501 C CA . ASP B 1 140 ? -15.240 -84.201 -75.302 1.00 41.82 185 ASP B CA 1
ATOM 3502 C C . ASP B 1 140 ? -15.188 -83.481 -76.651 1.00 39.17 185 ASP B C 1
ATOM 3503 O O . ASP B 1 140 ? -14.116 -83.126 -77.127 1.00 43.96 185 ASP B O 1
ATOM 3508 N N . ALA B 1 141 ? -16.355 -83.279 -77.255 1.00 34.01 186 ALA B N 1
ATOM 3509 C CA . ALA B 1 141 ? -16.502 -82.474 -78.465 1.00 31.52 186 ALA B CA 1
ATOM 3510 C C . ALA B 1 141 ? -15.980 -81.041 -78.255 1.00 32.49 186 ALA B C 1
ATOM 3511 O O . ALA B 1 141 ? -15.813 -80.612 -77.119 1.00 31.03 186 ALA B O 1
ATOM 3513 N N . PRO B 1 142 ? -15.695 -80.307 -79.353 1.00 36.34 187 PRO B N 1
ATOM 3514 C CA . PRO B 1 142 ? -15.139 -78.948 -79.245 1.00 37.87 187 PRO B CA 1
ATOM 3515 C C . PRO B 1 142 ? -16.046 -77.960 -78.509 1.00 38.01 187 PRO B C 1
ATOM 3516 O O . PRO B 1 142 ? -17.260 -78.135 -78.530 1.00 37.63 187 PRO B O 1
ATOM 3520 N N . ASP B 1 143 ? -15.440 -76.938 -77.903 1.00 36.74 188 ASP B N 1
ATOM 3521 C CA . ASP B 1 143 ? -16.130 -75.911 -77.125 1.00 35.89 188 ASP B CA 1
ATOM 3522 C C . ASP B 1 143 ? -17.407 -75.389 -77.779 1.00 37.11 188 ASP B C 1
ATOM 3523 O O . ASP B 1 143 ? -18.419 -75.198 -77.106 1.00 32.57 188 ASP B O 1
ATOM 3528 N N . ASP B 1 144 ? -17.347 -75.171 -79.092 1.00 43.84 189 ASP B N 1
ATOM 3529 C CA . ASP B 1 144 ? -18.386 -74.445 -79.814 1.00 43.35 189 ASP B CA 1
ATOM 3530 C C . ASP B 1 144 ? -19.534 -75.295 -80.326 1.00 40.82 189 ASP B C 1
ATOM 3531 O O . ASP B 1 144 ? -20.461 -74.784 -80.947 1.00 39.11 189 ASP B O 1
ATOM 3536 N N . THR B 1 145 ? -19.489 -76.590 -80.059 1.00 40.05 190 THR B N 1
ATOM 3537 C CA . THR B 1 145 ? -20.499 -77.498 -80.586 1.00 37.05 190 THR B CA 1
ATOM 3538 C C . THR B 1 145 ? -21.830 -77.405 -79.821 1.00 32.92 190 THR B C 1
ATOM 3539 O O . THR B 1 145 ? -21.963 -76.604 -78.883 1.00 28.68 190 THR B O 1
ATOM 3543 N N . VAL B 1 146 ? -22.811 -78.207 -80.235 1.00 27.99 191 VAL B N 1
ATOM 3544 C CA . VAL B 1 146 ? -24.168 -78.116 -79.697 1.00 28.88 191 VAL B CA 1
ATOM 3545 C C . VAL B 1 146 ? -24.204 -78.321 -78.174 1.00 28.31 191 VAL B C 1
ATOM 3546 O O . VAL B 1 146 ? -24.970 -77.666 -77.469 1.00 28.44 191 VAL B O 1
ATOM 3550 N N . ILE B 1 147 ? -23.356 -79.210 -77.673 1.00 27.77 192 ILE B N 1
ATOM 3551 C CA . ILE B 1 147 ? -23.132 -79.318 -76.241 1.00 23.76 192 ILE B CA 1
ATOM 3552 C C . ILE B 1 147 ? -21.808 -78.646 -75.898 1.00 24.60 192 ILE B C 1
ATOM 3553 O O . ILE B 1 147 ? -21.792 -77.627 -75.221 1.00 24.18 192 ILE B O 1
ATOM 3558 N N . GLY B 1 148 ? -20.703 -79.218 -76.371 1.00 25.86 193 GLY B N 1
ATOM 3559 C CA . GLY B 1 148 ? -19.387 -78.628 -76.198 1.00 26.94 193 GLY B CA 1
ATOM 3560 C C . GLY B 1 148 ? -19.030 -78.226 -74.777 1.00 30.52 193 GLY B C 1
ATOM 3561 O O . GLY B 1 148 ? -19.063 -79.049 -73.864 1.00 25.11 193 GLY B O 1
ATOM 3562 N N . ASP B 1 149 ? -18.709 -76.946 -74.592 1.00 29.54 194 ASP B N 1
ATOM 3563 C CA . ASP B 1 149 ? -18.241 -76.437 -73.303 1.00 26.68 194 ASP B CA 1
ATOM 3564 C C . ASP B 1 149 ? -19.390 -76.266 -72.312 1.00 25.55 194 ASP B C 1
ATOM 3565 O O . ASP B 1 149 ? -19.175 -75.845 -71.175 1.00 25.57 194 ASP B O 1
ATOM 3570 N N . ARG B 1 150 ? -20.606 -76.602 -72.748 1.00 23.28 195 ARG B N 1
ATOM 3571 C CA . ARG B 1 150 ? -21.754 -76.703 -71.852 1.00 24.36 195 ARG B CA 1
ATOM 3572 C C . ARG B 1 150 ? -21.693 -77.964 -70.984 1.00 20.87 195 ARG B C 1
ATOM 3573 O O . ARG B 1 150 ? -22.579 -78.189 -70.171 1.00 19.63 195 ARG B O 1
ATOM 3581 N N . SER B 1 151 ? -20.655 -78.777 -71.169 1.00 21.70 196 SER B N 1
ATOM 3582 C CA . SER B 1 151 ? -20.493 -80.036 -70.440 1.00 21.15 196 SER B CA 1
ATOM 3583 C C . SER B 1 151 ? -19.377 -79.943 -69.413 1.00 21.36 196 SER B C 1
ATOM 3584 O O . SER B 1 151 ? -18.349 -79.329 -69.674 1.00 22.47 196 SER B O 1
ATOM 3587 N N . PHE B 1 152 ? -19.575 -80.536 -68.239 1.00 20.37 197 PHE B N 1
ATOM 3588 C CA . PHE B 1 152 ? -18.550 -80.506 -67.203 1.00 20.56 197 PHE B CA 1
ATOM 3589 C C . PHE B 1 152 ? -17.411 -81.515 -67.426 1.00 22.02 197 PHE B C 1
ATOM 3590 O O . PHE B 1 152 ? -16.385 -81.434 -66.766 1.00 23.02 197 PHE B O 1
ATOM 3598 N N . GLY B 1 153 ? -17.578 -82.477 -68.330 1.00 21.95 198 GLY B N 1
ATOM 3599 C CA . GLY B 1 153 ? -16.491 -83.410 -68.590 1.00 23.05 198 GLY B CA 1
ATOM 3600 C C . GLY B 1 153 ? -16.777 -84.526 -69.572 1.00 23.44 198 GLY B C 1
ATOM 3601 O O . GLY B 1 153 ? -17.915 -84.714 -69.977 1.00 22.71 198 GLY B O 1
ATOM 3602 N N . SER B 1 154 ? -15.733 -85.272 -69.936 1.00 24.67 199 SER B N 1
ATOM 3603 C CA . SER B 1 154 ? -15.843 -86.376 -70.891 1.00 30.06 199 SER B CA 1
ATOM 3604 C C . SER B 1 154 ? -15.822 -87.722 -70.179 1.00 29.27 199 SER B C 1
ATOM 3605 O O . SER B 1 154 ? -15.693 -88.780 -70.800 1.00 28.74 199 SER B O 1
ATOM 3608 N N . ASP B 1 155 ? -15.947 -87.646 -68.865 1.00 23.78 200 ASP B N 1
ATOM 3609 C CA . ASP B 1 155 ? -15.795 -88.758 -67.952 1.00 30.85 200 ASP B CA 1
ATOM 3610 C C . ASP B 1 155 ? -16.940 -88.670 -66.946 1.00 21.73 200 ASP B C 1
ATOM 3611 O O . ASP B 1 155 ? -17.136 -87.623 -66.350 1.00 21.13 200 ASP B O 1
ATOM 3616 N N . PRO B 1 156 ? -17.718 -89.757 -66.790 1.00 21.08 201 PRO B N 1
ATOM 3617 C CA . PRO B 1 156 ? -18.919 -89.769 -65.935 1.00 19.62 201 PRO B CA 1
ATOM 3618 C C . PRO B 1 156 ? -18.648 -89.385 -64.487 1.00 19.04 201 PRO B C 1
ATOM 3619 O O . PRO B 1 156 ? -19.468 -88.709 -63.877 1.00 18.05 201 PRO B O 1
ATOM 3623 N N . ALA B 1 157 ? -17.515 -89.812 -63.942 1.00 19.72 202 ALA B N 1
ATOM 3624 C CA . ALA B 1 157 ? -17.209 -89.541 -62.543 1.00 19.29 202 ALA B CA 1
ATOM 3625 C C . ALA B 1 157 ? -17.000 -88.044 -62.331 1.00 19.23 202 ALA B C 1
ATOM 3626 O O . ALA B 1 157 ? -17.395 -87.492 -61.309 1.00 18.45 202 ALA B O 1
ATOM 3628 N N . THR B 1 158 ? -16.394 -87.396 -63.314 1.00 20.14 203 THR B N 1
ATOM 3629 C CA . THR B 1 158 ? -16.151 -85.956 -63.261 1.00 20.26 203 THR B CA 1
ATOM 3630 C C . THR B 1 158 ? -17.454 -85.155 -63.312 1.00 19.18 203 THR B C 1
ATOM 3631 O O . THR B 1 158 ? -17.631 -84.211 -62.555 1.00 18.68 203 THR B O 1
ATOM 3635 N N . VAL B 1 159 ? -18.360 -85.551 -64.198 1.00 18.88 204 VAL B N 1
ATOM 3636 C CA . VAL B 1 159 ? -19.642 -84.887 -64.345 1.00 17.96 204 VAL B CA 1
ATOM 3637 C C . VAL B 1 159 ? -20.475 -85.053 -63.068 1.00 16.77 204 VAL B C 1
ATOM 3638 O O . VAL B 1 159 ? -21.090 -84.101 -62.587 1.00 16.15 204 VAL B O 1
ATOM 3642 N N . THR B 1 160 ? -20.469 -86.251 -62.501 1.00 16.57 205 THR B N 1
ATOM 3643 C CA . THR B 1 160 ? -21.158 -86.475 -61.233 1.00 15.64 205 THR B CA 1
ATOM 3644 C C . THR B 1 160 ? -20.678 -85.510 -60.137 1.00 15.55 205 THR B C 1
ATOM 3645 O O . THR B 1 160 ? -21.479 -84.880 -59.473 1.00 14.82 205 THR B O 1
ATOM 3649 N N . ALA B 1 161 ? -19.374 -85.400 -59.945 1.00 16.38 206 ALA B N 1
ATOM 3650 C CA . ALA B 1 161 ? -18.846 -84.496 -58.933 1.00 16.42 206 ALA B CA 1
ATOM 3651 C C . ALA B 1 161 ? -19.192 -83.015 -59.198 1.00 16.27 206 ALA B C 1
ATOM 3652 O O . ALA B 1 161 ? -19.658 -82.312 -58.300 1.00 15.71 206 ALA B O 1
ATOM 3654 N N . TYR B 1 162 ? -18.983 -82.556 -60.427 1.00 16.84 207 TYR B N 1
ATOM 3655 C CA . TYR B 1 162 ? -19.118 -81.132 -60.729 1.00 16.93 207 TYR B CA 1
ATOM 3656 C C . TYR B 1 162 ? -20.568 -80.702 -60.991 1.00 16.03 207 TYR B C 1
ATOM 3657 O O . TYR B 1 162 ? -20.999 -79.690 -60.463 1.00 15.65 207 TYR B O 1
ATOM 3666 N N . ALA B 1 163 ? -21.331 -81.462 -61.769 1.00 15.75 208 ALA B N 1
ATOM 3667 C CA . ALA B 1 163 ? -22.751 -81.146 -61.912 1.00 15.48 208 ALA B CA 1
ATOM 3668 C C . ALA B 1 163 ? -23.476 -81.353 -60.584 1.00 14.03 208 ALA B C 1
ATOM 3669 O O . ALA B 1 163 ? -24.408 -80.611 -60.256 1.00 13.47 208 ALA B O 1
ATOM 3671 N N . GLY B 1 164 ? -23.045 -82.357 -59.822 1.00 14.01 209 GLY B N 1
ATOM 3672 C CA . GLY B 1 164 ? -23.574 -82.565 -58.485 1.00 13.36 209 GLY B CA 1
ATOM 3673 C C . GLY B 1 164 ? -23.425 -81.336 -57.593 1.00 13.30 209 GLY B C 1
ATOM 3674 O O . GLY B 1 164 ? -24.386 -80.880 -56.979 1.00 12.83 209 GLY B O 1
ATOM 3675 N N . ALA B 1 165 ? -22.217 -80.787 -57.529 1.00 14.00 210 ALA B N 1
ATOM 3676 C CA . ALA B 1 165 ? -21.987 -79.561 -56.770 1.00 14.08 210 ALA B CA 1
ATOM 3677 C C . ALA B 1 165 ? -22.790 -78.367 -57.303 1.00 13.86 210 ALA B C 1
ATOM 3678 O O . ALA B 1 165 ? -23.238 -77.533 -56.526 1.00 13.57 210 ALA B O 1
ATOM 3680 N N . TYR B 1 166 ? -22.973 -78.277 -58.618 1.00 14.06 211 TYR B N 1
ATOM 3681 C CA . TYR B 1 166 ? -23.681 -77.127 -59.166 1.00 14.54 211 TYR B CA 1
ATOM 3682 C C . TYR B 1 166 ? -25.137 -77.198 -58.740 1.00 13.09 211 TYR B C 1
ATOM 3683 O O . TYR B 1 166 ? -25.732 -76.189 -58.358 1.00 12.87 211 TYR B O 1
ATOM 3692 N N . ALA B 1 167 ? -25.694 -78.400 -58.793 1.00 12.67 212 ALA B N 1
ATOM 3693 C CA . ALA B 1 167 ? -27.070 -78.624 -58.381 1.00 13.15 212 ALA B CA 1
ATOM 3694 C C . ALA B 1 167 ? -27.257 -78.336 -56.898 1.00 11.65 212 ALA B C 1
ATOM 3695 O O . ALA B 1 167 ? -28.255 -77.732 -56.506 1.00 11.30 212 ALA B O 1
ATOM 3697 N N . GLN B 1 168 ? -26.297 -78.745 -56.076 1.00 11.89 213 GLN B N 1
ATOM 3698 C CA . GLN B 1 168 ? -26.400 -78.478 -54.650 1.00 11.75 213 GLN B CA 1
ATOM 3699 C C . GLN B 1 168 ? -26.347 -76.971 -54.354 1.00 11.95 213 GLN B C 1
ATOM 3700 O O . GLN B 1 168 ? -27.044 -76.511 -53.484 1.00 11.71 213 GLN B O 1
ATOM 3706 N N . GLY B 1 169 ? -25.529 -76.222 -55.088 1.00 16.57 214 GLY B N 1
ATOM 3707 C CA . GLY B 1 169 ? -25.419 -74.780 -54.892 1.00 12.75 214 GLY B CA 1
ATOM 3708 C C . GLY B 1 169 ? -26.748 -74.094 -55.135 1.00 12.35 214 GLY B C 1
ATOM 3709 O O . GLY B 1 169 ? -27.173 -73.263 -54.354 1.00 12.31 214 GLY B O 1
ATOM 3710 N N . LEU B 1 170 ? -27.418 -74.473 -56.217 1.00 12.12 215 LEU B N 1
ATOM 3711 C CA . LEU B 1 170 ? -28.730 -73.939 -56.529 1.00 11.78 215 LEU B CA 1
ATOM 3712 C C . LEU B 1 170 ? -29.726 -74.263 -55.408 1.00 11.30 215 LEU B C 1
ATOM 3713 O O . LEU B 1 170 ? -30.500 -73.409 -54.971 1.00 11.24 215 LEU B O 1
ATOM 3718 N N . ARG B 1 171 ? -29.687 -75.513 -54.961 1.00 11.05 216 ARG B N 1
ATOM 3719 C CA . ARG B 1 171 ? -30.461 -75.995 -53.829 1.00 10.74 216 ARG B CA 1
ATOM 3720 C C . ARG B 1 171 ? -30.184 -75.162 -52.565 1.00 11.10 216 ARG B C 1
ATOM 3721 O O . ARG B 1 171 ? -31.116 -74.817 -51.847 1.00 10.89 216 ARG B O 1
ATOM 3729 N N . ASP B 1 172 ? -28.913 -74.834 -52.309 1.00 11.40 217 ASP B N 1
ATOM 3730 C CA . ASP B 1 172 ? -28.537 -73.975 -51.184 1.00 11.74 217 ASP B CA 1
ATOM 3731 C C . ASP B 1 172 ? -29.275 -72.633 -51.243 1.00 14.51 217 ASP B C 1
ATOM 3732 O O . ASP B 1 172 ? -29.637 -72.075 -50.217 1.00 11.97 217 ASP B O 1
ATOM 3737 N N . ALA B 1 173 ? -29.482 -72.129 -52.454 1.00 11.82 218 ALA B N 1
ATOM 3738 C CA . ALA B 1 173 ? -30.064 -70.817 -52.643 1.00 17.73 218 ALA B CA 1
ATOM 3739 C C . ALA B 1 173 ? -31.584 -70.847 -52.810 1.00 11.63 218 ALA B C 1
ATOM 3740 O O . ALA B 1 173 ? -32.190 -69.825 -53.051 1.00 12.54 218 ALA B O 1
ATOM 3742 N N . GLY B 1 174 ? -32.206 -72.015 -52.684 1.00 11.22 219 GLY B N 1
ATOM 3743 C CA . GLY B 1 174 ? -33.642 -72.098 -52.830 1.00 10.97 219 GLY B CA 1
ATOM 3744 C C . GLY B 1 174 ? -34.194 -72.046 -54.251 1.00 13.94 219 GLY B C 1
ATOM 3745 O O . GLY B 1 174 ? -35.334 -71.649 -54.449 1.00 10.81 219 GLY B O 1
ATOM 3746 N N . VAL B 1 175 ? -33.385 -72.459 -55.227 1.00 14.66 220 VAL B N 1
ATOM 3747 C CA . VAL B 1 175 ? -33.795 -72.619 -56.615 1.00 10.79 220 VAL B CA 1
ATOM 3748 C C . VAL B 1 175 ? -33.792 -74.113 -57.030 1.00 10.49 220 VAL B C 1
ATOM 3749 O O . VAL B 1 175 ? -32.859 -74.836 -56.722 1.00 12.21 220 VAL B O 1
ATOM 3753 N N . LEU B 1 176 ? -34.838 -74.560 -57.722 1.00 10.30 221 LEU B N 1
ATOM 3754 C CA . LEU B 1 176 ? -34.894 -75.918 -58.260 1.00 10.10 221 LEU B CA 1
ATOM 3755 C C . LEU B 1 176 ? -33.876 -76.151 -59.383 1.00 10.37 221 LEU B C 1
ATOM 3756 O O . LEU B 1 176 ? -33.962 -75.517 -60.423 1.00 10.64 221 LEU B O 1
ATOM 3761 N N . PRO B 1 177 ? -32.899 -77.052 -59.162 1.00 10.40 222 PRO B N 1
ATOM 3762 C CA . PRO B 1 177 ? -32.051 -77.447 -60.298 1.00 11.25 222 PRO B CA 1
ATOM 3763 C C . PRO B 1 177 ? -32.754 -78.475 -61.182 1.00 10.64 222 PRO B C 1
ATOM 3764 O O . PRO B 1 177 ? -33.574 -79.216 -60.671 1.00 10.26 222 PRO B O 1
ATOM 3768 N N . VAL B 1 178 ? -32.462 -78.494 -62.482 1.00 11.04 223 VAL B N 1
ATOM 3769 C CA . VAL B 1 178 ? -33.056 -79.468 -63.381 1.00 11.04 223 VAL B CA 1
ATOM 3770 C C . VAL B 1 178 ? -31.963 -80.122 -64.251 1.00 11.58 223 VAL B C 1
ATOM 3771 O O . VAL B 1 178 ? -31.309 -79.450 -65.043 1.00 12.14 223 VAL B O 1
ATOM 3775 N N . LEU B 1 179 ? -31.753 -81.426 -64.069 1.00 11.49 224 LEU B N 1
ATOM 3776 C CA . LEU B 1 179 ? -30.761 -82.186 -64.835 1.00 12.06 224 LEU B CA 1
ATOM 3777 C C . LEU B 1 179 ? -31.202 -82.377 -66.282 1.00 12.48 224 LEU B C 1
ATOM 3778 O O . LEU B 1 179 ? -32.369 -82.667 -66.530 1.00 16.22 224 LEU B O 1
ATOM 3783 N N . LYS B 1 180 ? -30.263 -82.266 -67.227 1.00 14.93 225 LYS B N 1
ATOM 3784 C CA . LYS B 1 180 ? -30.565 -82.409 -68.661 1.00 13.84 225 LYS B CA 1
ATOM 3785 C C . LYS B 1 180 ? -29.344 -82.879 -69.495 1.00 14.80 225 LYS B C 1
ATOM 3786 O O . LYS B 1 180 ? -28.210 -82.709 -69.057 1.00 15.11 225 LYS B O 1
ATOM 3792 N N . HIS B 1 181 ? -29.536 -83.491 -70.668 1.00 15.37 226 HIS B N 1
ATOM 3793 C CA . HIS B 1 181 ? -30.814 -83.915 -71.232 1.00 15.13 226 HIS B CA 1
ATOM 3794 C C . HIS B 1 181 ? -30.940 -85.461 -71.211 1.00 15.07 226 HIS B C 1
ATOM 3795 O O . HIS B 1 181 ? -30.211 -86.154 -71.908 1.00 15.84 226 HIS B O 1
ATOM 3802 N N . PHE B 1 182 ? -31.858 -85.986 -70.407 1.00 14.26 227 PHE B N 1
ATOM 3803 C CA . PHE B 1 182 ? -32.005 -87.442 -70.226 1.00 14.83 227 PHE B CA 1
ATOM 3804 C C . PHE B 1 182 ? -32.507 -88.127 -71.513 1.00 14.77 227 PHE B C 1
ATOM 3805 O O . PHE B 1 182 ? -33.434 -87.637 -72.136 1.00 14.78 227 PHE B O 1
ATOM 3813 N N . PRO B 1 183 ? -31.936 -89.291 -71.884 1.00 15.32 228 PRO B N 1
ATOM 3814 C CA . PRO B 1 183 ? -30.925 -90.096 -71.196 1.00 15.41 228 PRO B CA 1
ATOM 3815 C C . PRO B 1 183 ? -29.486 -89.852 -71.632 1.00 16.29 228 PRO B C 1
ATOM 3816 O O . PRO B 1 183 ? -28.627 -90.666 -71.301 1.00 16.60 228 PRO B O 1
ATOM 3820 N N . GLY B 1 184 ? -29.218 -88.772 -72.354 1.00 16.69 229 GLY B N 1
ATOM 3821 C CA . GLY B 1 184 ? -27.845 -88.369 -72.594 1.00 17.12 229 GLY B CA 1
ATOM 3822 C C . GLY B 1 184 ? -27.628 -87.798 -73.988 1.00 19.23 229 GLY B C 1
ATOM 3823 O O . GLY B 1 184 ? -27.774 -88.499 -74.985 1.00 18.35 229 GLY B O 1
ATOM 3824 N N . HIS B 1 185 ? -27.255 -86.525 -74.042 1.00 17.92 230 HIS B N 1
ATOM 3825 C CA . HIS B 1 185 ? -27.136 -85.804 -75.307 1.00 18.64 230 HIS B CA 1
ATOM 3826 C C . HIS B 1 185 ? -25.706 -85.684 -75.801 1.00 19.37 230 HIS B C 1
ATOM 3827 O O . HIS B 1 185 ? -25.467 -85.232 -76.924 1.00 20.14 230 HIS B O 1
ATOM 3834 N N . GLY B 1 186 ? -24.758 -86.051 -74.952 1.00 19.20 231 GLY B N 1
ATOM 3835 C CA . GLY B 1 186 ? -23.352 -85.831 -75.220 1.00 19.85 231 GLY B CA 1
ATOM 3836 C C . GLY B 1 186 ? -22.803 -86.433 -76.503 1.00 21.97 231 GLY B C 1
ATOM 3837 O O . GLY B 1 186 ? -21.963 -85.819 -77.166 1.00 24.46 231 GLY B O 1
ATOM 3838 N N . ARG B 1 187 ? -23.255 -87.633 -76.850 1.00 20.85 232 ARG B N 1
ATOM 3839 C CA A ARG B 1 187 ? -22.773 -88.304 -78.051 0.50 21.81 232 ARG B CA 1
ATOM 3840 C CA B ARG B 1 187 ? -22.768 -88.307 -78.045 0.50 21.80 232 ARG B CA 1
ATOM 3841 C C . ARG B 1 187 ? -23.881 -88.478 -79.084 1.00 22.08 232 ARG B C 1
ATOM 3842 O O . ARG B 1 187 ? -23.876 -89.432 -79.841 1.00 22.65 232 ARG B O 1
ATOM 3857 N N . GLY B 1 188 ? -24.833 -87.546 -79.106 1.00 21.74 233 GLY B N 1
ATOM 3858 C CA . GLY B 1 188 ? -25.924 -87.572 -80.070 1.00 22.04 233 GLY B CA 1
ATOM 3859 C C . GLY B 1 188 ? -25.478 -87.219 -81.486 1.00 23.21 233 GLY B C 1
ATOM 3860 O O . GLY B 1 188 ? -24.467 -86.545 -81.667 1.00 23.72 233 GLY B O 1
ATOM 3861 N N . SER B 1 189 ? -26.243 -87.665 -82.483 1.00 27.82 234 SER B N 1
ATOM 3862 C CA . SER B 1 189 ? -25.853 -87.573 -83.898 1.00 30.94 234 SER B CA 1
ATOM 3863 C C . SER B 1 189 ? -25.861 -86.172 -84.518 1.00 38.21 234 SER B C 1
ATOM 3864 O O . SER B 1 189 ? -25.308 -85.975 -85.597 1.00 42.80 234 SER B O 1
ATOM 3867 N N . GLY B 1 190 ? -26.490 -85.206 -83.857 1.00 39.76 235 GLY B N 1
ATOM 3868 C CA . GLY B 1 190 ? -26.520 -83.846 -84.362 1.00 40.16 235 GLY B CA 1
ATOM 3869 C C . GLY B 1 190 ? -27.130 -82.855 -83.389 1.00 41.57 235 GLY B C 1
ATOM 3870 O O . GLY B 1 190 ? -27.005 -83.004 -82.173 1.00 36.26 235 GLY B O 1
ATOM 3871 N N . ASP B 1 191 ? -27.796 -81.838 -83.930 1.00 43.94 236 ASP B N 1
ATOM 3872 C CA . ASP B 1 191 ? -28.417 -80.795 -83.116 1.00 43.67 236 ASP B CA 1
ATOM 3873 C C . ASP B 1 191 ? -29.929 -80.976 -83.068 1.00 38.97 236 ASP B C 1
ATOM 3874 O O . ASP B 1 191 ? -30.599 -80.998 -84.105 1.00 37.86 236 ASP B O 1
ATOM 3879 N N . SER B 1 192 ? -30.453 -81.091 -81.850 1.00 37.23 237 SER B N 1
ATOM 3880 C CA . SER B 1 192 ? -31.882 -81.269 -81.621 1.00 39.79 237 SER B CA 1
ATOM 3881 C C . SER B 1 192 ? -32.710 -80.117 -82.182 1.00 44.07 237 SER B C 1
ATOM 3882 O O . SER B 1 192 ? -33.878 -80.295 -82.501 1.00 40.14 237 SER B O 1
ATOM 3885 N N . HIS B 1 193 ? -32.106 -78.936 -82.294 1.00 53.89 238 HIS B N 1
ATOM 3886 C CA . HIS B 1 193 ? -32.849 -77.725 -82.640 1.00 63.45 238 HIS B CA 1
ATOM 3887 C C . HIS B 1 193 ? -33.278 -77.681 -84.107 1.00 61.64 238 HIS B C 1
ATOM 3888 O O . HIS B 1 193 ? -34.312 -77.100 -84.435 1.00 55.00 238 HIS B O 1
ATOM 3895 N N . ASN B 1 194 ? -32.492 -78.293 -84.989 1.00 65.01 239 ASN B N 1
ATOM 3896 C CA . ASN B 1 194 ? -32.806 -78.255 -86.414 1.00 66.19 239 ASN B CA 1
ATOM 3897 C C . ASN B 1 194 ? -32.964 -79.633 -87.072 1.00 55.63 239 ASN B C 1
ATOM 3898 O O . ASN B 1 194 ? -32.982 -79.740 -88.296 1.00 53.28 239 ASN B O 1
ATOM 3903 N N . GLY B 1 195 ? -33.102 -80.681 -86.267 1.00 47.16 240 GLY B N 1
ATOM 3904 C CA . GLY B 1 195 ? -33.318 -82.006 -86.817 1.00 40.99 240 GLY B CA 1
ATOM 3905 C C . GLY B 1 195 ? -33.375 -83.089 -85.762 1.00 38.19 240 GLY B C 1
ATOM 3906 O O . GLY B 1 195 ? -33.092 -82.828 -84.594 1.00 36.81 240 GLY B O 1
ATOM 3907 N N . GLY B 1 196 ? -33.735 -84.303 -86.181 1.00 31.61 241 GLY B N 1
ATOM 3908 C CA . GLY B 1 196 ? -33.839 -85.438 -85.281 1.00 26.66 241 GLY B CA 1
ATOM 3909 C C . GLY B 1 196 ? -32.476 -85.947 -84.884 1.00 23.97 241 GLY B C 1
ATOM 3910 O O . GLY B 1 196 ? -31.553 -85.921 -85.683 1.00 24.88 241 GLY B O 1
ATOM 3911 N N . VAL B 1 197 ? -32.350 -86.409 -83.644 1.00 26.95 242 VAL B N 1
ATOM 3912 C CA . VAL B 1 197 ? -31.059 -86.803 -83.083 1.00 24.29 242 VAL B CA 1
ATOM 3913 C C . VAL B 1 197 ? -31.116 -88.218 -82.496 1.00 22.36 242 VAL B C 1
ATOM 3914 O O . VAL B 1 197 ? -32.062 -88.538 -81.802 1.00 21.63 242 VAL B O 1
ATOM 3918 N N . THR B 1 198 ? -30.122 -89.057 -82.807 1.00 22.88 243 THR B N 1
ATOM 3919 C CA . THR B 1 198 ? -30.034 -90.423 -82.285 1.00 22.60 243 THR B CA 1
ATOM 3920 C C . THR B 1 198 ? -28.840 -90.579 -81.337 1.00 22.24 243 THR B C 1
ATOM 3921 O O . THR B 1 198 ? -27.793 -89.986 -81.557 1.00 22.64 243 THR B O 1
ATOM 3925 N N . THR B 1 199 ? -29.004 -91.380 -80.290 1.00 21.55 244 THR B N 1
ATOM 3926 C CA . THR B 1 199 ? -27.931 -91.657 -79.330 1.00 21.23 244 THR B CA 1
ATOM 3927 C C . THR B 1 199 ? -27.250 -92.988 -79.626 1.00 21.83 244 THR B C 1
ATOM 3928 O O . THR B 1 199 ? -27.758 -93.772 -80.416 1.00 22.35 244 THR B O 1
ATOM 3932 N N . PRO B 1 200 ? -26.098 -93.256 -78.988 1.00 21.80 245 PRO B N 1
ATOM 3933 C CA . PRO B 1 200 ? -25.581 -94.631 -79.047 1.00 22.28 245 PRO B CA 1
ATOM 3934 C C . PRO B 1 200 ? -26.571 -95.624 -78.430 1.00 21.82 245 PRO B C 1
ATOM 3935 O O . PRO B 1 200 ? -27.516 -95.197 -77.784 1.00 21.06 245 PRO B O 1
ATOM 3939 N N . PRO B 1 201 ? -26.374 -96.936 -78.637 1.00 22.36 246 PRO B N 1
ATOM 3940 C CA . PRO B 1 201 ? -27.391 -97.878 -78.156 1.00 22.07 246 PRO B CA 1
ATOM 3941 C C . PRO B 1 201 ? -27.615 -97.794 -76.645 1.00 21.12 246 PRO B C 1
ATOM 3942 O O . PRO B 1 201 ? -26.760 -97.298 -75.916 1.00 20.81 246 PRO B O 1
ATOM 3946 N N . LEU B 1 202 ? -28.774 -98.247 -76.191 1.00 20.74 247 LEU B N 1
ATOM 3947 C CA . LEU B 1 202 ? -29.103 -98.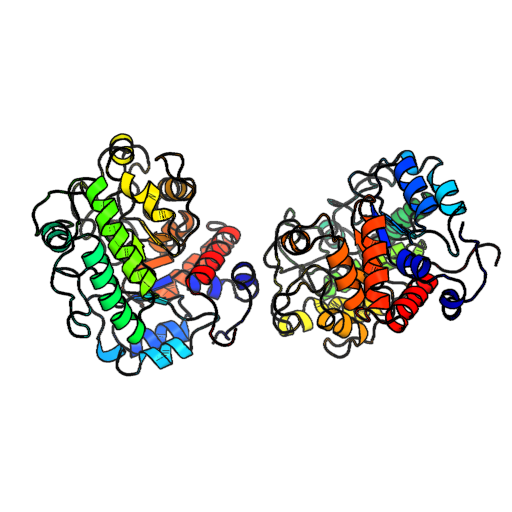204 -74.763 1.00 20.58 247 LEU B CA 1
ATOM 3948 C C . LEU B 1 202 ? -28.041 -98.843 -73.854 1.00 20.89 247 LEU B C 1
ATOM 3949 O O . LEU B 1 202 ? -27.761 -98.318 -72.773 1.00 19.40 247 LEU B O 1
ATOM 3954 N N . ASP B 1 203 ? -27.454 -99.968 -74.281 1.00 20.76 248 ASP B N 1
ATOM 3955 C CA . ASP B 1 203 ? -26.471 -100.672 -73.450 1.00 20.94 248 ASP B CA 1
ATOM 3956 C C . ASP B 1 203 ? -25.286 -99.768 -73.196 1.00 20.80 248 ASP B C 1
ATOM 3957 O O . ASP B 1 203 ? -24.767 -99.710 -72.085 1.00 20.47 248 ASP B O 1
ATOM 3962 N N . ASP B 1 204 ? -24.867 -99.064 -74.242 1.00 21.13 249 ASP B N 1
ATOM 3963 C CA . ASP B 1 204 ? -23.788 -98.093 -74.146 1.00 21.08 249 ASP B CA 1
ATOM 3964 C C . ASP B 1 204 ? -24.090 -97.000 -73.127 1.00 20.16 249 ASP B C 1
ATOM 3965 O O . ASP B 1 204 ? -23.240 -96.662 -72.311 1.00 23.96 249 ASP B O 1
ATOM 3970 N N . LEU B 1 205 ? -25.296 -96.443 -73.197 1.00 19.65 250 LEU B N 1
ATOM 3971 C CA . LEU B 1 205 ? -25.724 -95.374 -72.295 1.00 18.82 250 LEU B CA 1
ATOM 3972 C C . LEU B 1 205 ? -25.714 -95.806 -70.841 1.00 18.36 250 LEU B C 1
ATOM 3973 O O . LEU B 1 205 ? -25.249 -95.071 -69.998 1.00 17.98 250 LEU B O 1
ATOM 3978 N N . VAL B 1 206 ? -26.207 -97.011 -70.556 1.00 18.49 251 VAL B N 1
ATOM 3979 C CA . VAL B 1 206 ? -26.309 -97.502 -69.182 1.00 18.16 251 VAL B CA 1
ATOM 3980 C C . VAL B 1 206 ? -24.956 -97.536 -68.470 1.00 18.34 251 VAL B C 1
ATOM 3981 O O . VAL B 1 206 ? -24.884 -97.338 -67.272 1.00 17.95 251 VAL B O 1
ATOM 3985 N N . GLY B 1 207 ? -23.882 -97.761 -69.206 1.00 18.97 252 GLY B N 1
ATOM 3986 C CA . GLY B 1 207 ? -22.571 -97.831 -68.592 1.00 19.23 252 GLY B CA 1
ATOM 3987 C C . GLY B 1 207 ? -21.768 -96.546 -68.691 1.00 19.70 252 GLY B C 1
ATOM 3988 O O . GLY B 1 207 ? -20.609 -96.498 -68.273 1.00 19.39 252 GLY B O 1
ATOM 3989 N N . ASP B 1 208 ? -22.379 -95.494 -69.226 1.00 18.76 253 ASP B N 1
ATOM 3990 C CA . ASP B 1 208 ? -21.648 -94.255 -69.447 1.00 18.77 253 ASP B CA 1
ATOM 3991 C C . ASP B 1 208 ? -22.519 -93.010 -69.214 1.00 18.09 253 ASP B C 1
ATOM 3992 O O . ASP B 1 208 ? -22.478 -92.420 -68.141 1.00 17.62 253 ASP B O 1
ATOM 3997 N N . ASP B 1 209 ? -23.315 -92.639 -70.208 1.00 18.10 254 ASP B N 1
ATOM 3998 C CA . ASP B 1 209 ? -24.077 -91.396 -70.150 1.00 17.60 254 ASP B CA 1
ATOM 3999 C C . ASP B 1 209 ? -25.062 -91.341 -68.975 1.00 16.84 254 ASP B C 1
ATOM 4000 O O . ASP B 1 209 ? -25.365 -90.264 -68.460 1.00 16.77 254 ASP B O 1
ATOM 4005 N N . LEU B 1 210 ? -25.560 -92.500 -68.562 1.00 16.78 255 LEU B N 1
ATOM 4006 C CA . LEU B 1 210 ? -26.589 -92.565 -67.535 1.00 16.18 255 LEU B CA 1
ATOM 4007 C C . LEU B 1 210 ? -26.022 -92.649 -66.113 1.00 15.97 255 LEU B C 1
ATOM 4008 O O . LEU B 1 210 ? -26.751 -92.460 -65.144 1.00 15.50 255 LEU B O 1
ATOM 4013 N N . VAL B 1 211 ? -24.725 -92.903 -65.995 1.00 16.38 256 VAL B N 1
ATOM 4014 C CA . VAL B 1 211 ? -24.097 -93.081 -64.687 1.00 18.96 256 VAL B CA 1
ATOM 4015 C C . VAL B 1 211 ? -24.314 -91.902 -63.691 1.00 15.79 256 VAL B C 1
ATOM 4016 O O . VAL B 1 211 ? -24.671 -92.142 -62.546 1.00 15.55 256 VAL B O 1
ATOM 4020 N N . PRO B 1 212 ? -24.129 -90.632 -64.122 1.00 15.69 257 PRO B N 1
ATOM 4021 C CA . PRO B 1 212 ? -24.339 -89.568 -63.131 1.00 15.46 257 PRO B CA 1
ATOM 4022 C C . PRO B 1 212 ? -25.758 -89.497 -62.578 1.00 14.73 257 PRO B C 1
ATOM 4023 O O . PRO B 1 212 ? -25.897 -89.154 -61.420 1.00 14.47 257 PRO B O 1
ATOM 4027 N N . TYR B 1 213 ? -26.774 -89.839 -63.363 1.00 14.63 258 TYR B N 1
ATOM 4028 C CA . TYR B 1 213 ? -28.150 -89.807 -62.870 1.00 17.41 258 TYR B CA 1
ATOM 4029 C C . TYR B 1 213 ? -28.357 -90.739 -61.667 1.00 16.69 258 TYR B C 1
ATOM 4030 O O . TYR B 1 213 ? -29.200 -90.457 -60.802 1.00 13.80 258 TYR B O 1
ATOM 4039 N N . ARG B 1 214 ? -27.589 -91.830 -61.617 1.00 14.55 259 ARG B N 1
ATOM 4040 C CA . ARG B 1 214 ? -27.781 -92.860 -60.582 1.00 14.67 259 ARG B CA 1
ATOM 4041 C C . ARG B 1 214 ? -27.770 -92.266 -59.183 1.00 14.44 259 ARG B C 1
ATOM 4042 O O . ARG B 1 214 ? -28.555 -92.656 -58.346 1.00 14.34 259 ARG B O 1
ATOM 4050 N N . THR B 1 215 ? -26.868 -91.327 -58.939 1.00 14.43 260 THR B N 1
ATOM 4051 C CA . THR B 1 215 ? -26.790 -90.685 -57.645 1.00 14.29 260 THR B CA 1
ATOM 4052 C C . THR B 1 215 ? -27.484 -89.311 -57.616 1.00 13.84 260 THR B C 1
ATOM 4053 O O . THR B 1 215 ? -28.058 -88.933 -56.597 1.00 15.20 260 THR B O 1
ATOM 4057 N N . LEU B 1 216 ? -27.465 -88.571 -58.720 1.00 13.75 261 LEU B N 1
ATOM 4058 C CA . LEU B 1 216 ? -27.970 -87.195 -58.669 1.00 13.43 261 LEU B CA 1
ATOM 4059 C C . LEU B 1 216 ? -29.502 -87.104 -58.563 1.00 13.34 261 LEU B C 1
ATOM 4060 O O . LEU B 1 216 ? -30.013 -86.129 -58.032 1.00 12.83 261 LEU B O 1
ATOM 4065 N N . VAL B 1 217 ? -30.235 -88.115 -59.025 1.00 13.05 262 VAL B N 1
ATOM 4066 C CA . VAL B 1 217 ? -31.695 -88.060 -58.956 1.00 12.76 262 VAL B CA 1
ATOM 4067 C C . VAL B 1 217 ? -32.206 -88.268 -57.519 1.00 14.72 262 VAL B C 1
ATOM 4068 O O . VAL B 1 217 ? -33.383 -88.077 -57.243 1.00 13.73 262 VAL B O 1
ATOM 4072 N N . THR B 1 218 ? -31.311 -88.634 -56.607 1.00 12.92 263 THR B N 1
ATOM 4073 C CA . THR B 1 218 ? -31.700 -88.946 -55.237 1.00 16.07 263 THR B CA 1
ATOM 4074 C C . THR B 1 218 ? -31.559 -87.753 -54.297 1.00 12.88 263 THR B C 1
ATOM 4075 O O . THR B 1 218 ? -31.883 -87.861 -53.120 1.00 13.76 263 THR B O 1
ATOM 4079 N N . GLN B 1 219 ? -31.109 -86.611 -54.815 1.00 12.75 264 GLN B N 1
ATOM 4080 C CA . GLN B 1 219 ? -30.861 -85.457 -53.953 1.00 14.52 264 GLN B CA 1
ATOM 4081 C C . GLN B 1 219 ? -31.907 -84.339 -54.122 1.00 16.13 264 GLN B C 1
ATOM 4082 O O . GLN B 1 219 ? -31.717 -83.397 -54.881 1.00 17.71 264 GLN B O 1
ATOM 4088 N N . ALA B 1 220 ? -33.013 -84.461 -53.395 1.00 15.77 265 ALA B N 1
ATOM 4089 C CA . ALA B 1 220 ? -34.186 -83.620 -53.584 1.00 12.11 265 ALA B CA 1
ATOM 4090 C C . ALA B 1 220 ? -34.049 -82.273 -52.863 1.00 15.78 265 ALA B C 1
ATOM 4091 O O . ALA B 1 220 ? -33.353 -82.178 -51.856 1.00 17.55 265 ALA B O 1
ATOM 4093 N N . PRO B 1 221 ? -34.692 -81.221 -53.387 1.00 12.01 266 PRO B N 1
ATOM 4094 C CA . PRO B 1 221 ? -35.453 -81.183 -54.640 1.00 11.80 266 PRO B CA 1
ATOM 4095 C C . PRO B 1 221 ? -34.570 -81.133 -55.889 1.00 11.86 266 PRO B C 1
ATOM 4096 O O . PRO B 1 221 ? -33.561 -80.423 -55.908 1.00 12.04 266 PRO B O 1
ATOM 4100 N N . VAL B 1 222 ? -34.960 -81.909 -56.900 1.00 11.78 267 VAL B N 1
ATOM 4101 C CA . VAL B 1 222 ? -34.300 -81.938 -58.207 1.00 11.90 267 VAL B CA 1
ATOM 4102 C C . VAL B 1 222 ? -35.323 -82.346 -59.276 1.00 11.82 267 VAL B C 1
ATOM 4103 O O . VAL B 1 222 ? -36.179 -83.198 -59.036 1.00 12.63 267 VAL B O 1
ATOM 4107 N N . GLY B 1 223 ? -35.259 -81.695 -60.433 1.00 11.94 268 GLY B N 1
ATOM 4108 C CA . GLY B 1 223 ? -36.073 -82.070 -61.579 1.00 15.96 268 GLY B CA 1
ATOM 4109 C C . GLY B 1 223 ? -35.236 -82.734 -62.667 1.00 12.24 268 GLY B C 1
ATOM 4110 O O . GLY B 1 223 ? -34.019 -82.712 -62.589 1.00 12.41 268 GLY B O 1
ATOM 4111 N N . VAL B 1 224 ? -35.881 -83.346 -63.657 1.00 12.33 269 VAL B N 1
ATOM 4112 C CA . VAL B 1 224 ? -35.164 -83.905 -64.800 1.00 12.68 269 VAL B CA 1
ATOM 4113 C C . VAL B 1 224 ? -35.827 -83.521 -66.117 1.00 12.92 269 VAL B C 1
ATOM 4114 O O . VAL B 1 224 ? -37.033 -83.632 -66.259 1.00 12.81 269 VAL B O 1
ATOM 4118 N N . MET B 1 225 ? -35.021 -83.042 -67.064 1.00 13.32 270 MET B N 1
ATOM 4119 C CA . MET B 1 225 ? -35.495 -82.697 -68.398 1.00 13.70 270 MET B CA 1
ATOM 4120 C C . MET B 1 225 ? -35.114 -83.788 -69.397 1.00 14.09 270 MET B C 1
ATOM 4121 O O . MET B 1 225 ? -33.967 -84.206 -69.457 1.00 14.29 270 MET B O 1
ATOM 4126 N N . VAL B 1 226 ? -36.087 -84.227 -70.180 1.00 14.24 271 VAL B N 1
ATOM 4127 C CA . VAL B 1 226 ? -35.887 -85.301 -71.148 1.00 14.67 271 VAL B CA 1
ATOM 4128 C C . VAL B 1 226 ? -35.731 -84.710 -72.546 1.00 15.31 271 VAL B C 1
ATOM 4129 O O . VAL B 1 226 ? -36.569 -83.941 -72.992 1.00 15.41 271 VAL B O 1
ATOM 4133 N N . GLY B 1 227 ? -34.638 -85.046 -73.214 1.00 15.79 272 GLY B N 1
ATOM 4134 C CA . GLY B 1 227 ? -34.342 -84.507 -74.533 1.00 16.52 272 GLY B CA 1
ATOM 4135 C C . GLY B 1 227 ? -35.095 -85.157 -75.677 1.00 17.01 272 GLY B C 1
ATOM 4136 O O . GLY B 1 227 ? -35.733 -86.196 -75.503 1.00 16.82 272 GLY B O 1
ATOM 4137 N N . HIS B 1 228 ? -35.032 -84.520 -76.844 1.00 17.71 273 HIS B N 1
ATOM 4138 C CA . HIS B 1 228 ? -35.662 -85.019 -78.052 1.00 18.34 273 HIS B CA 1
ATOM 4139 C C . HIS B 1 228 ? -34.711 -86.003 -78.732 1.00 21.04 273 HIS B C 1
ATOM 4140 O O . HIS B 1 228 ? -34.181 -85.723 -79.808 1.00 19.74 273 HIS B O 1
ATOM 4147 N N . LEU B 1 229 ? -34.508 -87.151 -78.089 1.00 18.56 274 LEU B N 1
ATOM 4148 C CA . LEU B 1 229 ? -33.449 -88.085 -78.441 1.00 19.02 274 LEU B CA 1
ATOM 4149 C C . LEU B 1 229 ? -33.986 -89.484 -78.817 1.00 19.26 274 LEU B C 1
ATOM 4150 O O . LEU B 1 229 ? -34.712 -90.095 -78.045 1.00 18.72 274 LEU B O 1
ATOM 4155 N N . GLN B 1 230 ? -33.640 -89.968 -80.009 1.00 20.15 275 GLN B N 1
ATOM 4156 C CA . GLN B 1 230 ? -33.994 -91.316 -80.430 1.00 20.54 275 GLN B CA 1
ATOM 4157 C C . GLN B 1 230 ? -32.947 -92.296 -79.913 1.00 20.53 275 GLN B C 1
ATOM 4158 O O . GLN B 1 230 ? -31.763 -92.145 -80.186 1.00 20.93 275 GLN B O 1
ATOM 4164 N N . VAL B 1 231 ? -33.394 -93.289 -79.155 1.00 20.14 276 VAL B N 1
ATOM 4165 C CA . VAL B 1 231 ? -32.487 -94.184 -78.437 1.00 20.05 276 VAL B CA 1
ATOM 4166 C C . VAL B 1 231 ? -32.667 -95.647 -78.867 1.00 20.64 276 VAL B C 1
ATOM 4167 O O . VAL B 1 231 ? -33.673 -96.276 -78.552 1.00 20.45 276 VAL B O 1
ATOM 4171 N N . PRO B 1 232 ? -31.679 -96.192 -79.590 1.00 21.43 277 PRO B N 1
ATOM 4172 C CA . PRO B 1 232 ? -31.749 -97.569 -80.101 1.00 22.14 277 PRO B CA 1
ATOM 4173 C C . PRO B 1 232 ? -31.875 -98.582 -78.976 1.00 21.75 277 PRO B C 1
ATOM 4174 O O . PRO B 1 232 ? -31.013 -98.646 -78.100 1.00 21.43 277 PRO B O 1
ATOM 4178 N N . GLY B 1 233 ? -32.961 -99.342 -78.987 1.00 21.83 278 GLY B N 1
ATOM 4179 C CA . GLY B 1 233 ? -33.217 -100.315 -77.941 1.00 21.56 278 GLY B CA 1
ATOM 4180 C C . GLY B 1 233 ? -34.112 -99.805 -76.822 1.00 20.62 278 GLY B C 1
ATOM 4181 O O . GLY B 1 233 ? -34.299 -100.493 -75.825 1.00 20.37 278 GLY B O 1
ATOM 4182 N N . LEU B 1 234 ? -34.673 -98.608 -76.985 1.00 20.17 279 LEU B N 1
ATOM 4183 C CA . LEU B 1 234 ? -35.511 -97.997 -75.959 1.00 19.31 279 LEU B CA 1
ATOM 4184 C C . LEU B 1 234 ? -36.697 -97.247 -76.561 1.00 19.22 279 LEU B C 1
ATOM 4185 O O . LEU B 1 234 ? -37.823 -97.467 -76.144 1.00 18.98 279 LEU B O 1
ATOM 4190 N N . THR B 1 235 ? -36.449 -96.378 -77.546 1.00 19.51 280 THR B N 1
ATOM 4191 C CA . THR B 1 235 ? -37.521 -95.575 -78.145 1.00 19.51 280 THR B CA 1
ATOM 4192 C C . THR B 1 235 ? -37.706 -95.742 -79.661 1.00 20.45 280 THR B C 1
ATOM 4193 O O . THR B 1 235 ? -38.610 -95.143 -80.239 1.00 22.49 280 THR B O 1
ATOM 4197 N N . GLY B 1 236 ? -36.842 -96.520 -80.304 1.00 21.17 281 GLY B N 1
ATOM 4198 C CA . GLY B 1 236 ? -36.930 -96.730 -81.737 1.00 22.17 281 GLY B CA 1
ATOM 4199 C C . GLY B 1 236 ? -36.743 -95.435 -82.504 1.00 27.02 281 GLY B C 1
ATOM 4200 O O . GLY B 1 236 ? -35.657 -94.861 -82.504 1.00 22.38 281 GLY B O 1
ATOM 4201 N N . SER B 1 237 ? -37.806 -94.966 -83.146 1.00 22.61 282 SER B N 1
ATOM 4202 C CA . SER B 1 237 ? -37.723 -93.730 -83.915 1.00 23.36 282 SER B CA 1
ATOM 4203 C C . SER B 1 237 ? -38.525 -92.577 -83.296 1.00 24.94 282 SER B C 1
ATOM 4204 O O . SER B 1 237 ? -38.739 -91.556 -83.938 1.00 22.47 282 SER B O 1
ATOM 4207 N N . GLU B 1 238 ? -38.958 -92.737 -82.050 1.00 21.24 283 GLU B N 1
ATOM 4208 C CA . GLU B 1 238 ? -39.597 -91.640 -81.317 1.00 20.48 283 GLU B CA 1
ATOM 4209 C C . GLU B 1 238 ? -38.596 -90.907 -80.422 1.00 19.85 283 GLU B C 1
ATOM 4210 O O . GLU B 1 238 ? -37.716 -91.529 -79.842 1.00 23.85 283 GLU B O 1
ATOM 4216 N N . PRO B 1 239 ? -38.713 -89.574 -80.321 1.00 19.61 284 PRO B N 1
ATOM 4217 C CA . PRO B 1 239 ? -37.889 -88.864 -79.337 1.00 18.98 284 PRO B CA 1
ATOM 4218 C C . PRO B 1 239 ? -38.300 -89.206 -77.902 1.00 18.07 284 PRO B C 1
ATOM 4219 O O . PRO B 1 239 ? -39.469 -89.425 -77.650 1.00 17.84 284 PRO B O 1
ATOM 4223 N N . ALA B 1 240 ? -37.332 -89.239 -76.988 1.00 17.64 285 ALA B N 1
ATOM 4224 C CA . ALA B 1 240 ? -37.549 -89.693 -75.616 1.00 16.91 285 ALA B CA 1
ATOM 4225 C C . ALA B 1 240 ? -38.585 -88.845 -74.881 1.00 16.32 285 ALA B C 1
ATOM 4226 O O . ALA B 1 240 ? -39.362 -89.364 -74.094 1.00 15.93 285 ALA B O 1
ATOM 4228 N N . SER B 1 241 ? -38.609 -87.545 -75.185 1.00 16.37 286 SER B N 1
ATOM 4229 C CA . SER B 1 241 ? -39.573 -86.619 -74.598 1.00 15.93 286 SER B CA 1
ATOM 4230 C C . SER B 1 241 ? -41.006 -87.013 -74.906 1.00 16.01 286 SER B C 1
ATOM 4231 O O . SER B 1 241 ? -41.915 -86.599 -74.211 1.00 16.73 286 SER B O 1
ATOM 4234 N N . LEU B 1 242 ? -41.204 -87.820 -75.940 1.00 16.61 287 LEU B N 1
ATOM 4235 C CA . LEU B 1 242 ? -42.539 -88.267 -76.326 1.00 16.81 287 LEU B CA 1
ATOM 4236 C C . LEU B 1 242 ? -42.698 -89.793 -76.140 1.00 16.89 287 LEU B C 1
ATOM 4237 O O . LEU B 1 242 ? -43.659 -90.391 -76.607 1.00 17.30 287 LEU B O 1
ATOM 4242 N N . SER B 1 243 ? -41.751 -90.399 -75.432 1.00 18.66 288 SER B N 1
ATOM 4243 C CA . SER B 1 243 ? -41.693 -91.854 -75.281 1.00 16.81 288 SER B CA 1
ATOM 4244 C C . SER B 1 243 ? -41.952 -92.312 -73.845 1.00 16.21 288 SER B C 1
ATOM 4245 O O . SER B 1 243 ? -41.142 -92.090 -72.953 1.00 15.79 288 SER B O 1
ATOM 4248 N N . LYS B 1 244 ? -43.074 -92.978 -73.639 1.00 16.26 289 LYS B N 1
ATOM 4249 C CA . LYS B 1 244 ? -43.387 -93.547 -72.340 1.00 15.87 289 LYS B CA 1
ATOM 4250 C C . LYS B 1 244 ? -42.341 -94.566 -71.872 1.00 15.97 289 LYS B C 1
ATOM 4251 O O . LYS B 1 244 ? -42.058 -94.658 -70.691 1.00 15.81 289 LYS B O 1
ATOM 4257 N N . ALA B 1 245 ? -41.754 -95.310 -72.804 1.00 19.27 290 ALA B N 1
ATOM 4258 C CA . ALA B 1 245 ? -40.672 -96.231 -72.473 1.00 16.74 290 ALA B CA 1
ATOM 4259 C C . ALA B 1 245 ? -39.507 -95.483 -71.830 1.00 16.29 290 ALA B C 1
ATOM 4260 O O . ALA B 1 245 ? -38.970 -95.919 -70.813 1.00 16.09 290 ALA B O 1
ATOM 4262 N N . ALA B 1 246 ? -39.129 -94.344 -72.414 1.00 16.21 291 ALA B N 1
ATOM 4263 C CA . ALA B 1 246 ? -38.021 -93.553 -71.881 1.00 15.86 291 ALA B CA 1
ATOM 4264 C C . ALA B 1 246 ? -38.340 -92.987 -70.493 1.00 15.17 291 ALA B C 1
ATOM 4265 O O . ALA B 1 246 ? -37.516 -93.061 -69.592 1.00 14.95 291 ALA B O 1
ATOM 4267 N N . VAL B 1 247 ? -39.534 -92.439 -70.308 1.00 14.90 292 VAL B N 1
ATOM 4268 C CA . VAL B 1 247 ? -39.896 -91.909 -68.996 1.00 14.33 292 VAL B CA 1
ATOM 4269 C C . VAL B 1 247 ? -40.082 -93.030 -67.943 1.00 14.29 292 VAL B C 1
ATOM 4270 O O . VAL B 1 247 ? -39.702 -92.845 -66.798 1.00 17.00 292 VAL B O 1
ATOM 4274 N N . ASN B 1 248 ? -40.627 -94.188 -68.323 1.00 14.70 293 ASN B N 1
ATOM 4275 C CA . ASN B 1 248 ? -40.733 -95.315 -67.373 1.00 14.80 293 ASN B CA 1
ATOM 4276 C C . ASN B 1 248 ? -39.377 -95.808 -66.867 1.00 14.89 293 ASN B C 1
ATOM 4277 O O . ASN B 1 248 ? -39.274 -96.249 -65.733 1.00 14.82 293 ASN B O 1
ATOM 4282 N N . LEU B 1 249 ? -38.348 -95.746 -67.710 1.00 15.13 294 LEU B N 1
ATOM 4283 C CA . LEU B 1 249 ? -36.990 -96.070 -67.291 1.00 15.23 294 LEU B CA 1
ATOM 4284 C C . LEU B 1 249 ? -36.498 -95.114 -66.195 1.00 14.70 294 LEU B C 1
ATOM 4285 O O . LEU B 1 249 ? -35.861 -95.533 -65.229 1.00 14.70 294 LEU B O 1
ATOM 4290 N N . LEU B 1 250 ? -36.812 -93.835 -66.353 1.00 13.71 295 LEU B N 1
ATOM 4291 C CA . LEU B 1 250 ? -36.510 -92.842 -65.336 1.00 13.16 295 LEU B CA 1
ATOM 4292 C C . LEU B 1 250 ? -37.323 -93.100 -64.054 1.00 15.69 295 LEU B C 1
ATOM 4293 O O . LEU B 1 250 ? -36.781 -93.098 -62.946 1.00 12.66 295 LEU B O 1
ATOM 4298 N N . ARG B 1 251 ? -38.618 -93.329 -64.211 1.00 13.02 296 ARG B N 1
ATOM 4299 C CA . ARG B 1 251 ? -39.475 -93.616 -63.066 1.00 13.06 296 ARG B CA 1
ATOM 4300 C C . ARG B 1 251 ? -39.027 -94.851 -62.254 1.00 13.11 296 ARG B C 1
ATOM 4301 O O . ARG B 1 251 ? -39.051 -94.809 -61.035 1.00 12.92 296 ARG B O 1
ATOM 4309 N N . THR B 1 252 ? -38.615 -95.930 -62.920 1.00 13.59 297 THR B N 1
ATOM 4310 C CA . THR B 1 252 ? -38.280 -97.175 -62.207 1.00 13.93 297 THR B CA 1
ATOM 4311 C C . THR B 1 252 ? -36.830 -97.274 -61.754 1.00 13.91 297 THR B C 1
ATOM 4312 O O . THR B 1 252 ? -36.562 -97.833 -60.694 1.00 14.02 297 THR B O 1
ATOM 4316 N N . GLY B 1 253 ? -35.907 -96.743 -62.549 1.00 13.94 298 GLY B N 1
ATOM 4317 C CA . GLY B 1 253 ? -34.496 -96.704 -62.207 1.00 13.88 298 GLY B CA 1
ATOM 4318 C C . GLY B 1 253 ? -33.696 -97.994 -62.417 1.00 14.51 298 GLY B C 1
ATOM 4319 O O . GLY B 1 253 ? -32.561 -97.972 -62.871 1.00 14.72 298 GLY B O 1
ATOM 4320 N N . THR B 1 254 ? -34.303 -99.115 -62.049 1.00 14.87 299 THR B N 1
ATOM 4321 C CA . THR B 1 254 ? -33.652 -100.420 -62.037 1.00 15.53 299 THR B CA 1
ATOM 4322 C C . THR B 1 254 ? -32.835 -100.724 -63.301 1.00 15.95 299 THR B C 1
ATOM 4323 O O . THR B 1 254 ? -31.668 -101.079 -63.215 1.00 16.29 299 THR B O 1
ATOM 4327 N N . GLY B 1 255 ? -33.449 -100.541 -64.465 1.00 15.98 300 GLY B N 1
ATOM 4328 C CA . GLY B 1 255 ? -32.785 -100.762 -65.740 1.00 16.43 300 GLY B CA 1
ATOM 4329 C C . GLY B 1 255 ? -31.458 -100.057 -66.013 1.00 16.40 300 GLY B C 1
ATOM 4330 O O . GLY B 1 255 ? -30.727 -100.468 -66.901 1.00 16.93 300 GLY B O 1
ATOM 4331 N N . TYR B 1 256 ? -31.133 -99.000 -65.281 1.00 15.84 301 TYR B N 1
ATOM 4332 C CA . TYR B 1 256 ? -29.824 -98.391 -65.462 1.00 15.91 301 TYR B CA 1
ATOM 4333 C C . TYR B 1 256 ? -29.076 -98.269 -64.137 1.00 15.76 301 TYR B C 1
ATOM 4334 O O . TYR B 1 256 ? -28.071 -97.572 -64.039 1.00 15.73 301 TYR B O 1
ATOM 4343 N N . GLY B 1 257 ? -29.557 -98.988 -63.127 1.00 23.47 302 GLY B N 1
ATOM 4344 C CA . GLY B 1 257 ? -28.870 -99.081 -61.848 1.00 20.04 302 GLY B CA 1
ATOM 4345 C C . GLY B 1 257 ? -29.164 -97.953 -60.871 1.00 18.16 302 GLY B C 1
ATOM 4346 O O . GLY B 1 257 ? -28.358 -97.661 -59.996 1.00 15.13 302 GLY B O 1
ATOM 4347 N N . ALA B 1 258 ? -30.319 -97.322 -61.022 1.00 17.43 303 ALA B N 1
ATOM 4348 C CA . ALA B 1 258 ? -30.714 -96.226 -60.147 1.00 16.40 303 ALA B CA 1
ATOM 4349 C C . ALA B 1 258 ? -31.952 -96.573 -59.335 1.00 15.93 303 ALA B C 1
ATOM 4350 O O . ALA B 1 258 ? -32.755 -97.414 -59.741 1.00 14.09 303 ALA B O 1
ATOM 4352 N N . PRO B 1 259 ? -32.100 -95.936 -58.169 1.00 13.49 304 PRO B N 1
ATOM 4353 C CA . PRO B 1 259 ? -33.375 -95.962 -57.445 1.00 13.29 304 PRO B CA 1
ATOM 4354 C C . PRO B 1 259 ? -34.456 -95.291 -58.279 1.00 12.94 304 PRO B C 1
ATOM 4355 O O . PRO B 1 259 ? -34.123 -94.604 -59.236 1.00 14.59 304 PRO B O 1
ATOM 4359 N N . PRO B 1 260 ? -35.728 -95.499 -57.933 1.00 12.92 305 PRO B N 1
ATOM 4360 C CA . PRO B 1 260 ? -36.832 -94.853 -58.641 1.00 12.67 305 PRO B CA 1
ATOM 4361 C C . PRO B 1 260 ? -36.781 -93.330 -58.514 1.00 12.13 305 PRO B C 1
ATOM 4362 O O . PRO B 1 260 ? -36.154 -92.844 -57.580 1.00 12.11 305 PRO B O 1
ATOM 4366 N N . PHE B 1 261 ? -37.429 -92.616 -59.432 1.00 11.97 306 PHE B N 1
ATOM 4367 C CA . PHE B 1 261 ? -37.503 -91.151 -59.391 1.00 11.54 306 PHE B CA 1
ATOM 4368 C C . PHE B 1 261 ? -38.928 -90.666 -59.497 1.00 11.45 306 PHE B C 1
ATOM 4369 O O . PHE B 1 261 ? -39.609 -90.941 -60.486 1.00 13.60 306 PHE B O 1
ATOM 4377 N N . ASP B 1 262 ? -39.379 -89.952 -58.473 1.00 11.17 307 ASP B N 1
ATOM 4378 C CA . ASP B 1 262 ? -40.756 -89.508 -58.395 1.00 11.16 307 ASP B CA 1
ATOM 4379 C C . ASP B 1 262 ? -40.873 -87.977 -58.369 1.00 10.82 307 ASP B C 1
ATOM 4380 O O . ASP B 1 262 ? -41.922 -87.453 -58.046 1.00 14.36 307 ASP B O 1
ATOM 4385 N N . GLY B 1 263 ? -39.789 -87.277 -58.691 1.00 10.63 308 GLY B N 1
ATOM 4386 C CA . GLY B 1 263 ? -39.811 -85.825 -58.790 1.00 10.39 308 GLY B CA 1
ATOM 4387 C C . GLY B 1 263 ? -40.388 -85.337 -60.113 1.00 10.57 308 GLY B C 1
ATOM 4388 O O . GLY B 1 263 ? -40.891 -86.137 -60.895 1.00 10.88 308 GLY B O 1
ATOM 4389 N N . PRO B 1 264 ? -40.295 -84.017 -60.387 1.00 10.45 309 PRO B N 1
ATOM 4390 C CA . PRO B 1 264 ? -40.901 -83.445 -61.599 1.00 11.82 309 PRO B CA 1
ATOM 4391 C C . PRO B 1 264 ? -40.089 -83.699 -62.873 1.00 10.99 309 PRO B C 1
ATOM 4392 O O . PRO B 1 264 ? -38.874 -83.576 -62.875 1.00 10.91 309 PRO B O 1
ATOM 4396 N N . VAL B 1 265 ? -40.779 -84.036 -63.952 1.00 11.39 310 VAL B N 1
ATOM 4397 C CA . VAL B 1 265 ? -40.138 -84.317 -65.238 1.00 11.76 310 VAL B CA 1
ATOM 4398 C C . VAL B 1 265 ? -40.635 -83.313 -66.289 1.00 12.11 310 VAL B C 1
ATOM 4399 O O . VAL B 1 265 ? -41.838 -83.114 -66.437 1.00 12.29 310 VAL B O 1
ATOM 4403 N N . PHE B 1 266 ? -39.688 -82.680 -66.989 1.00 12.28 311 PHE B N 1
ATOM 4404 C CA . PHE B 1 266 ? -39.951 -81.645 -68.013 1.00 12.71 311 PHE B CA 1
ATOM 4405 C C . PHE B 1 266 ? -39.612 -82.127 -69.418 1.00 13.32 311 PHE B C 1
ATOM 4406 O O . PHE B 1 266 ? -38.568 -82.730 -69.610 1.00 13.35 311 PHE B O 1
ATOM 4414 N N . SER B 1 267 ? -40.446 -81.819 -70.405 1.00 13.86 312 SER B N 1
ATOM 4415 C CA . SER B 1 267 ? -40.007 -81.920 -71.808 1.00 14.55 312 SER B CA 1
ATOM 4416 C C . SER B 1 267 ? -38.961 -80.858 -72.098 1.00 17.70 312 SER B C 1
ATOM 4417 O O . SER B 1 267 ? -38.949 -79.802 -71.449 1.00 14.40 312 SER B O 1
ATOM 4420 N N . ASP B 1 268 ? -38.102 -81.123 -73.082 1.00 15.20 313 ASP B N 1
ATOM 4421 C CA . ASP B 1 268 ? -37.331 -80.055 -73.712 1.00 15.64 313 ASP B CA 1
ATOM 4422 C C . ASP B 1 268 ? -38.298 -79.200 -74.551 1.00 16.26 313 ASP B C 1
ATOM 4423 O O . ASP B 1 268 ? -39.466 -79.548 -74.699 1.00 16.37 313 ASP B O 1
ATOM 4428 N N . ASP B 1 269 ? -37.817 -78.072 -75.073 1.00 16.73 314 ASP B N 1
ATOM 4429 C CA . ASP B 1 269 ? -38.666 -77.120 -75.809 1.00 17.40 314 ASP B CA 1
ATOM 4430 C C . ASP B 1 269 ? -39.376 -77.767 -77.006 1.00 18.17 314 ASP B C 1
ATOM 4431 O O . ASP B 1 269 ? -38.735 -78.225 -77.938 1.00 18.73 314 ASP B O 1
ATOM 4436 N N . LEU B 1 270 ? -40.705 -77.772 -76.976 1.00 18.25 315 LEU B N 1
ATOM 4437 C CA . LEU B 1 270 ? -41.521 -78.462 -77.973 1.00 18.96 315 LEU B CA 1
ATOM 4438 C C . LEU B 1 270 ? -41.810 -77.660 -79.254 1.00 21.69 315 LEU B C 1
ATOM 4439 O O . LEU B 1 270 ? -42.190 -78.236 -80.281 1.00 20.87 315 LEU B O 1
ATOM 4444 N N . SER B 1 271 ? -41.658 -76.342 -79.197 1.00 20.30 316 SER B N 1
ATOM 4445 C CA . SER B 1 271 ? -42.100 -75.504 -80.308 1.00 21.45 316 SER B CA 1
ATOM 4446 C C . SER B 1 271 ? -40.939 -74.992 -81.145 1.00 25.03 316 SER B C 1
ATOM 4447 O O . SER B 1 271 ? -40.967 -75.082 -82.369 1.00 24.99 316 SER B O 1
ATOM 4450 N N . GLY B 1 272 ? -39.919 -74.458 -80.487 1.00 25.66 317 GLY B N 1
ATOM 4451 C CA . GLY B 1 272 ? -38.788 -73.876 -81.186 1.00 24.84 317 GLY B CA 1
ATOM 4452 C C . GLY B 1 272 ? -37.771 -74.882 -81.693 1.00 28.90 317 GLY B C 1
ATOM 4453 O O . GLY B 1 272 ? -36.719 -74.500 -82.211 1.00 23.76 317 GLY B O 1
ATOM 4454 N N . MET B 1 273 ? -38.077 -76.170 -81.568 1.00 30.89 318 MET B N 1
ATOM 4455 C CA . MET B 1 273 ? -37.091 -77.191 -81.915 1.00 37.23 318 MET B CA 1
ATOM 4456 C C . MET B 1 273 ? -37.593 -78.151 -82.987 1.00 38.29 318 MET B C 1
ATOM 4457 O O . MET B 1 273 ? -38.627 -78.802 -82.821 1.00 35.23 318 MET B O 1
ATOM 4462 N N . ALA B 1 274 ? -36.827 -78.239 -84.074 1.00 40.39 319 ALA B N 1
ATOM 4463 C CA . ALA B 1 274 ? -37.238 -78.960 -85.277 1.00 44.75 319 ALA B CA 1
ATOM 4464 C C . ALA B 1 274 ? -37.221 -80.473 -85.128 1.00 43.85 319 ALA B C 1
ATOM 4465 O O . ALA B 1 274 ? -37.818 -81.176 -85.937 1.00 43.42 319 ALA B O 1
ATOM 4467 N N . ALA B 1 275 ? -36.530 -80.982 -84.115 1.00 43.43 320 ALA B N 1
ATOM 4468 C CA . ALA B 1 275 ? -36.620 -82.406 -83.821 1.00 42.02 320 ALA B CA 1
ATOM 4469 C C . ALA B 1 275 ? -38.076 -82.747 -83.535 1.00 40.77 320 ALA B C 1
ATOM 4470 O O . ALA B 1 275 ? -38.534 -83.844 -83.840 1.00 43.42 320 ALA B O 1
ATOM 4472 N N . ILE B 1 276 ? -38.803 -81.787 -82.972 1.00 36.15 321 ILE B N 1
ATOM 4473 C CA . ILE B 1 276 ? -40.225 -81.952 -82.719 1.00 32.84 321 ILE B CA 1
ATOM 4474 C C . ILE B 1 276 ? -41.096 -81.306 -83.798 1.00 33.96 321 ILE B C 1
ATOM 4475 O O . ILE B 1 276 ? -41.970 -81.966 -84.349 1.00 32.90 321 ILE B O 1
ATOM 4480 N N . SER B 1 277 ? -40.859 -80.033 -84.112 1.00 28.90 322 SER B N 1
ATOM 4481 C CA . SER B 1 277 ? -41.783 -79.304 -84.981 1.00 30.47 322 SER B CA 1
ATOM 4482 C C . SER B 1 277 ? -41.809 -79.818 -86.435 1.00 35.16 322 SER B C 1
ATOM 4483 O O . SER B 1 277 ? -42.789 -79.610 -87.147 1.00 33.34 322 SER B O 1
ATOM 4486 N N . ASP B 1 278 ? -40.761 -80.503 -86.875 1.00 37.28 323 ASP B N 1
ATOM 4487 C CA . ASP B 1 278 ? -40.790 -81.102 -88.205 1.00 40.96 323 ASP B CA 1
ATOM 4488 C C . ASP B 1 278 ? -41.874 -82.170 -88.338 1.00 41.89 323 ASP B C 1
ATOM 4489 O O . ASP B 1 278 ? -42.372 -82.409 -89.435 1.00 44.64 323 ASP B O 1
ATOM 4494 N N . ARG B 1 279 ? -42.256 -82.804 -87.233 1.00 40.29 324 ARG B N 1
ATOM 4495 C CA . ARG B 1 279 ? -43.221 -83.896 -87.321 1.00 41.74 324 ARG B CA 1
ATOM 4496 C C . ARG B 1 279 ? -44.520 -83.640 -86.538 1.00 36.15 324 ARG B C 1
ATOM 4497 O O . ARG B 1 279 ? -45.540 -84.252 -86.829 1.00 32.53 324 ARG B O 1
ATOM 4505 N N . PHE B 1 280 ? -44.505 -82.715 -85.581 1.00 37.72 325 PHE B N 1
ATOM 4506 C CA . PHE B 1 280 ? -45.690 -82.467 -84.750 1.00 39.41 325 PHE B CA 1
ATOM 4507 C C . PHE B 1 280 ? -46.015 -80.975 -84.548 1.00 39.88 325 PHE B C 1
ATOM 4508 O O . PHE B 1 280 ? -45.117 -80.166 -84.318 1.00 43.95 325 PHE B O 1
ATOM 4516 N N . GLY B 1 281 ? -47.297 -80.620 -84.614 1.00 32.25 326 GLY B N 1
ATOM 4517 C CA . GLY B 1 281 ? -47.742 -79.291 -84.220 1.00 26.39 326 GLY B CA 1
ATOM 4518 C C . GLY B 1 281 ? -47.718 -79.196 -82.709 1.00 23.98 326 GLY B C 1
ATOM 4519 O O . GLY B 1 281 ? -47.561 -80.211 -82.049 1.00 23.20 326 GLY B O 1
ATOM 4520 N N . VAL B 1 282 ? -47.874 -77.997 -82.151 1.00 23.78 327 VAL B N 1
ATOM 4521 C CA . VAL B 1 282 ? -47.665 -77.818 -80.714 1.00 22.54 327 VAL B CA 1
ATOM 4522 C C . VAL B 1 282 ? -48.664 -78.609 -79.870 1.00 22.04 327 VAL B C 1
ATOM 4523 O O . VAL B 1 282 ? -48.264 -79.325 -78.970 1.00 21.09 327 VAL B O 1
ATOM 4527 N N . SER B 1 283 ? -49.951 -78.525 -80.178 1.00 22.76 328 SER B N 1
ATOM 4528 C CA . SER B 1 283 ? -50.925 -79.178 -79.326 1.00 22.36 328 SER B CA 1
ATOM 4529 C C . SER B 1 283 ? -50.809 -80.701 -79.388 1.00 22.15 328 SER B C 1
ATOM 4530 O O . SER B 1 283 ? -51.063 -81.381 -78.401 1.00 21.45 328 SER B O 1
ATOM 4533 N N . GLU B 1 284 ? -50.401 -81.232 -80.533 1.00 22.82 329 GLU B N 1
ATOM 4534 C CA . GLU B 1 284 ? -50.130 -82.660 -80.624 1.00 27.03 329 GLU B CA 1
ATOM 4535 C C . GLU B 1 284 ? -48.918 -83.034 -79.775 1.00 25.07 329 GLU B C 1
ATOM 4536 O O . GLU B 1 284 ? -48.922 -84.058 -79.076 1.00 20.95 329 GLU B O 1
ATOM 4542 N N . ALA B 1 285 ? -47.883 -82.204 -79.844 1.00 21.30 330 ALA B N 1
ATOM 4543 C CA . ALA B 1 285 ? -46.663 -82.445 -79.089 1.00 20.35 330 ALA B CA 1
ATOM 4544 C C . ALA B 1 285 ? -46.926 -82.449 -77.592 1.00 22.22 330 ALA B C 1
ATOM 4545 O O . ALA B 1 285 ? -46.389 -83.289 -76.871 1.00 18.66 330 ALA B O 1
ATOM 4547 N N . VAL B 1 286 ? -47.747 -81.511 -77.122 1.00 19.34 331 VAL B N 1
ATOM 4548 C CA . VAL B 1 286 ? -48.021 -81.409 -75.695 1.00 18.47 331 VAL B CA 1
ATOM 4549 C C . VAL B 1 286 ? -48.764 -82.652 -75.219 1.00 18.34 331 VAL B C 1
ATOM 4550 O O . VAL B 1 286 ? -48.435 -83.207 -74.183 1.00 17.58 331 VAL B O 1
ATOM 4554 N N . LEU B 1 287 ? -49.746 -83.099 -75.993 1.00 19.16 332 LEU B N 1
ATOM 4555 C CA . LEU B 1 287 ? -50.494 -84.298 -75.635 1.00 19.19 332 LEU B CA 1
ATOM 4556 C C . LEU B 1 287 ? -49.574 -85.527 -75.548 1.00 18.80 332 LEU B C 1
ATOM 4557 O O . LEU B 1 287 ? -49.688 -86.307 -74.620 1.00 18.31 332 LEU B O 1
ATOM 4562 N N . ARG B 1 288 ? -48.655 -85.675 -76.498 1.00 19.08 333 ARG B N 1
ATOM 4563 C CA . ARG B 1 288 ? -47.746 -86.825 -76.518 1.00 18.83 333 ARG B CA 1
ATOM 4564 C C . ARG B 1 288 ? -46.821 -86.831 -75.304 1.00 17.81 333 ARG B C 1
ATOM 4565 O O . ARG B 1 288 ? -46.573 -87.878 -74.718 1.00 18.04 333 ARG B O 1
ATOM 4573 N N . THR B 1 289 ? -46.301 -85.671 -74.910 1.00 17.39 334 THR B N 1
ATOM 4574 C CA . THR B 1 289 ? -45.348 -85.680 -73.819 1.00 16.51 334 THR B CA 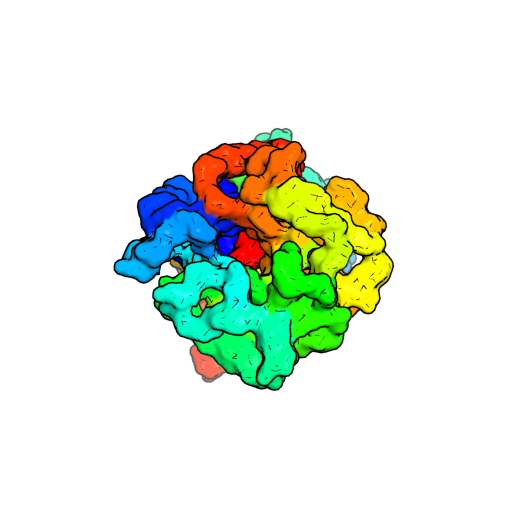1
ATOM 4575 C C . THR B 1 289 ? -46.072 -86.011 -72.504 1.00 15.99 334 THR B C 1
ATOM 4576 O O . THR B 1 289 ? -45.504 -86.667 -71.646 1.00 15.45 334 THR B O 1
ATOM 4580 N N . LEU B 1 290 ? -47.332 -85.608 -72.365 1.00 16.25 335 LEU B N 1
ATOM 4581 C CA . LEU B 1 290 ? -48.091 -85.943 -71.152 1.00 20.71 335 LEU B CA 1
ATOM 4582 C C . LEU B 1 290 ? -48.503 -87.422 -71.150 1.00 16.13 335 LEU B C 1
ATOM 4583 O O . LEU B 1 290 ? -48.477 -88.076 -70.106 1.00 15.72 335 LEU B O 1
ATOM 4588 N N . GLN B 1 291 ? -48.879 -87.944 -72.318 1.00 17.42 336 GLN B N 1
ATOM 4589 C CA . GLN B 1 291 ? -49.151 -89.375 -72.451 1.00 17.21 336 GLN B CA 1
ATOM 4590 C C . GLN B 1 291 ? -47.894 -90.179 -72.082 1.00 19.75 336 GLN B C 1
ATOM 4591 O O . GLN B 1 291 ? -47.990 -91.267 -71.522 1.00 16.68 336 GLN B O 1
ATOM 4597 N N . ALA B 1 292 ? -46.718 -89.613 -72.335 1.00 16.43 337 ALA B N 1
ATOM 4598 C CA . ALA B 1 292 ? -45.458 -90.298 -72.023 1.00 16.06 337 ALA B CA 1
ATOM 4599 C C . ALA B 1 292 ? -45.090 -90.313 -70.530 1.00 15.29 337 ALA B C 1
ATOM 4600 O O . ALA B 1 292 ? -44.233 -91.086 -70.113 1.00 18.06 337 ALA B O 1
ATOM 4602 N N . GLY B 1 293 ? -45.714 -89.453 -69.730 1.00 14.95 338 GLY B N 1
ATOM 4603 C CA . GLY B 1 293 ? -45.393 -89.392 -68.311 1.00 14.30 338 GLY B CA 1
ATOM 4604 C C . GLY B 1 293 ? -44.693 -88.119 -67.812 1.00 13.75 338 GLY B C 1
ATOM 4605 O O . GLY B 1 293 ? -44.408 -87.996 -66.626 1.00 13.25 338 GLY B O 1
ATOM 4606 N N . ALA B 1 294 ? -44.404 -87.171 -68.699 1.00 13.92 339 ALA B N 1
ATOM 4607 C CA . ALA B 1 294 ? -43.823 -85.903 -68.252 1.00 13.50 339 ALA B CA 1
ATOM 4608 C C . ALA B 1 294 ? -44.857 -85.132 -67.445 1.00 13.33 339 ALA B C 1
ATOM 4609 O O . ALA B 1 294 ? -46.046 -85.219 -67.737 1.00 14.56 339 ALA B O 1
ATOM 4611 N N . ASP B 1 295 ? -44.406 -84.411 -66.421 1.00 12.79 340 ASP B N 1
ATOM 4612 C CA . ASP B 1 295 ? -45.287 -83.553 -65.623 1.00 12.65 340 ASP B CA 1
ATOM 4613 C C . ASP B 1 295 ? -45.432 -82.122 -66.168 1.00 12.84 340 ASP B C 1
ATOM 4614 O O . ASP B 1 295 ? -46.454 -81.474 -65.951 1.00 13.56 340 ASP B O 1
ATOM 4619 N N . ILE B 1 296 ? -44.399 -81.624 -66.840 1.00 16.19 341 ILE B N 1
ATOM 4620 C CA . ILE B 1 296 ? -44.417 -80.262 -67.390 1.00 13.12 341 ILE B CA 1
ATOM 4621 C C . ILE B 1 296 ? -44.089 -80.273 -68.880 1.00 13.71 341 ILE B C 1
ATOM 4622 O O . ILE B 1 296 ? -43.043 -80.779 -69.288 1.00 13.69 341 ILE B O 1
ATOM 4627 N N . ALA B 1 297 ? -45.009 -79.730 -69.666 1.00 14.32 342 ALA B N 1
ATOM 4628 C CA . ALA B 1 297 ? -44.820 -79.478 -71.089 1.00 15.95 342 ALA B CA 1
ATOM 4629 C C . ALA B 1 297 ? -44.290 -78.056 -71.333 1.00 15.19 342 ALA B C 1
ATOM 4630 O O . ALA B 1 297 ? -44.994 -77.093 -71.128 1.00 15.35 342 ALA B O 1
ATOM 4632 N N . LEU B 1 298 ? -43.058 -77.959 -71.802 1.00 15.23 343 LEU B N 1
ATOM 4633 C CA . LEU B 1 298 ? -42.363 -76.690 -71.979 1.00 15.39 343 LEU B CA 1
ATOM 4634 C C . LEU B 1 298 ? -42.290 -76.258 -73.451 1.00 16.34 343 LEU B C 1
ATOM 4635 O O . LEU B 1 298 ? -41.979 -77.080 -74.312 1.00 16.71 343 LEU B O 1
ATOM 4640 N N . TRP B 1 299 ? -42.577 -74.985 -73.741 1.00 16.81 344 TRP B N 1
ATOM 4641 C CA . TRP B 1 299 ? -42.272 -74.404 -75.059 1.00 17.77 344 TRP B CA 1
ATOM 4642 C C . TRP B 1 299 ? -42.224 -72.867 -74.975 1.00 18.08 344 TRP B C 1
ATOM 4643 O O . TRP B 1 299 ? -42.553 -72.296 -73.942 1.00 17.57 344 TRP B O 1
ATOM 4654 N N . VAL B 1 300 ? -41.801 -72.213 -76.050 1.00 18.96 345 VAL B N 1
ATOM 4655 C CA . VAL B 1 300 ? -41.286 -70.846 -75.952 1.00 19.24 345 VAL B CA 1
ATOM 4656 C C . VAL B 1 300 ? -42.215 -69.698 -76.357 1.00 20.04 345 VAL B C 1
ATOM 4657 O O . VAL B 1 300 ? -41.776 -68.556 -76.388 1.00 20.42 345 VAL B O 1
ATOM 4661 N N . THR B 1 301 ? -43.482 -69.979 -76.643 1.00 20.38 346 THR B N 1
ATOM 4662 C CA . THR B 1 301 ? -44.429 -68.929 -77.028 1.00 21.27 346 THR B CA 1
ATOM 4663 C C . THR B 1 301 ? -45.784 -69.136 -76.356 1.00 21.26 346 THR B C 1
ATOM 4664 O O . THR B 1 301 ? -46.113 -70.245 -75.965 1.00 20.37 346 THR B O 1
ATOM 4668 N N . THR B 1 302 ? -46.567 -68.069 -76.227 1.00 21.47 347 THR B N 1
ATOM 4669 C CA . THR B 1 302 ? -47.850 -68.140 -75.535 1.00 21.30 347 THR B CA 1
ATOM 4670 C C . THR B 1 302 ? -49.052 -68.349 -76.451 1.00 22.32 347 THR B C 1
ATOM 4671 O O . THR B 1 302 ? -50.101 -68.807 -75.996 1.00 22.19 347 THR B O 1
ATOM 4675 N N . LYS B 1 303 ? -48.907 -68.018 -77.730 1.00 23.41 348 LYS B N 1
ATOM 4676 C CA . LYS B 1 303 ? -50.052 -68.014 -78.643 1.00 24.58 348 LYS B CA 1
ATOM 4677 C C . LYS B 1 303 ? -50.773 -69.362 -78.757 1.00 24.44 348 LYS B C 1
ATOM 4678 O O . LYS B 1 303 ? -51.973 -69.385 -79.004 1.00 25.14 348 LYS B O 1
ATOM 4684 N N . GLU B 1 304 ? -50.065 -70.475 -78.555 1.00 23.59 349 GLU B N 1
ATOM 4685 C CA . GLU B 1 304 ? -50.689 -71.799 -78.718 1.00 23.53 349 GLU B CA 1
ATOM 4686 C C . GLU B 1 304 ? -51.503 -72.284 -77.509 1.00 22.76 349 GLU B C 1
ATOM 4687 O O . GLU B 1 304 ? -52.178 -73.305 -77.608 1.00 22.83 349 GLU B O 1
ATOM 4693 N N . VAL B 1 305 ? -51.453 -71.570 -76.385 1.00 22.10 350 VAL B N 1
ATOM 4694 C CA . VAL B 1 305 ? -52.102 -72.029 -75.151 1.00 21.34 350 VAL B CA 1
ATOM 4695 C C . VAL B 1 305 ? -53.613 -72.335 -75.273 1.00 22.05 350 VAL B C 1
ATOM 4696 O O . VAL B 1 305 ? -54.049 -73.396 -74.827 1.00 21.67 350 VAL B O 1
ATOM 4700 N N . PRO B 1 306 ? -54.417 -71.435 -75.876 1.00 24.40 351 PRO B N 1
ATOM 4701 C CA . PRO B 1 306 ? -55.838 -71.800 -75.993 1.00 23.88 351 PRO B CA 1
ATOM 4702 C C . PRO B 1 306 ? -56.111 -73.077 -76.801 1.00 24.26 351 PRO B C 1
ATOM 4703 O O . PRO B 1 306 ? -56.971 -73.861 -76.414 1.00 24.26 351 PRO B O 1
ATOM 4707 N N . ALA B 1 307 ? -55.393 -73.283 -77.897 1.00 24.64 352 ALA B N 1
ATOM 4708 C CA . ALA B 1 307 ? -55.564 -74.504 -78.693 1.00 25.03 352 ALA B CA 1
ATOM 4709 C C . ALA B 1 307 ? -55.107 -75.765 -77.949 1.00 23.91 352 ALA B C 1
ATOM 4710 O O . ALA B 1 307 ? -55.741 -76.810 -78.042 1.00 24.10 352 ALA B O 1
ATOM 4712 N N . VAL B 1 308 ? -53.996 -75.663 -77.234 1.00 22.82 353 VAL B N 1
ATOM 4713 C CA . VAL B 1 308 ? -53.457 -76.771 -76.450 1.00 21.77 353 VAL B CA 1
ATOM 4714 C C . VAL B 1 308 ? -54.461 -77.252 -75.401 1.00 27.60 353 VAL B C 1
ATOM 4715 O O . VAL B 1 308 ? -54.695 -78.455 -75.266 1.00 21.29 353 VAL B O 1
ATOM 4719 N N . LEU B 1 309 ? -55.060 -76.308 -74.673 1.00 21.44 354 LEU B N 1
ATOM 4720 C CA . LEU B 1 309 ? -56.062 -76.617 -73.658 1.00 21.28 354 LEU B CA 1
ATOM 4721 C C . LEU B 1 309 ? -57.337 -77.229 -74.231 1.00 22.27 354 LEU B C 1
ATOM 4722 O O . LEU B 1 309 ? -57.916 -78.124 -73.618 1.00 22.10 354 LEU B O 1
ATOM 4727 N N . ASP B 1 310 ? -57.791 -76.727 -75.377 1.00 23.39 355 ASP B N 1
ATOM 4728 C CA . ASP B 1 310 ? -58.937 -77.312 -76.071 1.00 24.48 355 ASP B CA 1
ATOM 4729 C C . ASP B 1 310 ? -58.663 -78.772 -76.464 1.00 24.35 355 ASP B C 1
ATOM 4730 O O . ASP B 1 310 ? -59.474 -79.654 -76.204 1.00 24.58 355 ASP B O 1
ATOM 4735 N N . ARG B 1 311 ? -57.520 -79.017 -77.092 1.00 24.05 356 ARG B N 1
ATOM 4736 C CA . ARG B 1 311 ? -57.133 -80.370 -77.496 1.00 23.93 356 ARG B CA 1
ATOM 4737 C C . ARG B 1 311 ? -57.010 -81.350 -76.312 1.00 22.94 356 ARG B C 1
ATOM 4738 O O . ARG B 1 311 ? -57.410 -82.507 -76.423 1.00 23.72 356 ARG B O 1
ATOM 4746 N N . LEU B 1 312 ? -56.477 -80.883 -75.189 1.00 21.94 357 LEU B N 1
ATOM 4747 C CA . LEU B 1 312 ? -56.255 -81.729 -74.011 1.00 21.02 357 LEU B CA 1
ATOM 4748 C C . LEU B 1 312 ? -57.553 -82.032 -73.271 1.00 21.32 357 LEU B C 1
ATOM 4749 O O . LEU B 1 312 ? -57.692 -83.070 -72.621 1.00 21.01 357 LEU B O 1
ATOM 4754 N N . GLU B 1 313 ? -58.500 -81.109 -73.360 1.00 22.01 358 GLU B N 1
ATOM 4755 C CA . GLU B 1 313 ? -59.828 -81.341 -72.823 1.00 22.62 358 GLU B CA 1
ATOM 4756 C C . GLU B 1 313 ? -60.539 -82.387 -73.663 1.00 23.46 358 GLU B C 1
ATOM 4757 O O . GLU B 1 313 ? -61.289 -83.201 -73.142 1.00 27.28 358 GLU B O 1
ATOM 4763 N N . GLN B 1 314 ? -60.291 -82.361 -74.963 1.00 24.51 359 GLN B N 1
ATOM 4764 C CA . GLN B 1 314 ? -60.833 -83.368 -75.867 1.00 29.67 359 GLN B CA 1
ATOM 4765 C C . GLN B 1 314 ? -60.251 -84.735 -75.543 1.00 32.30 359 GLN B C 1
ATOM 4766 O O . GLN B 1 314 ? -60.961 -85.736 -75.533 1.00 36.16 359 GLN B O 1
ATOM 4772 N N . ALA B 1 315 ? -58.954 -84.765 -75.274 1.00 23.76 360 ALA B N 1
ATOM 4773 C CA . ALA B 1 315 ? -58.266 -85.994 -74.928 1.00 24.97 360 ALA B CA 1
ATOM 4774 C C . ALA B 1 315 ? -58.877 -86.637 -73.688 1.00 24.51 360 ALA B C 1
ATOM 4775 O O . ALA B 1 315 ? -59.043 -87.847 -73.638 1.00 23.51 360 ALA B O 1
ATOM 4777 N N . LEU B 1 316 ? -59.227 -85.826 -72.696 1.00 26.89 361 LEU B N 1
ATOM 4778 C CA . LEU B 1 316 ? -59.827 -86.357 -71.476 1.00 26.91 361 LEU B CA 1
ATOM 4779 C C . LEU B 1 316 ? -61.175 -87.004 -71.753 1.00 28.81 361 LEU B C 1
ATOM 4780 O O . LEU B 1 316 ? -61.487 -88.056 -71.205 1.00 31.61 361 LEU B O 1
ATOM 4785 N N . ARG B 1 317 ? -61.970 -86.374 -72.606 1.00 30.50 362 ARG B N 1
ATOM 4786 C CA . ARG B 1 317 ? -63.308 -86.869 -72.911 1.00 33.11 362 ARG B CA 1
ATOM 4787 C C . ARG B 1 317 ? -63.290 -88.095 -73.822 1.00 30.97 362 ARG B C 1
ATOM 4788 O O . ARG B 1 317 ? -64.214 -88.902 -73.802 1.00 32.68 362 ARG B O 1
ATOM 4796 N N . ALA B 1 318 ? -62.238 -88.224 -74.619 1.00 26.34 363 ALA B N 1
ATOM 4797 C CA . ALA B 1 318 ? -62.105 -89.326 -75.560 1.00 26.77 363 ALA B CA 1
ATOM 4798 C C . ALA B 1 318 ? -61.320 -90.498 -74.966 1.00 27.24 363 ALA B C 1
ATOM 4799 O O . ALA B 1 318 ? -61.205 -91.559 -75.583 1.00 26.46 363 ALA B O 1
ATOM 4801 N N . GLY B 1 319 ? -60.766 -90.297 -73.778 1.00 25.19 364 GLY B N 1
ATOM 4802 C CA . GLY B 1 319 ? -60.000 -91.334 -73.114 1.00 24.78 364 GLY B CA 1
ATOM 4803 C C . GLY B 1 319 ? -58.584 -91.496 -73.628 1.00 24.30 364 GLY B C 1
ATOM 4804 O O . GLY B 1 319 ? -57.956 -92.525 -73.408 1.00 24.00 364 GLY B O 1
ATOM 4805 N N . GLU B 1 320 ? -58.078 -90.486 -74.317 1.00 23.39 365 GLU B N 1
ATOM 4806 C CA . GLU B 1 320 ? -56.707 -90.525 -74.799 1.00 27.33 365 GLU B CA 1
ATOM 4807 C C . GLU B 1 320 ? -55.733 -90.279 -73.665 1.00 21.45 365 GLU B C 1
ATOM 4808 O O . GLU B 1 320 ? -54.569 -90.655 -73.752 1.00 20.73 365 GLU B O 1
ATOM 4814 N N . LEU B 1 321 ? -56.220 -89.616 -72.617 1.00 21.36 366 LEU B N 1
ATOM 4815 C CA . LEU B 1 321 ? -55.414 -89.265 -71.456 1.00 20.41 366 LEU B CA 1
ATOM 4816 C C . LEU B 1 321 ? -56.282 -89.412 -70.213 1.00 21.13 366 LEU B C 1
ATOM 4817 O O . LEU B 1 321 ? -57.238 -88.670 -70.048 1.00 22.68 366 LEU B O 1
ATOM 4822 N N . PRO B 1 322 ? -55.976 -90.395 -69.348 1.00 20.33 367 PRO B N 1
ATOM 4823 C CA . PRO B 1 322 ? -56.841 -90.679 -68.197 1.00 20.67 367 PRO B CA 1
ATOM 4824 C C . PRO B 1 322 ? -56.656 -89.644 -67.091 1.00 20.16 367 PRO B C 1
ATOM 4825 O O . PRO B 1 322 ? -55.560 -89.146 -66.948 1.00 19.34 367 PRO B O 1
ATOM 4829 N N . MET B 1 323 ? -57.699 -89.334 -66.327 1.00 20.67 368 MET B N 1
ATOM 4830 C CA . MET B 1 323 ? -57.624 -88.270 -65.330 1.00 20.33 368 MET B CA 1
ATOM 4831 C C . MET B 1 323 ? -56.593 -88.577 -64.240 1.00 19.47 368 MET B C 1
ATOM 4832 O O . MET B 1 323 ? -55.952 -87.676 -63.722 1.00 18.91 368 MET B O 1
ATOM 4837 N N . SER B 1 324 ? -56.409 -89.854 -63.933 1.00 20.77 369 SER B N 1
ATOM 4838 C CA . SER B 1 324 ? -55.418 -90.266 -62.948 1.00 18.64 369 SER B CA 1
ATOM 4839 C C . SER B 1 324 ? -54.0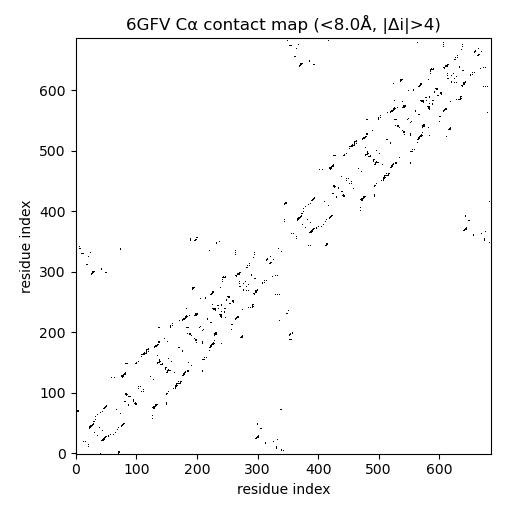09 -89.803 -63.310 1.00 17.76 369 SER B C 1
ATOM 4840 O O . SER B 1 324 ? -53.218 -89.482 -62.428 1.00 17.13 369 SER B O 1
ATOM 4843 N N . ALA B 1 325 ? -53.704 -89.745 -64.605 1.00 19.81 370 ALA B N 1
ATOM 4844 C CA . ALA B 1 325 ? -52.383 -89.308 -65.047 1.00 19.64 370 ALA B CA 1
ATOM 4845 C C . ALA B 1 325 ? -52.200 -87.796 -64.871 1.00 19.57 370 ALA B C 1
ATOM 4846 O O . ALA B 1 325 ? -51.113 -87.330 -64.559 1.00 16.08 370 ALA B O 1
ATOM 4848 N N . VAL B 1 326 ? -53.273 -87.049 -65.089 1.00 17.42 371 VAL B N 1
ATOM 4849 C CA . VAL B 1 326 ? -53.276 -85.614 -64.886 1.00 17.36 371 VAL B CA 1
ATOM 4850 C C . VAL B 1 326 ? -53.160 -85.289 -63.396 1.00 17.09 371 VAL B C 1
ATOM 4851 O O . VAL B 1 326 ? -52.351 -84.464 -63.007 1.00 16.59 371 VAL B O 1
ATOM 4855 N N . ASP B 1 327 ? -53.914 -85.992 -62.557 1.00 17.43 372 ASP B N 1
ATOM 4856 C CA . ASP B 1 327 ? -53.895 -85.714 -61.126 1.00 17.27 372 ASP B CA 1
ATOM 4857 C C . ASP B 1 327 ? -52.528 -85.964 -60.504 1.00 16.43 372 ASP B C 1
ATOM 4858 O O . ASP B 1 327 ? -52.069 -85.168 -59.686 1.00 16.14 372 ASP B O 1
ATOM 4863 N N . ARG B 1 328 ? -51.860 -87.041 -60.898 1.00 16.09 373 ARG B N 1
ATOM 4864 C CA A ARG B 1 328 ? -50.591 -87.385 -60.280 0.50 15.35 373 ARG B CA 1
ATOM 4865 C CA B ARG B 1 328 ? -50.577 -87.385 -60.286 0.50 15.34 373 ARG B CA 1
ATOM 4866 C C . ARG B 1 328 ? -49.514 -86.358 -60.634 1.00 14.80 373 ARG B C 1
ATOM 4867 O O . ARG B 1 328 ? -48.636 -86.080 -59.837 1.00 14.31 373 ARG B O 1
ATOM 4882 N N . SER B 1 329 ? -49.599 -85.790 -61.825 1.00 14.94 374 SER B N 1
ATOM 4883 C CA . SER B 1 329 ? -48.668 -84.755 -62.227 1.00 14.53 374 SER B CA 1
ATOM 4884 C C . SER B 1 329 ? -48.942 -83.444 -61.505 1.00 14.68 374 SER B C 1
ATOM 4885 O O . SER B 1 329 ? -48.015 -82.740 -61.173 1.00 14.27 374 SER B O 1
ATOM 4888 N N . VAL B 1 330 ? -50.212 -83.118 -61.286 1.00 15.34 375 VAL B N 1
ATOM 4889 C CA . VAL B 1 330 ? -50.574 -81.927 -60.531 1.00 15.57 375 VAL B CA 1
ATOM 4890 C C . VAL B 1 330 ? -50.008 -81.992 -59.111 1.00 15.22 375 VAL B C 1
ATOM 4891 O O . VAL B 1 330 ? -49.495 -81.006 -58.600 1.00 15.07 375 VAL B O 1
ATOM 4895 N N . VAL B 1 331 ? -50.065 -83.171 -58.503 1.00 15.14 376 VAL B N 1
ATOM 4896 C CA . VAL B 1 331 ? -49.492 -83.382 -57.183 1.00 14.84 376 VAL B CA 1
ATOM 4897 C C . VAL B 1 331 ? -47.974 -83.203 -57.197 1.00 14.13 376 VAL B C 1
ATOM 4898 O O . VAL B 1 331 ? -47.424 -82.587 -56.309 1.00 14.38 376 VAL B O 1
ATOM 4902 N N . ARG B 1 332 ? -47.301 -83.721 -58.211 1.00 13.76 377 ARG B N 1
ATOM 4903 C CA . ARG B 1 332 ? -45.865 -83.492 -58.340 1.00 13.14 377 ARG B CA 1
ATOM 4904 C C . ARG B 1 332 ? -45.550 -82.005 -58.512 1.00 13.16 377 ARG B C 1
ATOM 4905 O O . ARG B 1 332 ? -44.570 -81.513 -57.979 1.00 12.83 377 ARG B O 1
ATOM 4913 N N . VAL B 1 333 ? -46.388 -81.299 -59.253 1.00 13.61 378 VAL B N 1
ATOM 4914 C CA . VAL B 1 333 ? -46.136 -79.886 -59.517 1.00 13.70 378 VAL B CA 1
ATOM 4915 C C . VAL B 1 333 ? -46.371 -79.072 -58.236 1.00 13.94 378 VAL B C 1
ATOM 4916 O O . VAL B 1 333 ? -45.588 -78.178 -57.916 1.00 13.79 378 VAL B O 1
ATOM 4920 N N . ALA B 1 334 ? -47.409 -79.417 -57.483 1.00 14.34 379 ALA B N 1
ATOM 4921 C CA . ALA B 1 334 ? -47.646 -78.761 -56.206 1.00 14.60 379 ALA B CA 1
ATOM 4922 C C . ALA B 1 334 ? -46.446 -78.946 -55.285 1.00 14.12 379 ALA B C 1
ATOM 4923 O O . ALA B 1 334 ? -45.957 -77.992 -54.719 1.00 14.16 379 ALA B O 1
ATOM 4925 N N . THR B 1 335 ? -45.959 -80.177 -55.184 1.00 17.14 380 THR B N 1
ATOM 4926 C CA . THR B 1 335 ? -44.839 -80.514 -54.309 1.00 13.29 380 THR B CA 1
ATOM 4927 C C . THR B 1 335 ? -43.605 -79.685 -54.635 1.00 12.95 380 THR B C 1
ATOM 4928 O O . THR B 1 335 ? -42.939 -79.143 -53.749 1.00 12.91 380 THR B O 1
ATOM 4932 N N . MET B 1 336 ? -43.313 -79.603 -55.926 1.00 12.75 381 MET B N 1
ATOM 4933 C CA . MET B 1 336 ? -42.238 -78.764 -56.456 1.00 16.44 381 MET B CA 1
ATOM 4934 C C . MET B 1 336 ? -42.356 -77.273 -56.091 1.00 12.89 381 MET B C 1
ATOM 4935 O O . MET B 1 336 ? -41.359 -76.627 -55.777 1.00 12.74 381 MET B O 1
ATOM 4940 N N . LYS B 1 337 ? -43.570 -76.732 -56.155 1.00 13.42 382 LYS B N 1
ATOM 4941 C CA . LYS B 1 337 ? -43.805 -75.305 -55.893 1.00 13.88 382 LYS B CA 1
ATOM 4942 C C . LYS B 1 337 ? -43.757 -74.923 -54.410 1.00 14.11 382 LYS B C 1
ATOM 4943 O O . LYS B 1 337 ? -43.563 -73.762 -54.076 1.00 14.41 382 LYS B O 1
ATOM 4949 N N . GLY B 1 338 ? -43.945 -75.889 -53.527 1.00 14.02 383 GLY B N 1
ATOM 4950 C CA . GLY B 1 338 ? -43.987 -75.605 -52.109 1.00 18.61 383 GLY B CA 1
ATOM 4951 C C . GLY B 1 338 ? -45.273 -74.902 -51.698 1.00 19.73 383 GLY B C 1
ATOM 4952 O O . GLY B 1 338 ? -46.132 -74.611 -52.521 1.00 22.98 383 GLY B O 1
ATOM 4953 N N . PRO B 1 339 ? -45.417 -74.631 -50.403 1.00 15.34 384 PRO B N 1
ATOM 4954 C CA . PRO B 1 339 ? -46.612 -73.984 -49.855 1.00 16.04 384 PRO B CA 1
ATOM 4955 C C . PRO B 1 339 ? -46.669 -72.475 -50.124 1.00 19.60 384 PRO B C 1
ATOM 4956 O O . PRO B 1 339 ? -45.650 -71.834 -50.355 1.00 17.67 384 PRO B O 1
ATOM 4960 N N . ASN B 1 340 ? -47.867 -71.914 -50.093 1.00 26.81 385 ASN B N 1
ATOM 4961 C CA . ASN B 1 340 ? -47.997 -70.475 -50.042 1.00 32.58 385 ASN B CA 1
ATOM 4962 C C . ASN B 1 340 ? -47.485 -69.991 -48.720 1.00 31.43 385 ASN B C 1
ATOM 4963 O O . ASN B 1 340 ? -47.741 -70.597 -47.687 1.00 24.66 385 ASN B O 1
ATOM 4968 N N . PRO B 1 341 ? -46.743 -68.880 -48.741 1.00 43.58 386 PRO B N 1
ATOM 4969 C CA . PRO B 1 341 ? -46.485 -68.155 -47.484 1.00 50.18 386 PRO B CA 1
ATOM 4970 C C . PRO B 1 341 ? -47.846 -67.717 -46.883 1.00 47.87 386 PRO B C 1
ATOM 4971 O O . PRO B 1 341 ? -48.765 -67.310 -47.595 1.00 43.29 386 PRO B O 1
ATOM 4975 N N . GLY B 1 342 ? -47.988 -67.883 -45.576 1.00 53.97 387 GLY B N 1
ATOM 4976 C CA . GLY B 1 342 ? -49.286 -67.809 -44.936 1.00 57.18 387 GLY B CA 1
ATOM 4977 C C . GLY B 1 342 ? -49.689 -69.179 -44.431 1.00 58.51 387 GLY B C 1
ATOM 4978 O O . GLY B 1 342 ? -50.418 -69.315 -43.450 1.00 61.42 387 GLY B O 1
ATOM 4979 N N . CYS B 1 343 ? -49.197 -70.206 -45.106 1.00 57.71 388 CYS B N 1
ATOM 4980 C CA . CYS B 1 343 ? -49.453 -71.576 -44.692 1.00 60.62 388 CYS B CA 1
ATOM 4981 C C . CYS B 1 343 ? -48.372 -72.522 -45.208 1.00 63.96 388 CYS B C 1
ATOM 4982 O O . CYS B 1 343 ? -47.181 -72.333 -44.943 1.00 65.71 388 CYS B O 1
#

Foldseek 3Di:
DAAADFDALLCVVVRDDPLLLLQLQEEAAAQELVRLLVLCVPRVHQEYEPDPNHDVCCLVPSVVVSQVPGDRFGRAYEYADLADPTHSCQVQQPHRPDALQVCLVPHDLLVLLVVLQSSLLSCVVSPHAEYADDELAAADDDCPFQCRSSHNYNFNVSSLSNRLSNQVSNVNNNHEYEYDAPPHDHQWPGHQQAAAIEDEAPVVSLVTSNVSVQPNLPPPPYEYEYEQYHHHPFAHRGGLLLALSRVVCQQPVVVSNHHGHLAAYEYDAQDRGCSRVVPDDQLVSQLRNLLSLHLHYYHYYSPCSVVNSVSVVVCPVVVVDDVVSSSSSSSNSDVSRDHDPVD/DQAEDFDALLCVVVRDDPLLLLQLQEEAAAQELVRLLVLCVPRQHQEYEDEDNHDVCCLVPSVVVSQVPHDRFTRAYEYADQADPTHRCCVQFPDSHAALQVCLVPHDLLVLLVSLLRRLLSCVVSPHAEYADDELAAADDDCPFLCRSSHNYNFNVSSLSNSLSNQVSNVNNNHEYEYDAPPHDHAWPGHQAAAAIEDEAPVVSLVTSNVSVQPSLPDPPYEYEYEQYHHHPFRHRGGLLLALSRVVCQQPVVVSNHHGHLAAYEYDAQDSGCSRPVVDDQLRSQLSNLLSQHLHYYHYHSPCSVVNSVSVVVCPVVVVHDVVSSSSSSSNSDVSRDHDPVD

InterPro domains:
  IPR001764 Glycoside hydrolase, family 3, N-terminal [PF00933] (62-378)
  IPR017853 Glycoside hydrolase superfamily [SSF51445] (113-380)
  IPR036962 Glycoside hydrolase, family 3, N-terminal domain superfamily [G3DSA:3.20.20.300] (45-386)
  IPR050226 NagZ Beta-hexosaminidase [PTHR30480] (62-381)

Sequence (686 aa):
PVPRSCAEPAGIPALLSPRDKLAQLLVVGVRDAADAQAVVTNYHVGGILIGSDTDLTIFDGALAEIVAGGGPLPLAVSVDEEGGRVSRLRSLIGGTGPSARELAQTRTVQQVRDLARDRGRQMRKLGITIDFAPVVDVTDAPDDTVIGDRSFGSDPATVTAYAGAYAQGLRDAGVLPVLKHFPGHGRGSGDSHNGGVTTPPLDDLVGDDLVPYRTLVTQAPVGVMVGHLQVPGLTGSEPASLSKAAVNLLRTGTGYGAPPFDGPVFSDDLSGMAAISDRFGVSEAVLRTLQAGADIALWVTTKEVPAVLDRLEQALRAGELPMSAVDRSVVRVATMKGPNPGCPVPRSCAEPAGIPALLSPRDKLAQLLVVGVRDAADAQAVVTNYHVGGILIGSDTDLTIFDGALAEIVAGGGPLPLAVSVDEEGGRVSRLRSLIGGTGPSARELAQTRTVQQVRDLARDRGRQMRKLGITIDFAPVVDVTDAPDDTVIGDRSFGSDPATVTAYAGAYAQGLRDAGVLPVLKHFPGHGRRGSGDSHNGGVTTPPLDDLVGDDLVPYRTLVTQAPVGVMVGHLQVPGLTGSEPASLSKAAVNLLRTGTGYGAPPFDGPVFSDDLSGMAAISDRFGVSEAVLRTLQAGADIALWVTTKEVPAVLDRLEQALRAGELPMSAVDRRSVVRVATMKGPNPGC

Organism: Mycobacterium tuberculosis (strain ATCC 25618 / H37Rv) (NCBI:txid83332)

Radius of gyration: 30.38 Å; Cα contacts (8 Å, |Δi|>4): 1541; chains: 2; bounding box: 80×66×76 Å

Secondary structure (DSSP, 8-state):
--------GGGGGGGS-HHHHHHTTEEEE-SSHHHHHHHHHHH--SEEEE-TT--GGGGGTHHHHHHHH--SSPPEEEE-EEETTEETTTTTTT-----HHHHHHHS-HHHHHHHHHHHHHHHHHHT--EE---B-------TTSSSGGGSS-SSHHHHHHHHHHHHHHHHHTT-EEEEEEET--TT-SS-TTTS-EEPSPHHHHHTTTTHHHHHHTTSSS-EEEEPSEE-TTTTTTS-GGG-HHHHHHHHH-GGGT-----S-EEE--SSS-HHHHTT--HHHHHHHHHHHT-SBEEES-STTHHHHHHHHHHHHHTTSS-HHHHHHHHHHHHHHH-PPTT-/--------GGGGGGGS-HHHHHHTTEEEE-SSHHHHHHHHHHH--SEEEE-TT--GGGGTTHHHHHHHT--SSPPEEEE-EEETTEETTTTTSS---S-HHHHHHHS-HHHHHHHHHHHHHHHHHHT--EE---B-------TTSSSGGGSS-SSHHHHHHHHHHHHHHHHHTT-EEEEEEET--TT-SS-TTTS-EEPSPHHHHHTTTTHHHHHHTTSSS-EEEEPSEE-TTTTTTS-GGG-HHHHHHHHH-GGGT-----S-EEEPPSSS-HHHHTT--HHHHHHHHHHTT-SBEEES-STTHHHHHHHHHHHHHHTSS-HHHHHHHHHHHHHHH-PPTT-

B-factor: mean 21.68, std 10.92, range [6.58, 93.39]

Nearest PDB structures (foldseek):
  6gfv-assembly2_B  TM=1.001E+00  e=1.454E-68  Mycobacterium tuberculosis H37Rv
  4yyf-assembly2_B  TM=9.867E-01  e=2.362E-53  Mycolicibacterium smegmatis MC2 155
  4yyf-assembly3_C  TM=9.962E-01  e=5.184E-50  Mycolicibacterium smegmatis MC2 155
  4zm6-assembly1_B  TM=9.075E-01  e=5.526E-22  Rhizomucor miehei CAU432
  3tev-assembly1_A  TM=8.897E-01  e=6.236E-23  Deinococcus radiodurans R1 = ATCC 13939 = DSM 20539

GO terms:
  GO:0004563 beta-N-acetylhexosaminidase activity (F, EXP)